Protein AF-A0AA35RV75-F1 (afdb_monomer_lite)

Foldseek 3Di:
DKKKKKKFAFDVVLQVLQQVQQVQLVVLLVVLFDWLFWKAFPDFRHRMIMTMTDDPDPVSVVVSCVVSVPPPSPPGDSVPGTPDMDIAMWDFQPPWDDGDDPPDAAQKKKKKKFFFAPPCLVVVSVLVVQLQVVLVVLWNWNGWIFDDDDPTGIIITMTHDNDVVSVVVSVVVSVVDPSPDRPRVVGTDDMGITIIGTPPPDQPQACPPDPVSDDDPVVVVDDDQLVVLLVVLQVDQPAAGEPPAAQQLLDDLLVVLQSQQVSLVSNLNRYAHEYDLDDRQVSNVVSVDHSVCSVVLSQQSLVQSLQQQQDQWRAGDDPNDGDHTDGHDDHGNDPPHHFYEYEEDPPCSLVVCLPRGQEHEYEPDALVSLLVSLVSNCVVNVVVVHDSVSYAYEYEQAALAPVRVVSNVVSPHPYYYHDQDDDPPVVSVVVVVVSCVSHVD

Radius of gyration: 28.13 Å; chains: 1; bounding box: 74×43×78 Å

Secondary structure (DSSP, 8-state):
-EEEEEEEEE-TTHHHHHHHHHHHHHHHHTTTS---EEEEEEESSTTEEEEEEEESSHHHHHHHHHHHTTSTT-S---TT-EEEEEEEEEEEPTTPPPTTS-----SEEEEEEEEE-TT-HHHHHHHHHHHHHHHTTTS--SEEEE--SSS--EEEEEEEESSHHHHHHHHHHHHTSTT-S-S-GGGEEEEEEEEEEESS---SSPPTTSTT-PPPGGGTSPPPHHHHHHHHHHH-SS--EE-S-EESTTS-HHHHHHHHHHHHHHTTS-EEEEEE--S-HHHHHHTT--GGGHHHHHHHHHHHHHHHHHSSEEEEE-SS-EEEEEE--SPPSSSSSS-EEEE---TTHHHHHHHH-SEEE-SS--HHHHHHHHHHHHHHHHHTT--GGGSEEEEEEE-S-HHHHHHHHHTT-SEEEE------HHHHHHHHHHHHHHH--

pLDDT: mean 88.5, std 10.25, range [47.81, 98.62]

Sequence (441 aa):
MIYEVRTYDLKPGGVPIFEEAFGKALPHREKYSKLAAFFHTEIGPLNQVIHIWPYENLDERNEVRAEAGKDPNWPPDSQGTILHMESEIFNPAPFMRPMGGGQKQGNVYEMRIYEYQNGAMPKVLDIWSAAIEHREKFSPLAAGMYSDIGGLNKWVHIWPYKDLGERDKIRAEASATPHWPPPTREFLVNQETKNTRRYPPAPRHPWPGSPDGTIPQMYYECVDPFVALGRASAVTSTLKLGTGICLVPERNPILLAKEIATLDYFSNGRFLFGIGTGWLREETELFGIEFSQRIGYTRESIEAMKELWTKETGEFHGRYIDFPPIYSSPKPVQKPHPPVLIGGTAPNVARRVVAWGDGWMPNRVAPEQLKATREEIVRLAQEAGRDPHQIEVSVFGLPADPEILKAYEEAGATRAMVFAESAPRDQALRQLDDYASKLLA

Organism: Geodia barretti (NCBI:txid519541)

InterPro domains:
  IPR011008 Dimeric alpha-beta barrel [SSF54909] (1-96)
  IPR011008 Dimeric alpha-beta barrel [SSF54909] (104-197)
  IPR011251 Luciferase-like domain [PF00296] (221-399)
  IPR012577 NIPSNAP [PF07978] (3-95)
  IPR012577 NIPSNAP [PF07978] (109-188)
  IPR019921 Luciferase-like, F420-dependent oxidoreductase, Rv2161c, predicted [TIGR03619] (201-418)
  IPR036661 Luciferase-like domain superfamily [G3DSA:3.20.20.30] (201-441)
  IPR036661 Luciferase-like domain superfamily [SSF51679] (219-439)
  IPR050172 SsuD/RutA monooxygenase [PTHR42847] (221-397)

Structure (mmCIF, N/CA/C/O backbone):
data_AF-A0AA35RV75-F1
#
_entry.id   AF-A0AA35RV75-F1
#
loop_
_atom_site.group_PDB
_atom_site.id
_atom_site.type_symbol
_atom_site.label_atom_id
_atom_site.label_alt_id
_atom_site.label_comp_id
_atom_site.label_asym_id
_atom_site.label_entity_id
_atom_site.label_seq_id
_atom_site.pdbx_PDB_ins_code
_atom_site.Cartn_x
_atom_site.Cartn_y
_atom_site.Cartn_z
_atom_site.occupancy
_atom_site.B_iso_or_equiv
_atom_site.auth_seq_id
_atom_site.auth_comp_id
_atom_site.auth_asym_id
_atom_site.auth_atom_id
_atom_site.pdbx_PDB_model_num
ATOM 1 N N . MET A 1 1 ? 32.350 6.517 -27.416 1.00 87.06 1 MET A N 1
ATOM 2 C CA . MET A 1 1 ? 31.449 6.044 -26.350 1.00 87.06 1 MET A CA 1
ATOM 3 C C . MET A 1 1 ? 31.305 4.539 -26.472 1.00 87.06 1 MET A C 1
ATOM 5 O O . MET A 1 1 ? 31.042 4.067 -27.571 1.00 87.06 1 MET A O 1
ATOM 9 N N . ILE A 1 2 ? 31.472 3.821 -25.368 1.00 90.81 2 ILE A N 1
ATOM 10 C CA . ILE A 1 2 ? 31.309 2.377 -25.198 1.00 90.81 2 ILE A CA 1
ATOM 11 C C . ILE A 1 2 ? 30.342 2.107 -24.034 1.00 90.81 2 ILE A C 1
ATOM 13 O O . ILE A 1 2 ? 30.111 2.979 -23.197 1.00 90.81 2 ILE A O 1
ATOM 17 N N . TYR A 1 3 ? 29.800 0.895 -23.964 1.00 91.25 3 TYR A N 1
ATOM 18 C CA . TYR A 1 3 ? 28.908 0.443 -22.901 1.00 91.25 3 TYR A CA 1
ATOM 19 C C . TYR A 1 3 ? 29.462 -0.829 -22.260 1.00 91.25 3 TYR A C 1
ATOM 21 O O . TYR A 1 3 ? 29.606 -1.851 -22.926 1.00 91.25 3 TYR A O 1
ATOM 29 N N . GLU A 1 4 ? 29.760 -0.778 -20.964 1.00 91.88 4 GLU A N 1
ATOM 30 C CA . GLU A 1 4 ? 30.074 -1.964 -20.168 1.00 91.88 4 GLU A CA 1
ATOM 31 C C . GLU A 1 4 ? 28.772 -2.575 -19.654 1.00 91.88 4 GLU A C 1
ATOM 33 O O . GLU A 1 4 ? 28.080 -1.970 -18.833 1.00 91.88 4 GLU A O 1
ATOM 38 N N . VAL A 1 5 ? 28.447 -3.775 -20.124 1.00 91.62 5 VAL A N 1
ATOM 39 C CA . VAL A 1 5 ? 27.308 -4.567 -19.654 1.00 91.62 5 VAL A CA 1
ATOM 40 C C . VAL A 1 5 ? 27.839 -5.604 -18.682 1.00 91.62 5 VAL A C 1
ATOM 42 O O . VAL A 1 5 ? 28.750 -6.364 -19.011 1.00 91.62 5 VAL A O 1
ATOM 45 N N . ARG A 1 6 ? 27.294 -5.627 -17.468 1.00 91.75 6 ARG A N 1
ATOM 46 C CA . ARG A 1 6 ? 27.700 -6.577 -16.435 1.00 91.75 6 ARG A CA 1
ATOM 47 C C . ARG A 1 6 ? 26.519 -7.443 -16.059 1.00 91.75 6 ARG A C 1
ATOM 49 O O . ARG A 1 6 ? 25.523 -6.922 -15.564 1.00 91.75 6 ARG A O 1
ATOM 56 N N . THR A 1 7 ? 26.659 -8.741 -16.284 1.00 91.19 7 THR A N 1
ATOM 57 C CA . THR A 1 7 ? 25.641 -9.755 -16.006 1.00 91.19 7 THR A CA 1
ATOM 58 C C . THR A 1 7 ? 26.085 -10.571 -14.802 1.00 91.19 7 THR A C 1
ATOM 60 O O . THR A 1 7 ? 27.213 -11.054 -14.762 1.00 91.19 7 THR A O 1
ATOM 63 N N . TYR A 1 8 ? 25.211 -10.709 -13.813 1.00 91.44 8 TYR A N 1
ATOM 64 C CA . TYR A 1 8 ? 25.453 -11.448 -12.579 1.00 91.44 8 TYR A CA 1
ATOM 65 C C . TYR A 1 8 ? 24.469 -12.599 -12.509 1.00 91.44 8 TYR A C 1
ATOM 67 O O . TYR A 1 8 ? 23.267 -12.353 -12.483 1.00 91.44 8 TYR A O 1
ATOM 75 N N . ASP A 1 9 ? 24.976 -13.823 -12.418 1.00 90.44 9 ASP A N 1
ATOM 76 C CA . ASP A 1 9 ? 24.184 -14.986 -12.037 1.00 90.44 9 ASP A CA 1
ATOM 77 C C . ASP A 1 9 ? 24.145 -15.069 -10.517 1.00 90.44 9 ASP A C 1
ATOM 79 O O . ASP A 1 9 ? 25.188 -15.116 -9.856 1.00 90.44 9 ASP A O 1
ATOM 83 N N . LEU A 1 10 ? 22.943 -15.090 -9.952 1.00 88.38 10 LEU A N 1
ATOM 84 C CA . LEU A 1 10 ? 22.730 -15.108 -8.513 1.00 88.38 10 LEU A CA 1
ATOM 85 C C . LEU A 1 10 ? 22.136 -16.445 -8.070 1.00 88.38 10 LEU A C 1
ATOM 87 O O . LEU A 1 10 ? 21.447 -17.143 -8.817 1.00 88.38 10 LEU A O 1
ATOM 91 N N . LYS A 1 11 ? 22.376 -16.797 -6.807 1.00 85.69 11 LYS A N 1
ATOM 92 C CA . LYS A 1 11 ? 21.661 -17.890 -6.139 1.00 85.69 11 LYS A CA 1
ATOM 93 C C . LYS A 1 11 ? 20.146 -17.633 -6.180 1.00 85.69 11 LYS A C 1
ATOM 95 O O . LYS A 1 11 ? 19.734 -16.470 -6.157 1.00 85.69 11 LYS A O 1
ATOM 100 N N . PRO A 1 12 ? 19.303 -18.683 -6.168 1.00 81.31 12 PRO A N 1
ATOM 101 C CA . PRO A 1 12 ? 17.863 -18.520 -5.993 1.00 81.31 12 PRO A CA 1
ATOM 102 C C . PRO A 1 12 ? 17.533 -17.632 -4.786 1.00 81.31 12 PRO A C 1
ATOM 104 O O . PRO A 1 12 ? 18.064 -17.846 -3.697 1.00 81.31 12 PRO A O 1
ATOM 107 N N . GLY A 1 13 ? 16.689 -16.617 -4.992 1.00 78.31 13 GLY A N 1
ATOM 108 C CA . GLY A 1 13 ? 16.361 -15.617 -3.965 1.00 78.31 13 GLY A CA 1
ATOM 109 C C . GLY A 1 13 ? 17.431 -14.539 -3.737 1.00 78.31 13 GLY A C 1
ATOM 110 O O . GLY A 1 13 ? 17.254 -13.683 -2.879 1.00 78.31 13 GLY A O 1
ATOM 111 N N . GLY A 1 14 ? 18.527 -14.546 -4.502 1.00 81.38 14 GLY A N 1
ATOM 112 C CA . GLY A 1 14 ? 19.618 -13.577 -4.386 1.00 81.38 14 GLY A CA 1
ATOM 113 C C . GLY A 1 14 ? 19.350 -12.229 -5.061 1.00 81.38 14 GLY A C 1
ATOM 114 O O . GLY A 1 14 ? 19.997 -11.253 -4.695 1.00 81.38 14 GLY A O 1
ATOM 115 N N . VAL A 1 15 ? 18.400 -12.150 -6.005 1.00 83.19 15 VAL A N 1
ATOM 116 C CA . VAL A 1 15 ? 18.077 -10.902 -6.730 1.00 83.19 15 VAL A CA 1
ATOM 117 C C . VAL A 1 15 ? 17.689 -9.765 -5.773 1.00 83.19 15 VAL A C 1
ATOM 119 O O . VAL A 1 15 ? 18.370 -8.743 -5.820 1.00 83.19 15 VAL A O 1
ATOM 122 N N . PRO A 1 16 ? 16.720 -9.923 -4.843 1.00 78.00 16 PRO A N 1
ATOM 123 C CA . PRO A 1 16 ? 16.351 -8.836 -3.932 1.00 78.00 16 PRO A CA 1
ATOM 124 C C . PRO A 1 16 ? 17.504 -8.394 -3.019 1.00 78.00 16 PRO A C 1
ATOM 126 O O . PRO A 1 16 ? 17.684 -7.205 -2.782 1.00 78.00 16 PRO A O 1
ATOM 129 N N . ILE A 1 17 ? 18.327 -9.344 -2.554 1.00 82.00 17 ILE A N 1
ATOM 130 C CA . ILE A 1 17 ? 19.496 -9.069 -1.701 1.00 82.00 17 ILE A CA 1
ATOM 131 C C . ILE A 1 17 ? 20.531 -8.241 -2.473 1.00 82.00 17 ILE A C 1
ATOM 133 O O . ILE A 1 17 ? 21.072 -7.262 -1.957 1.00 82.00 17 ILE A O 1
ATOM 137 N N . PHE A 1 18 ? 20.797 -8.619 -3.727 1.00 85.12 18 PHE A N 1
ATOM 138 C CA . PHE A 1 18 ? 21.725 -7.898 -4.590 1.00 85.12 18 PHE A CA 1
ATOM 139 C C . PHE A 1 18 ? 21.201 -6.500 -4.933 1.00 85.12 18 PHE A C 1
ATOM 141 O O . PHE A 1 18 ? 21.970 -5.544 -4.898 1.00 85.12 18 PHE A O 1
ATOM 148 N N . GLU A 1 19 ? 19.912 -6.359 -5.244 1.00 84.19 19 GLU A N 1
ATOM 149 C CA . GLU A 1 19 ? 19.278 -5.071 -5.553 1.00 84.19 19 GLU A CA 1
ATOM 150 C C . GLU A 1 19 ? 19.310 -4.104 -4.372 1.00 84.19 19 GLU A C 1
ATOM 152 O O . GLU A 1 19 ? 19.617 -2.923 -4.551 1.00 84.19 19 GLU A O 1
ATOM 157 N N . GLU A 1 20 ? 19.064 -4.601 -3.161 1.00 80.56 20 GLU A N 1
ATOM 158 C CA . GLU A 1 20 ? 19.164 -3.805 -1.942 1.00 80.56 20 GLU A CA 1
ATOM 159 C C . GLU A 1 20 ? 20.608 -3.330 -1.710 1.00 80.56 20 GLU A C 1
ATOM 161 O O . GLU A 1 20 ? 20.853 -2.136 -1.507 1.00 80.56 20 GLU A O 1
ATOM 166 N N . ALA A 1 21 ? 21.581 -4.245 -1.785 1.00 83.94 21 ALA A N 1
ATOM 167 C CA . ALA A 1 21 ? 22.994 -3.919 -1.604 1.00 83.94 21 ALA A CA 1
ATOM 168 C C . ALA A 1 21 ? 23.498 -2.945 -2.682 1.00 83.94 21 ALA A C 1
ATOM 170 O O . ALA A 1 21 ? 24.177 -1.961 -2.377 1.00 83.94 21 ALA A O 1
ATOM 171 N N . PHE A 1 22 ? 23.128 -3.181 -3.942 1.00 87.50 22 PHE A N 1
ATOM 172 C CA . PHE A 1 22 ? 23.484 -2.320 -5.063 1.00 87.50 22 PHE A CA 1
ATOM 173 C C . PHE A 1 22 ? 22.827 -0.943 -4.944 1.00 87.50 22 PHE A C 1
ATOM 175 O O . PHE A 1 22 ? 23.497 0.059 -5.169 1.00 87.50 22 PHE A O 1
ATOM 182 N N . GLY A 1 23 ? 21.555 -0.871 -4.540 1.00 81.62 23 GLY A N 1
ATOM 183 C CA . GLY A 1 23 ? 20.842 0.387 -4.315 1.00 81.62 23 GLY A CA 1
ATOM 184 C C . GLY A 1 23 ? 21.510 1.266 -3.255 1.00 81.62 23 GLY A C 1
ATOM 185 O O . GLY A 1 23 ? 21.656 2.467 -3.471 1.00 81.62 23 GLY A O 1
ATOM 186 N N . LYS A 1 24 ? 21.999 0.670 -2.158 1.00 82.19 24 LYS A N 1
ATOM 187 C CA . LYS A 1 24 ? 22.768 1.381 -1.117 1.00 82.19 24 LYS A CA 1
ATOM 188 C C . LYS A 1 24 ? 24.119 1.891 -1.633 1.00 82.19 24 LYS A C 1
ATOM 190 O O . LYS A 1 24 ? 24.535 2.993 -1.285 1.00 82.19 24 LYS A O 1
ATOM 195 N N . ALA A 1 25 ? 24.792 1.115 -2.481 1.00 85.75 25 ALA A N 1
ATOM 196 C CA . ALA A 1 25 ? 26.106 1.460 -3.028 1.00 85.75 25 ALA A CA 1
ATOM 197 C C . ALA A 1 25 ? 26.043 2.415 -4.240 1.00 85.75 25 ALA A C 1
ATOM 199 O O . ALA A 1 25 ? 27.016 3.108 -4.548 1.00 85.75 25 ALA A O 1
ATOM 200 N N . LEU A 1 26 ? 24.905 2.479 -4.939 1.00 85.00 26 LEU A N 1
ATOM 201 C CA . LEU A 1 26 ? 24.752 3.227 -6.187 1.00 85.00 26 LEU A CA 1
ATOM 202 C C . LEU A 1 26 ? 25.071 4.730 -6.048 1.00 85.00 26 LEU A C 1
ATOM 204 O O . LEU A 1 26 ? 25.864 5.215 -6.858 1.00 85.00 26 LEU A O 1
ATOM 208 N N . PRO A 1 27 ? 24.586 5.471 -5.027 1.00 84.12 27 PRO A N 1
ATOM 209 C CA . PRO A 1 27 ? 24.930 6.887 -4.854 1.00 84.12 27 PRO A CA 1
ATOM 210 C C . PRO A 1 27 ? 26.435 7.151 -4.713 1.00 84.12 27 PRO A C 1
ATOM 212 O O . PRO A 1 27 ? 26.914 8.230 -5.059 1.00 84.12 27 PRO A O 1
ATOM 215 N N . HIS A 1 28 ? 27.201 6.172 -4.223 1.00 87.62 28 HIS A N 1
ATOM 216 C CA . HIS A 1 28 ? 28.657 6.265 -4.123 1.00 87.62 28 HIS A CA 1
ATOM 217 C C . HIS A 1 28 ? 29.320 6.086 -5.488 1.00 87.62 28 HIS A C 1
ATOM 219 O O . HIS A 1 28 ? 30.208 6.857 -5.851 1.00 87.62 28 HIS A O 1
ATOM 225 N N . ARG A 1 29 ? 28.835 5.130 -6.288 1.00 88.19 29 ARG A N 1
ATOM 226 C CA . ARG A 1 29 ? 29.326 4.891 -7.650 1.00 88.19 29 ARG A CA 1
ATOM 227 C C . ARG A 1 29 ? 28.969 6.013 -8.622 1.00 88.19 29 ARG A C 1
ATOM 229 O O . ARG A 1 29 ? 29.786 6.361 -9.474 1.00 88.19 29 ARG A O 1
ATOM 236 N N . GLU A 1 30 ? 27.789 6.609 -8.478 1.00 85.56 30 GLU A N 1
ATOM 237 C CA . GLU A 1 30 ? 27.297 7.674 -9.361 1.00 85.56 30 GLU A CA 1
ATOM 238 C C . GLU A 1 30 ? 28.055 9.004 -9.265 1.00 85.56 30 GLU A C 1
ATOM 240 O O . GLU A 1 30 ? 27.805 9.904 -10.074 1.00 85.56 30 GLU A O 1
ATOM 245 N N . LYS A 1 31 ? 28.987 9.125 -8.310 1.00 88.69 31 LYS A N 1
ATOM 246 C CA . LYS A 1 31 ? 29.975 10.212 -8.251 1.00 88.69 31 LYS A CA 1
ATOM 247 C C . LYS A 1 31 ? 31.008 10.117 -9.378 1.00 88.69 31 LYS A C 1
ATOM 249 O O . LYS A 1 31 ? 31.568 11.138 -9.756 1.00 88.69 31 LYS A O 1
ATOM 254 N N . TYR A 1 32 ? 31.250 8.909 -9.893 1.00 89.19 32 TYR A N 1
ATOM 255 C CA . TYR A 1 32 ? 32.296 8.623 -10.878 1.00 89.19 32 TYR A CA 1
ATOM 256 C C . TYR A 1 32 ? 31.735 8.290 -12.265 1.00 89.19 32 TYR A C 1
ATOM 258 O O . TYR A 1 32 ? 32.285 8.721 -13.268 1.00 89.19 32 TYR A O 1
ATOM 266 N N . SER A 1 33 ? 30.637 7.533 -12.340 1.00 87.69 33 SER A N 1
ATOM 267 C CA . SER A 1 33 ? 29.954 7.218 -13.605 1.00 87.69 33 SER A CA 1
ATOM 268 C C . SER A 1 33 ? 28.457 7.125 -13.394 1.00 87.69 33 SER A C 1
ATOM 270 O O . SER A 1 33 ? 28.028 6.499 -12.427 1.00 87.69 33 SER A O 1
ATOM 272 N N . LYS A 1 34 ? 27.657 7.662 -14.317 1.00 85.06 34 LYS A N 1
ATOM 273 C CA . LYS A 1 34 ? 26.196 7.523 -14.276 1.00 85.06 34 LYS A CA 1
ATOM 274 C C . LYS A 1 34 ? 25.744 6.158 -14.775 1.00 85.06 34 LYS A C 1
ATOM 276 O O . LYS A 1 34 ? 26.270 5.645 -15.757 1.00 85.06 34 LYS A O 1
ATOM 281 N N . LEU A 1 35 ? 24.754 5.581 -14.101 1.00 85.31 35 LEU A N 1
ATOM 282 C CA . LEU A 1 35 ? 24.169 4.305 -14.493 1.00 85.31 35 LEU A CA 1
ATOM 283 C C . LEU A 1 35 ? 23.207 4.513 -15.671 1.00 85.31 35 LEU A C 1
ATOM 285 O O . LEU A 1 35 ? 22.268 5.302 -15.574 1.00 85.31 35 LEU A O 1
ATOM 289 N N . ALA A 1 36 ? 23.404 3.793 -16.779 1.00 84.25 36 ALA A N 1
ATOM 290 C CA . ALA A 1 36 ? 22.502 3.890 -17.930 1.00 84.25 36 ALA A CA 1
ATOM 291 C C . ALA A 1 36 ? 21.247 3.030 -17.741 1.00 84.25 36 ALA A C 1
ATOM 293 O O . ALA A 1 36 ? 20.130 3.476 -18.018 1.00 84.25 36 ALA A O 1
ATOM 294 N N . ALA A 1 37 ? 21.421 1.794 -17.271 1.00 83.44 37 ALA A N 1
ATOM 295 C CA . ALA A 1 37 ? 20.320 0.873 -17.034 1.00 83.44 37 ALA A CA 1
ATOM 296 C C . ALA A 1 37 ? 20.669 -0.173 -15.973 1.00 83.44 37 ALA A C 1
ATOM 298 O O . ALA A 1 37 ? 21.824 -0.574 -15.841 1.00 83.44 37 ALA A O 1
ATOM 299 N N . PHE A 1 38 ? 19.646 -0.643 -15.266 1.00 86.06 38 PHE A N 1
ATOM 300 C CA . PHE A 1 38 ? 19.706 -1.796 -14.378 1.00 86.06 38 PHE A CA 1
ATOM 301 C C . PHE A 1 38 ? 18.481 -2.653 -14.636 1.00 86.06 38 PHE A C 1
ATOM 303 O O . PHE A 1 38 ? 17.367 -2.132 -14.666 1.00 86.06 38 PHE A O 1
ATOM 310 N N . PHE A 1 39 ? 18.691 -3.947 -14.799 1.00 87.06 39 PHE A N 1
ATOM 311 C CA . PHE A 1 39 ? 17.681 -4.931 -15.112 1.00 87.06 39 PHE A CA 1
ATOM 312 C C . PHE A 1 39 ? 17.811 -6.150 -14.194 1.00 87.06 39 PHE A C 1
ATOM 314 O O . PHE A 1 39 ? 18.925 -6.533 -13.851 1.00 87.06 39 PHE A O 1
ATOM 321 N N . HIS A 1 40 ? 16.704 -6.824 -13.895 1.00 86.81 40 HIS A N 1
ATOM 322 C CA . HIS A 1 40 ? 16.722 -8.229 -13.480 1.00 86.81 40 HIS A CA 1
ATOM 323 C C . HIS A 1 40 ? 15.898 -9.087 -14.437 1.00 86.81 40 HIS A C 1
ATOM 325 O O . HIS A 1 40 ? 15.012 -8.574 -15.121 1.00 86.81 40 HIS A O 1
ATOM 331 N N . THR A 1 41 ? 16.170 -10.384 -14.514 1.00 80.69 41 THR A N 1
ATOM 332 C CA . THR A 1 41 ? 15.413 -11.334 -15.347 1.00 80.69 41 THR A CA 1
ATOM 333 C C . THR A 1 41 ? 14.190 -11.887 -14.617 1.00 80.69 41 THR A C 1
ATOM 335 O O . THR A 1 41 ? 14.345 -12.489 -13.556 1.00 80.69 41 THR A O 1
ATOM 338 N N . GLU A 1 42 ? 13.002 -11.777 -15.220 1.00 67.25 42 GLU A N 1
ATOM 339 C CA . GLU A 1 42 ? 11.788 -12.471 -14.746 1.00 67.25 42 GLU A CA 1
ATOM 340 C C . GLU A 1 42 ? 11.494 -13.749 -15.544 1.00 67.25 42 GLU A C 1
ATOM 342 O O . GLU A 1 42 ? 11.006 -14.729 -14.987 1.00 67.25 42 GLU A O 1
ATOM 347 N N . ILE A 1 43 ? 11.783 -13.754 -16.853 1.00 62.00 43 ILE A N 1
ATOM 348 C CA . ILE A 1 43 ? 11.549 -14.900 -17.746 1.00 62.00 43 ILE A CA 1
ATOM 349 C C . ILE A 1 43 ? 12.777 -15.095 -18.646 1.00 62.00 43 ILE A C 1
ATOM 351 O O . ILE A 1 43 ? 13.223 -14.153 -19.308 1.00 62.00 43 ILE A O 1
ATOM 355 N N . GLY A 1 44 ? 13.294 -16.327 -18.691 1.00 59.06 44 GLY A N 1
ATOM 356 C CA . GLY A 1 44 ? 14.546 -16.693 -19.363 1.00 59.06 44 GLY A CA 1
ATOM 357 C C . GLY A 1 44 ? 15.522 -17.340 -18.368 1.00 59.06 44 GLY A C 1
ATOM 358 O O . GLY A 1 44 ? 15.060 -18.116 -17.527 1.00 59.06 44 GLY A O 1
ATOM 359 N N . PRO A 1 45 ? 16.838 -17.054 -18.420 1.00 60.72 45 PRO A N 1
ATOM 360 C CA . PRO A 1 45 ? 17.748 -17.451 -17.345 1.00 60.72 45 PRO A CA 1
ATOM 361 C C . PRO A 1 45 ? 17.313 -16.754 -16.049 1.00 60.72 45 PRO A C 1
ATOM 363 O O . PRO A 1 45 ? 17.329 -15.531 -15.967 1.00 60.72 45 PRO A O 1
ATOM 366 N N . LEU A 1 46 ? 16.836 -17.519 -15.065 1.00 69.06 46 LEU A N 1
ATOM 367 C CA . LEU A 1 46 ? 16.323 -16.976 -13.805 1.00 69.06 46 LEU A CA 1
ATOM 368 C C . LEU A 1 46 ? 17.471 -16.538 -12.887 1.00 69.06 46 LEU A C 1
ATOM 370 O O . LEU A 1 46 ? 18.538 -17.146 -12.888 1.00 69.06 46 LEU A O 1
ATOM 374 N N . ASN A 1 47 ? 17.201 -15.552 -12.026 1.00 81.81 47 ASN A N 1
ATOM 375 C CA . ASN A 1 47 ? 18.139 -15.004 -11.038 1.00 81.81 47 ASN A CA 1
ATOM 376 C C . ASN A 1 47 ? 19.337 -14.237 -11.625 1.00 81.81 47 ASN A C 1
ATOM 378 O O . ASN A 1 47 ? 20.410 -14.240 -11.024 1.00 81.81 47 ASN A O 1
ATOM 382 N N . GLN A 1 48 ? 19.169 -13.557 -12.762 1.00 89.31 48 GLN A N 1
ATOM 383 C CA . GLN A 1 48 ? 20.190 -12.653 -13.284 1.00 89.31 48 GLN A CA 1
ATOM 384 C C . GLN A 1 48 ? 19.896 -11.187 -12.977 1.00 89.31 48 GLN A C 1
ATOM 386 O O . GLN A 1 48 ? 18.759 -10.726 -13.097 1.00 89.31 48 GLN A O 1
ATOM 391 N N . VAL A 1 49 ? 20.955 -10.442 -12.664 1.00 89.25 49 VAL A N 1
ATOM 392 C CA . VAL A 1 49 ? 20.965 -8.975 -12.626 1.00 89.25 49 VAL A CA 1
ATOM 393 C C . VAL A 1 49 ? 21.912 -8.459 -13.702 1.00 89.25 49 VAL A C 1
ATOM 395 O O . VAL A 1 49 ? 23.018 -8.971 -13.857 1.00 89.25 49 VAL A O 1
ATOM 398 N N . ILE A 1 50 ? 21.488 -7.440 -14.445 1.00 91.62 50 ILE A N 1
ATOM 399 C CA . ILE A 1 50 ? 22.260 -6.824 -15.522 1.00 91.62 50 ILE A CA 1
ATOM 400 C C . ILE A 1 50 ? 22.311 -5.319 -15.295 1.00 91.62 50 ILE A C 1
ATOM 402 O O . ILE A 1 50 ? 21.272 -4.670 -15.256 1.00 91.62 50 ILE A O 1
ATOM 406 N N . HIS A 1 51 ? 23.500 -4.732 -15.211 1.00 90.69 51 HIS A N 1
ATOM 407 C CA . HIS A 1 51 ? 23.655 -3.274 -15.223 1.00 90.69 51 HIS A CA 1
ATOM 408 C C . HIS A 1 51 ? 24.570 -2.809 -16.344 1.00 90.69 51 HIS A C 1
ATOM 410 O O . HIS A 1 51 ? 25.470 -3.532 -16.769 1.00 90.69 51 HIS A O 1
ATOM 416 N N . ILE A 1 52 ? 24.289 -1.609 -16.853 1.00 91.06 52 ILE A N 1
ATOM 417 C CA . ILE A 1 52 ? 24.963 -1.038 -18.016 1.00 91.06 52 ILE A CA 1
ATOM 418 C C . ILE A 1 52 ? 25.536 0.333 -17.671 1.00 91.06 52 ILE A C 1
ATOM 420 O O . ILE A 1 52 ? 24.810 1.221 -17.212 1.00 91.06 52 ILE A O 1
ATOM 424 N N . TRP A 1 53 ? 26.825 0.511 -17.957 1.00 91.06 53 TRP A N 1
ATOM 425 C CA . TRP A 1 53 ? 27.577 1.735 -17.696 1.00 91.06 53 TRP A CA 1
ATOM 426 C C . TRP A 1 53 ? 28.148 2.310 -18.998 1.00 91.06 53 TRP A C 1
ATOM 428 O O . TRP A 1 53 ? 28.885 1.605 -19.690 1.00 91.06 53 TRP A O 1
ATOM 438 N N . PRO A 1 54 ? 27.814 3.559 -19.358 1.00 90.75 54 PRO A N 1
ATOM 439 C CA . PRO A 1 54 ? 28.421 4.251 -20.482 1.00 90.75 54 PRO A CA 1
ATOM 440 C C . PRO A 1 54 ? 29.788 4.828 -20.095 1.00 90.75 54 PRO A C 1
ATOM 442 O O . PRO A 1 54 ? 29.956 5.337 -18.988 1.00 90.75 54 PRO A O 1
ATOM 445 N N . TYR A 1 55 ? 30.722 4.793 -21.041 1.00 90.50 55 TYR A N 1
ATOM 446 C CA . TYR A 1 55 ? 32.037 5.431 -20.961 1.00 90.50 55 TYR A CA 1
ATOM 447 C C . TYR A 1 55 ? 32.382 6.065 -22.310 1.00 90.50 55 TYR A C 1
ATOM 449 O O . TYR A 1 55 ? 31.949 5.588 -23.355 1.00 90.50 55 TYR A O 1
ATOM 457 N N . GLU A 1 56 ? 33.176 7.120 -22.340 1.00 88.62 56 GLU A N 1
ATOM 458 C CA . GLU A 1 56 ? 33.724 7.726 -23.546 1.00 88.62 56 GLU A CA 1
ATOM 459 C C . GLU A 1 56 ? 34.589 6.726 -24.323 1.00 88.62 56 GLU A C 1
ATOM 461 O O . GLU A 1 56 ? 34.408 6.570 -25.539 1.00 88.62 56 GLU A O 1
ATOM 466 N N . ASN A 1 57 ? 35.477 6.012 -23.625 1.00 89.75 57 ASN A N 1
ATOM 467 C CA . ASN A 1 57 ? 36.414 5.031 -24.175 1.00 89.75 57 ASN A CA 1
ATOM 468 C C . ASN A 1 57 ? 36.919 4.051 -23.085 1.00 89.75 57 ASN A C 1
ATOM 470 O O . ASN A 1 57 ? 36.500 4.111 -21.929 1.00 89.75 57 ASN A O 1
ATOM 474 N N . LEU A 1 58 ? 37.793 3.108 -23.464 1.00 88.31 58 LEU A N 1
ATOM 475 C CA . LEU A 1 58 ? 38.332 2.095 -22.545 1.00 88.31 58 LEU A CA 1
ATOM 476 C C . LEU A 1 58 ? 39.255 2.678 -21.464 1.00 88.31 58 LEU A C 1
ATOM 478 O O . LEU A 1 58 ? 39.294 2.126 -20.364 1.00 88.31 58 LEU A O 1
ATOM 482 N N . ASP A 1 59 ? 39.967 3.765 -21.755 1.00 91.19 59 ASP A N 1
ATOM 483 C CA . ASP A 1 59 ? 40.898 4.388 -20.811 1.00 91.19 59 ASP A CA 1
ATOM 484 C C . ASP A 1 59 ? 40.127 5.080 -19.686 1.00 91.19 59 ASP A C 1
ATOM 486 O O . ASP A 1 59 ? 40.326 4.749 -18.517 1.00 91.19 59 ASP A O 1
ATOM 490 N N . GLU A 1 60 ? 39.140 5.913 -20.032 1.00 92.56 60 GLU A N 1
ATOM 491 C CA . GLU A 1 60 ? 38.242 6.547 -19.058 1.00 92.56 60 GLU A CA 1
ATOM 492 C C . GLU A 1 60 ? 37.520 5.486 -18.209 1.00 92.56 60 GLU A C 1
ATOM 494 O O . GLU A 1 60 ? 37.448 5.586 -16.983 1.00 92.56 60 GLU A O 1
ATOM 499 N N . ARG A 1 61 ? 37.052 4.397 -18.833 1.00 92.00 61 ARG A N 1
ATOM 500 C CA . ARG A 1 61 ? 36.444 3.266 -18.121 1.00 92.00 61 ARG A CA 1
ATOM 501 C C . ARG A 1 61 ? 37.389 2.664 -17.081 1.00 92.00 61 ARG A C 1
ATOM 503 O O . ARG A 1 61 ? 36.952 2.314 -15.981 1.00 92.00 61 ARG A O 1
ATOM 510 N N . ASN A 1 62 ? 38.668 2.507 -17.413 1.00 91.88 62 ASN A N 1
ATOM 511 C CA . ASN A 1 62 ? 39.663 1.960 -16.495 1.00 91.88 62 ASN A CA 1
ATOM 512 C C . ASN A 1 62 ? 39.982 2.941 -15.356 1.00 91.88 62 ASN A C 1
ATOM 514 O O . ASN A 1 62 ? 40.030 2.512 -14.202 1.00 91.88 62 ASN A O 1
ATOM 518 N N . GLU A 1 63 ? 40.114 4.236 -15.649 1.00 92.44 63 GLU A N 1
ATOM 519 C CA . GLU A 1 63 ? 40.326 5.296 -14.655 1.00 92.44 63 GLU A CA 1
ATOM 520 C C . GLU A 1 63 ? 39.156 5.394 -13.672 1.00 92.44 63 GLU A C 1
ATOM 522 O O . GLU A 1 63 ? 39.341 5.271 -12.460 1.00 92.44 63 GLU A O 1
ATOM 527 N N . VAL A 1 64 ? 37.926 5.499 -14.181 1.00 92.25 64 VAL A N 1
ATOM 528 C CA . VAL A 1 64 ? 36.706 5.549 -13.365 1.00 92.25 64 VAL A CA 1
ATOM 529 C C . VAL A 1 64 ? 36.585 4.316 -12.475 1.00 92.25 64 VAL A C 1
ATOM 531 O O . VAL A 1 64 ? 36.191 4.409 -11.310 1.00 92.25 64 VAL A O 1
ATOM 534 N N . ARG A 1 65 ? 36.923 3.130 -12.994 1.00 90.94 65 ARG A N 1
ATOM 535 C CA . ARG A 1 65 ? 36.919 1.901 -12.195 1.00 90.94 65 ARG A CA 1
ATOM 536 C C . ARG A 1 65 ? 37.991 1.909 -11.111 1.00 90.94 65 ARG A C 1
ATOM 538 O O . ARG A 1 65 ? 37.693 1.442 -10.013 1.00 90.94 65 ARG A O 1
ATOM 545 N N . ALA A 1 66 ? 39.188 2.404 -11.411 1.00 91.19 66 ALA A N 1
ATOM 546 C CA . ALA A 1 66 ? 40.271 2.509 -10.443 1.00 91.19 66 ALA A CA 1
ATOM 547 C C . ALA A 1 66 ? 39.919 3.487 -9.315 1.00 91.19 66 ALA A C 1
ATOM 549 O O . ALA A 1 66 ? 40.123 3.158 -8.150 1.00 91.19 66 ALA A O 1
ATOM 550 N N . GLU A 1 67 ? 39.331 4.641 -9.639 1.00 91.94 67 GLU A N 1
ATOM 551 C CA . GLU A 1 67 ? 38.921 5.631 -8.638 1.00 91.94 67 GLU A CA 1
ATOM 552 C C . GLU A 1 67 ? 37.741 5.153 -7.794 1.00 91.94 67 GLU A C 1
ATOM 554 O O . GLU A 1 67 ? 37.800 5.187 -6.567 1.00 91.94 67 GLU A O 1
ATOM 559 N N . ALA A 1 68 ? 36.692 4.626 -8.421 1.00 89.69 68 ALA A N 1
ATOM 560 C CA . ALA A 1 68 ? 35.531 4.134 -7.689 1.00 89.69 68 ALA A CA 1
ATOM 561 C C . ALA A 1 68 ? 35.839 2.896 -6.831 1.00 89.69 68 ALA A C 1
ATOM 563 O O . ALA A 1 68 ? 35.171 2.676 -5.830 1.00 89.69 68 ALA A O 1
ATOM 564 N N . GLY A 1 69 ? 36.839 2.087 -7.200 1.00 88.81 69 GLY A N 1
ATOM 565 C CA . GLY A 1 69 ? 37.297 0.957 -6.384 1.00 88.81 69 GLY A CA 1
ATOM 566 C C . GLY A 1 69 ? 38.007 1.367 -5.089 1.00 88.81 69 GLY A C 1
ATOM 567 O O . GLY A 1 69 ? 38.258 0.509 -4.248 1.00 88.81 69 GLY A O 1
ATOM 568 N N . LYS A 1 70 ? 38.337 2.656 -4.922 1.00 91.69 70 LYS A N 1
ATOM 569 C CA . LYS A 1 70 ? 38.881 3.208 -3.673 1.00 91.69 70 LYS A CA 1
ATOM 570 C C . LYS A 1 70 ? 37.785 3.628 -2.687 1.00 91.69 70 LYS A C 1
ATOM 572 O O . LYS A 1 70 ? 38.104 3.849 -1.521 1.00 91.69 70 LYS A O 1
ATOM 577 N N . ASP A 1 71 ? 36.527 3.776 -3.122 1.00 90.12 71 ASP A N 1
ATOM 578 C CA . ASP A 1 71 ? 35.418 4.098 -2.212 1.00 90.12 71 ASP A CA 1
ATOM 579 C C . ASP A 1 71 ? 35.089 2.847 -1.378 1.00 90.12 71 ASP A C 1
ATOM 581 O O . ASP A 1 71 ? 34.779 1.804 -1.951 1.00 90.12 71 ASP A O 1
ATOM 585 N N . PRO A 1 72 ? 35.123 2.911 -0.034 1.00 88.69 72 PRO A N 1
ATOM 586 C CA . PRO A 1 72 ? 34.865 1.747 0.816 1.00 88.69 72 PRO A CA 1
ATOM 587 C C . PRO A 1 72 ? 33.437 1.193 0.683 1.00 88.69 72 PRO A C 1
ATOM 589 O O . PRO A 1 72 ? 33.175 0.083 1.136 1.00 88.69 72 PRO A O 1
ATOM 592 N N . ASN A 1 73 ? 32.517 1.946 0.070 1.00 86.38 73 ASN A N 1
ATOM 593 C CA . ASN A 1 73 ? 31.136 1.530 -0.178 1.00 86.38 73 ASN A CA 1
ATOM 594 C C . ASN A 1 73 ? 30.940 0.938 -1.586 1.00 86.38 73 ASN A C 1
ATOM 596 O O . ASN A 1 73 ? 29.802 0.725 -2.007 1.00 86.38 73 ASN A O 1
ATOM 600 N N . TRP A 1 74 ? 32.022 0.696 -2.338 1.00 87.06 74 TRP A N 1
ATOM 601 C CA . TRP A 1 74 ? 31.980 0.073 -3.659 1.00 87.06 74 TRP A CA 1
ATOM 602 C C . TRP A 1 74 ? 33.126 -0.940 -3.855 1.00 87.06 74 TRP A C 1
ATOM 604 O O . TRP A 1 74 ? 34.280 -0.615 -3.589 1.00 87.06 74 TRP A O 1
ATOM 614 N N . PRO A 1 75 ? 32.873 -2.149 -4.401 1.00 86.06 75 PRO A N 1
ATOM 615 C CA . PRO A 1 75 ? 31.590 -2.688 -4.864 1.00 86.06 75 PRO A CA 1
ATOM 616 C C . PRO A 1 75 ? 30.641 -3.069 -3.709 1.00 86.06 75 PRO A C 1
ATOM 618 O O . PRO A 1 75 ? 31.099 -3.249 -2.583 1.00 86.06 75 PRO A O 1
ATOM 621 N N . PRO A 1 76 ? 29.328 -3.213 -3.972 1.00 83.94 76 PRO A N 1
ATOM 622 C CA . PRO A 1 76 ? 28.365 -3.640 -2.958 1.00 83.94 76 PRO A CA 1
ATOM 623 C C . PRO A 1 76 ? 28.700 -5.029 -2.401 1.00 83.94 76 PRO A C 1
ATOM 625 O O . PRO A 1 76 ? 29.074 -5.934 -3.156 1.00 83.94 76 PRO A O 1
ATOM 628 N N . ASP A 1 77 ? 28.506 -5.217 -1.092 1.00 81.94 77 ASP A N 1
ATOM 629 C CA . ASP A 1 77 ? 28.585 -6.540 -0.471 1.00 81.94 77 ASP A CA 1
ATOM 630 C C . ASP A 1 77 ? 27.402 -7.395 -0.932 1.00 81.94 77 ASP A C 1
ATOM 632 O O . ASP A 1 77 ? 26.251 -7.188 -0.549 1.00 81.94 77 ASP A O 1
ATOM 636 N N . SER A 1 78 ? 27.704 -8.371 -1.780 1.00 73.19 78 SER A N 1
ATOM 637 C CA . SER A 1 78 ? 26.711 -9.289 -2.329 1.00 73.19 78 SER A CA 1
ATOM 638 C C . SER A 1 78 ? 26.303 -10.409 -1.369 1.00 73.19 78 SER A C 1
ATOM 640 O O . SER A 1 78 ? 25.530 -11.278 -1.771 1.00 73.19 78 SER A O 1
ATOM 642 N N . GLN A 1 79 ? 26.838 -10.458 -0.142 1.00 74.69 79 GLN A N 1
ATOM 643 C CA . GLN A 1 79 ? 26.560 -11.493 0.866 1.00 74.69 79 GLN A CA 1
ATOM 644 C C . GLN A 1 79 ? 26.742 -12.931 0.337 1.00 74.69 79 GLN A C 1
ATOM 646 O O . GLN A 1 79 ? 26.044 -13.869 0.723 1.00 74.69 79 GLN A O 1
ATOM 651 N N . GLY A 1 80 ? 27.664 -13.118 -0.613 1.00 80.56 80 GLY A N 1
ATOM 652 C CA . GLY A 1 80 ? 27.924 -14.415 -1.242 1.00 80.56 80 GLY A CA 1
ATOM 653 C C . GLY A 1 80 ? 26.779 -14.943 -2.116 1.00 80.56 80 GLY A C 1
ATOM 654 O O . GLY A 1 80 ? 26.673 -16.158 -2.311 1.00 80.56 80 GLY A O 1
ATOM 655 N N . THR A 1 81 ? 25.906 -14.067 -2.623 1.00 86.19 81 THR A N 1
ATOM 656 C CA . THR A 1 81 ? 24.803 -14.435 -3.531 1.00 86.19 81 THR A CA 1
ATOM 657 C C . THR A 1 81 ? 25.248 -14.617 -4.983 1.00 86.19 81 THR A C 1
ATOM 659 O O . THR A 1 81 ? 24.576 -15.337 -5.718 1.00 86.19 81 THR A O 1
ATOM 662 N N . ILE A 1 82 ? 26.380 -14.029 -5.390 1.00 89.81 82 ILE A N 1
ATOM 663 C CA . ILE A 1 82 ? 26.920 -14.126 -6.755 1.00 89.81 82 ILE A CA 1
ATOM 664 C C . ILE A 1 82 ? 27.508 -15.520 -7.000 1.00 89.81 82 ILE A C 1
ATOM 666 O O . ILE A 1 82 ? 28.390 -15.968 -6.268 1.00 89.81 82 ILE A O 1
ATOM 670 N N . LEU A 1 83 ? 27.035 -16.186 -8.053 1.00 88.19 83 LEU A N 1
ATOM 671 C CA . LEU A 1 83 ? 27.581 -17.441 -8.575 1.00 88.19 83 LEU A CA 1
ATOM 672 C C . LEU A 1 83 ? 28.594 -17.184 -9.690 1.00 88.19 83 LEU A C 1
ATOM 674 O O . LEU A 1 83 ? 29.672 -17.773 -9.705 1.00 88.19 83 LEU A O 1
ATOM 678 N N . HIS A 1 84 ? 28.244 -16.293 -10.614 1.00 91.00 84 HIS A N 1
ATOM 679 C CA . HIS A 1 84 ? 29.068 -15.933 -11.756 1.00 91.00 84 HIS A CA 1
ATOM 680 C C . HIS A 1 84 ? 28.841 -14.463 -12.121 1.00 91.00 84 HIS A C 1
ATOM 682 O O . HIS A 1 84 ? 27.779 -13.901 -11.853 1.00 91.00 84 HIS A O 1
ATOM 688 N N . MET A 1 85 ? 29.862 -13.821 -12.686 1.00 89.88 85 MET A N 1
ATOM 689 C CA . MET A 1 85 ? 29.782 -12.447 -13.167 1.00 89.88 85 MET A CA 1
ATOM 690 C C . MET A 1 85 ? 30.562 -12.327 -14.466 1.00 89.88 85 MET A C 1
ATOM 692 O O . MET A 1 85 ? 31.757 -12.626 -14.503 1.00 89.88 85 MET A O 1
ATOM 696 N N . GLU A 1 86 ? 29.881 -11.846 -15.496 1.00 90.06 86 GLU A N 1
ATOM 697 C CA . GLU A 1 86 ? 30.449 -11.548 -16.801 1.00 90.06 86 GLU A CA 1
ATOM 698 C C . GLU A 1 86 ? 30.419 -10.035 -17.035 1.00 90.06 86 GLU A C 1
ATOM 700 O O . GLU A 1 86 ? 29.472 -9.342 -16.654 1.00 90.06 86 GLU A O 1
ATOM 705 N N . SER A 1 87 ? 31.476 -9.508 -17.650 1.00 89.81 87 SER A N 1
ATOM 706 C CA . SER A 1 87 ? 31.577 -8.106 -18.040 1.00 89.81 87 SER A CA 1
ATOM 707 C C . SER A 1 87 ? 31.989 -8.030 -19.499 1.00 89.81 87 SER A C 1
ATOM 709 O O . SER A 1 87 ? 33.081 -8.458 -19.864 1.00 89.81 87 SER A O 1
ATOM 711 N N . GLU A 1 88 ? 31.117 -7.444 -20.307 1.00 90.12 88 GLU A N 1
ATOM 712 C CA . GLU A 1 88 ? 31.281 -7.326 -21.750 1.00 90.12 88 GLU A CA 1
ATOM 713 C C . GLU A 1 88 ? 31.284 -5.851 -22.154 1.00 90.12 88 GLU A C 1
ATOM 715 O O . GLU A 1 88 ? 30.594 -5.026 -21.549 1.00 90.12 88 GLU A O 1
ATOM 720 N N . ILE A 1 89 ? 32.073 -5.514 -23.174 1.00 90.62 89 ILE A N 1
ATOM 721 C CA . ILE A 1 89 ? 32.145 -4.162 -23.728 1.00 90.62 89 ILE A CA 1
ATOM 722 C C . ILE A 1 89 ? 31.453 -4.155 -25.084 1.00 90.62 89 ILE A C 1
ATOM 724 O O . ILE A 1 89 ? 31.770 -4.962 -25.957 1.00 90.62 89 ILE A O 1
ATOM 728 N N . PHE A 1 90 ? 30.533 -3.214 -25.255 1.00 91.12 90 PHE A N 1
ATOM 729 C CA . PHE A 1 90 ? 29.791 -3.024 -26.488 1.00 91.12 90 PHE A CA 1
ATOM 730 C C . PHE A 1 90 ? 29.970 -1.612 -27.036 1.00 91.12 90 PHE A C 1
ATOM 732 O O . PHE A 1 90 ? 29.969 -0.625 -26.298 1.00 91.12 90 PHE A O 1
ATOM 739 N N . ASN A 1 91 ? 30.036 -1.514 -28.356 1.00 91.38 91 ASN A N 1
ATOM 740 C CA . ASN A 1 91 ? 29.932 -0.265 -29.088 1.00 91.38 91 ASN A CA 1
ATOM 741 C C . ASN A 1 91 ? 28.464 0.016 -29.430 1.00 91.38 91 ASN A C 1
ATOM 743 O O . ASN A 1 91 ? 27.729 -0.910 -29.792 1.00 91.38 91 ASN A O 1
ATOM 747 N N . PRO A 1 92 ? 28.011 1.277 -29.359 1.00 91.50 92 PRO A N 1
ATOM 748 C CA . PRO A 1 92 ? 26.691 1.637 -29.857 1.00 91.50 92 PRO A CA 1
ATOM 749 C C . PRO A 1 92 ? 26.592 1.377 -31.359 1.00 91.50 92 PRO A C 1
ATOM 751 O O . PRO A 1 92 ? 27.514 1.678 -32.118 1.00 91.50 92 PRO A O 1
ATOM 754 N N . ALA A 1 93 ? 25.443 0.875 -31.804 1.00 91.25 93 ALA A N 1
ATOM 755 C CA . ALA A 1 93 ? 25.125 0.857 -33.223 1.00 91.25 93 ALA A CA 1
ATOM 756 C C . ALA A 1 93 ? 25.061 2.289 -33.781 1.00 91.25 93 ALA A C 1
ATOM 758 O O . ALA A 1 93 ? 24.651 3.198 -33.056 1.00 91.25 93 ALA A O 1
ATOM 759 N N . PRO A 1 94 ? 25.345 2.501 -35.078 1.00 87.19 94 PRO A N 1
A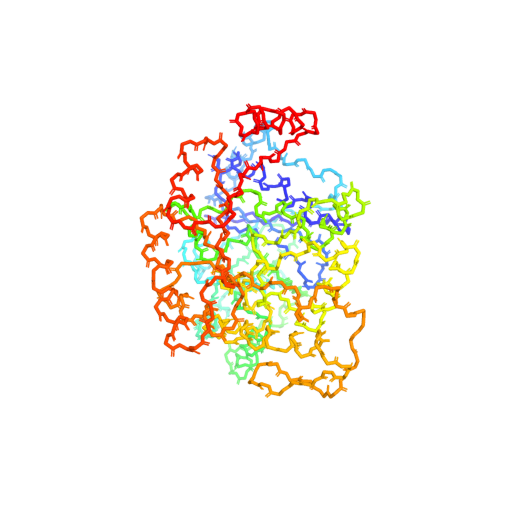TOM 760 C CA . PRO A 1 94 ? 25.282 3.832 -35.692 1.00 87.19 94 PRO A CA 1
ATOM 761 C C . PRO A 1 94 ? 23.923 4.538 -35.541 1.00 87.19 94 PRO A C 1
ATOM 763 O O . PRO A 1 94 ? 23.858 5.760 -35.476 1.00 87.19 94 PRO A O 1
ATOM 766 N N . PHE A 1 95 ? 22.836 3.766 -35.463 1.00 87.81 95 PHE A N 1
ATOM 767 C CA . PHE A 1 95 ? 21.458 4.248 -35.314 1.00 87.81 95 PHE A CA 1
ATOM 768 C C . PHE A 1 95 ? 20.965 4.266 -33.854 1.00 87.81 95 PHE A C 1
ATOM 770 O O . PHE A 1 95 ? 19.794 4.545 -33.594 1.00 87.81 95 PHE A O 1
ATOM 777 N N . MET A 1 96 ? 21.819 3.938 -32.880 1.00 86.19 96 MET A N 1
ATOM 778 C CA . MET A 1 96 ? 21.437 3.924 -31.470 1.00 86.19 96 MET A CA 1
ATOM 779 C C . MET A 1 96 ? 21.371 5.347 -30.907 1.00 86.19 96 MET A C 1
ATOM 781 O O . MET A 1 96 ? 22.345 6.096 -30.925 1.00 86.19 96 MET A O 1
ATOM 785 N N . ARG A 1 97 ? 20.234 5.690 -30.297 1.00 84.81 97 ARG A N 1
ATOM 786 C CA . ARG A 1 97 ? 20.139 6.866 -29.422 1.00 84.81 97 ARG A CA 1
ATOM 787 C C . ARG A 1 97 ? 20.866 6.586 -28.098 1.00 84.81 97 ARG A C 1
ATOM 789 O O . ARG A 1 97 ? 20.684 5.491 -27.560 1.00 84.81 97 ARG A O 1
ATOM 796 N N . PRO A 1 98 ? 21.606 7.552 -27.521 1.00 77.06 98 PRO A N 1
ATOM 797 C CA . PRO A 1 98 ? 22.253 7.364 -26.225 1.00 77.06 98 PRO A CA 1
ATOM 798 C C . PRO A 1 98 ? 21.269 6.898 -25.142 1.00 77.06 98 PRO A C 1
ATOM 800 O O . PRO A 1 98 ? 20.156 7.424 -25.025 1.00 77.06 98 PRO A O 1
ATOM 803 N N . MET A 1 99 ? 21.680 5.911 -24.339 1.00 75.31 99 MET A N 1
ATOM 804 C CA . MET A 1 99 ? 20.918 5.501 -23.155 1.00 75.31 99 MET A CA 1
ATOM 805 C C . MET A 1 99 ? 20.968 6.587 -22.071 1.00 75.31 99 MET A C 1
ATOM 807 O O . MET A 1 99 ? 22.008 7.206 -21.869 1.00 75.31 99 MET A O 1
ATOM 811 N N . GLY A 1 100 ? 19.855 6.786 -21.352 1.00 59.94 100 GLY A N 1
ATOM 812 C CA . GLY A 1 100 ? 19.795 7.664 -20.170 1.00 59.94 100 GLY A CA 1
ATOM 813 C C . GLY A 1 100 ? 19.146 9.049 -20.349 1.00 59.94 100 GLY A C 1
ATOM 814 O O . GLY A 1 100 ? 19.216 9.853 -19.429 1.00 59.94 100 GLY A O 1
ATOM 815 N N . GLY A 1 101 ? 18.480 9.339 -21.477 1.00 47.97 101 GLY A N 1
ATOM 816 C CA . GLY A 1 101 ? 17.974 10.689 -21.814 1.00 47.97 101 GLY A CA 1
ATOM 817 C C . GLY A 1 101 ? 16.466 10.825 -22.083 1.00 47.97 101 GLY A C 1
ATOM 818 O O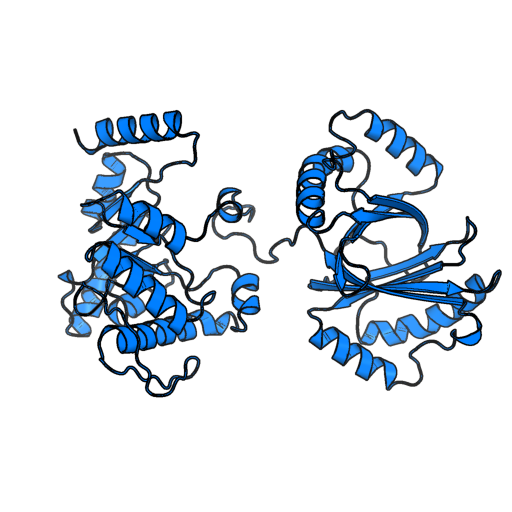 . GLY A 1 101 ? 16.087 11.373 -23.112 1.00 47.97 101 GLY A O 1
ATOM 819 N N . GLY A 1 102 ? 15.585 10.321 -21.210 1.00 49.25 102 GLY A N 1
ATOM 820 C CA . GLY A 1 102 ? 14.129 10.557 -21.336 1.00 49.25 102 GLY A CA 1
ATOM 821 C C . GLY A 1 102 ? 13.402 9.731 -22.411 1.00 49.25 102 GLY A C 1
ATOM 822 O O . GLY A 1 102 ? 12.297 10.081 -22.821 1.00 49.25 102 GLY A O 1
ATOM 823 N N . GLN A 1 103 ? 13.995 8.623 -22.867 1.00 58.50 103 GLN A N 1
ATOM 824 C CA . GLN A 1 103 ? 13.323 7.673 -23.761 1.00 58.50 103 GLN A CA 1
ATOM 825 C C . GLN A 1 103 ? 12.059 7.100 -23.097 1.00 58.50 103 GLN A C 1
ATOM 827 O O . GLN A 1 103 ? 12.060 6.845 -21.895 1.00 58.50 103 GLN A O 1
ATOM 832 N N . LYS A 1 104 ? 10.986 6.885 -23.870 1.00 53.78 104 LYS A N 1
ATOM 833 C CA . LYS A 1 104 ? 9.709 6.338 -23.378 1.00 53.78 104 LYS A CA 1
ATOM 834 C C . LYS A 1 104 ? 9.942 4.927 -22.813 1.00 53.78 104 LYS A C 1
ATOM 836 O O . LYS A 1 104 ? 10.334 4.028 -23.552 1.00 53.78 104 LYS A O 1
ATOM 841 N N . GLN A 1 105 ? 9.749 4.754 -21.506 1.00 60.16 105 GLN A N 1
ATOM 842 C CA . GLN A 1 105 ? 10.078 3.517 -20.788 1.00 60.16 105 GLN A CA 1
ATOM 843 C C . GLN A 1 105 ? 8.825 2.658 -20.577 1.00 60.16 105 GLN A C 1
ATOM 845 O O . GLN A 1 105 ? 7.797 3.158 -20.119 1.00 60.16 105 GLN A O 1
ATOM 850 N N . GLY A 1 106 ? 8.920 1.378 -20.935 1.00 62.50 106 GLY A N 1
ATOM 851 C CA . GLY A 1 106 ? 7.947 0.341 -20.584 1.00 62.50 106 GLY A CA 1
ATOM 852 C C . GLY A 1 106 ? 8.287 -0.318 -19.240 1.00 62.50 106 GLY A C 1
ATOM 853 O O . GLY A 1 106 ? 9.345 -0.044 -18.678 1.00 62.50 106 GLY A O 1
ATOM 854 N N . ASN A 1 107 ? 7.413 -1.183 -18.713 1.00 69.44 107 ASN A N 1
ATOM 855 C CA . ASN A 1 107 ? 7.693 -1.942 -17.480 1.00 69.44 107 ASN A CA 1
ATOM 856 C C . ASN A 1 107 ? 8.463 -3.242 -17.741 1.00 69.44 107 ASN A C 1
ATOM 858 O O . ASN A 1 107 ? 9.109 -3.765 -16.836 1.00 69.44 107 ASN A O 1
ATOM 862 N N . VAL A 1 108 ? 8.372 -3.769 -18.962 1.00 77.88 108 VAL A N 1
ATOM 863 C CA . VAL A 1 108 ? 9.024 -5.006 -19.394 1.00 77.88 108 VAL A CA 1
ATOM 864 C C . VAL A 1 108 ? 9.987 -4.671 -20.518 1.00 77.88 108 VAL A C 1
ATOM 866 O O . VAL A 1 108 ? 9.645 -3.935 -21.439 1.00 77.88 108 VAL A O 1
ATOM 869 N N . TYR A 1 109 ? 11.185 -5.230 -20.467 1.00 85.25 109 TYR A N 1
ATOM 870 C CA . TYR A 1 109 ? 12.198 -5.068 -21.494 1.00 85.25 109 TYR A CA 1
ATOM 871 C C . TYR A 1 109 ? 12.532 -6.429 -22.089 1.00 85.25 109 TYR A C 1
ATOM 873 O O . TYR A 1 109 ? 12.779 -7.390 -21.369 1.00 85.25 109 TYR A O 1
ATOM 881 N N . GLU A 1 110 ? 12.548 -6.525 -23.413 1.00 87.25 110 GLU A N 1
ATOM 882 C CA . GLU A 1 110 ? 13.079 -7.695 -24.104 1.00 87.25 110 GLU A CA 1
ATOM 883 C C . GLU A 1 110 ? 14.493 -7.383 -24.577 1.00 87.25 110 GLU A C 1
ATOM 885 O O . GLU A 1 110 ? 14.684 -6.597 -25.509 1.00 87.25 110 GLU A O 1
ATOM 890 N N . MET A 1 111 ? 15.475 -8.020 -23.950 1.00 89.88 111 MET A N 1
ATOM 891 C CA . MET A 1 111 ? 16.863 -8.018 -24.389 1.00 89.88 111 MET A CA 1
ATOM 892 C C . MET A 1 111 ? 17.110 -9.274 -25.222 1.00 89.88 111 MET A C 1
ATOM 894 O O . MET A 1 111 ? 16.925 -10.395 -24.743 1.00 89.88 111 MET A O 1
ATOM 898 N N . ARG A 1 112 ? 17.525 -9.105 -26.478 1.00 88.12 112 ARG A N 1
ATOM 899 C CA . ARG A 1 112 ? 17.947 -10.225 -27.331 1.00 88.12 112 ARG A CA 1
ATOM 900 C C . ARG A 1 112 ? 19.409 -10.063 -27.675 1.00 88.12 112 ARG A C 1
ATOM 902 O O . ARG A 1 112 ? 19.837 -8.970 -28.037 1.00 88.12 112 ARG A O 1
ATOM 909 N N . ILE A 1 113 ? 20.134 -11.162 -27.536 1.00 89.19 113 ILE A N 1
ATOM 910 C CA . ILE A 1 113 ? 21.571 -11.249 -27.762 1.00 89.19 113 ILE A CA 1
ATOM 911 C C . ILE A 1 113 ? 21.751 -12.266 -28.881 1.00 89.19 113 ILE A C 1
ATOM 913 O O . ILE A 1 113 ? 21.344 -13.420 -28.745 1.00 89.19 113 ILE A O 1
ATOM 917 N N . TYR A 1 114 ? 22.289 -11.825 -30.011 1.00 89.62 114 TYR A N 1
ATOM 918 C CA . TYR A 1 114 ? 22.576 -12.670 -31.164 1.00 89.62 114 TYR A CA 1
ATOM 919 C C . TYR A 1 114 ? 24.073 -12.776 -31.344 1.00 89.62 114 TYR A C 1
ATOM 921 O O . TYR A 1 114 ? 24.750 -11.759 -31.425 1.00 89.62 114 TYR A O 1
ATOM 929 N N . GLU A 1 115 ? 24.577 -13.992 -31.461 1.00 88.38 115 GLU A N 1
ATOM 930 C CA . GLU A 1 115 ? 25.960 -14.250 -31.835 1.00 88.38 115 GLU A CA 1
ATOM 931 C C . GLU A 1 115 ? 26.012 -14.551 -33.325 1.00 88.38 115 GLU A C 1
ATOM 933 O O . GLU A 1 115 ? 25.292 -15.422 -33.817 1.00 88.38 115 GLU A O 1
ATOM 938 N N . TYR A 1 116 ? 26.860 -13.826 -34.044 1.00 86.44 116 TYR A N 1
ATOM 939 C CA . TYR A 1 116 ? 27.030 -13.973 -35.482 1.00 86.44 116 TYR A CA 1
ATOM 940 C C . TYR A 1 116 ? 28.377 -14.607 -35.847 1.00 86.44 116 TYR A C 1
ATOM 942 O O . TYR A 1 116 ? 29.316 -14.667 -35.051 1.00 86.44 116 TYR A O 1
ATOM 950 N N . GLN A 1 117 ? 28.475 -15.094 -37.083 1.00 85.62 117 GLN A N 1
ATOM 951 C CA . GLN A 1 117 ? 29.728 -15.574 -37.663 1.00 85.62 117 GLN A CA 1
ATOM 952 C C . GLN A 1 117 ? 30.797 -14.469 -37.697 1.00 85.62 117 GLN A C 1
ATOM 954 O O . GLN A 1 117 ? 30.494 -13.277 -37.803 1.00 85.62 117 GLN A O 1
ATOM 959 N N . ASN A 1 118 ? 32.068 -14.872 -37.641 1.00 81.69 118 ASN A N 1
ATOM 960 C CA . ASN A 1 118 ? 33.189 -13.936 -37.656 1.00 81.69 118 ASN A CA 1
ATOM 961 C C . ASN A 1 118 ? 33.219 -13.098 -38.946 1.00 81.69 118 ASN A C 1
ATOM 963 O O . ASN A 1 118 ? 33.034 -13.626 -40.040 1.00 81.69 118 ASN A O 1
ATOM 967 N N . GLY A 1 119 ? 33.426 -11.786 -38.808 1.00 82.69 119 GLY A N 1
ATOM 968 C CA . GLY A 1 119 ? 33.425 -10.829 -39.919 1.00 82.69 119 GLY A CA 1
ATOM 969 C C . GLY A 1 119 ? 32.039 -10.436 -40.451 1.00 82.69 119 GLY A C 1
ATOM 970 O O . GLY A 1 119 ? 31.959 -9.565 -41.314 1.00 82.69 119 GLY A O 1
ATOM 971 N N . ALA A 1 120 ? 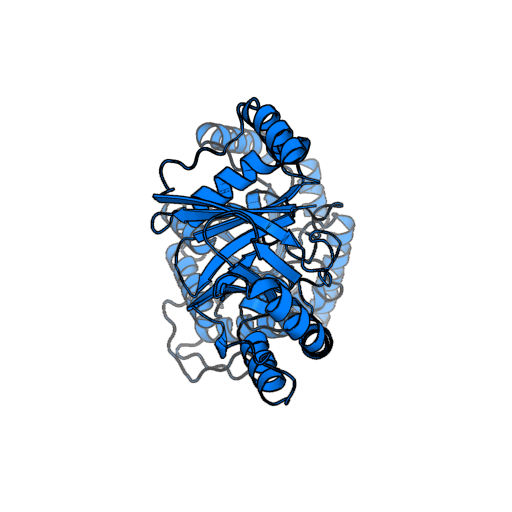30.941 -11.011 -39.942 1.00 86.44 120 ALA A N 1
ATOM 972 C CA . ALA A 1 120 ? 29.592 -10.697 -40.424 1.00 86.44 120 ALA A CA 1
ATOM 973 C C . ALA A 1 120 ? 29.023 -9.377 -39.865 1.00 86.44 120 ALA A C 1
ATOM 975 O O . ALA A 1 120 ? 28.084 -8.830 -40.444 1.00 86.44 120 ALA A O 1
ATOM 976 N N . MET A 1 121 ? 29.578 -8.851 -38.763 1.00 89.00 121 MET A N 1
ATOM 977 C CA . MET A 1 121 ? 28.990 -7.727 -38.020 1.00 89.00 121 MET A CA 1
ATOM 978 C C . MET A 1 121 ? 28.749 -6.458 -38.860 1.00 89.00 121 MET A C 1
ATOM 980 O O . MET A 1 121 ? 27.643 -5.929 -38.776 1.00 89.00 121 MET A O 1
ATOM 984 N N . PRO A 1 122 ? 29.675 -5.987 -39.725 1.00 88.31 122 PRO A N 1
ATOM 985 C CA . PRO A 1 122 ? 29.410 -4.814 -40.563 1.00 88.31 122 PRO A CA 1
ATOM 986 C C . PRO A 1 122 ? 28.178 -4.995 -41.463 1.00 88.31 122 PRO A C 1
ATOM 988 O O . PRO A 1 122 ? 27.284 -4.154 -41.477 1.00 88.31 122 PRO A O 1
ATOM 991 N N . LYS A 1 123 ? 28.069 -6.152 -42.133 1.00 88.88 123 LYS A N 1
ATOM 992 C CA . LYS A 1 123 ? 26.921 -6.484 -42.992 1.00 88.88 123 LYS A CA 1
ATOM 993 C C . LYS A 1 123 ? 25.629 -6.632 -42.186 1.00 88.88 123 LYS A C 1
ATOM 995 O O . LYS A 1 123 ? 24.564 -6.226 -42.641 1.00 88.88 123 LYS A O 1
ATOM 1000 N N . VAL A 1 124 ? 25.712 -7.217 -40.990 1.00 89.31 124 VAL A N 1
ATOM 1001 C CA . VAL A 1 124 ? 24.576 -7.323 -40.067 1.00 89.31 124 VAL A CA 1
ATOM 1002 C C . VAL A 1 124 ? 24.083 -5.930 -39.683 1.00 89.31 124 VAL A C 1
ATOM 1004 O O . VAL A 1 124 ? 22.889 -5.677 -39.808 1.00 89.31 124 VAL A O 1
ATOM 1007 N N . LEU A 1 125 ? 24.964 -5.020 -39.264 1.00 90.50 125 LEU A N 1
ATOM 1008 C CA . LEU A 1 125 ? 24.578 -3.664 -38.865 1.00 90.50 125 LEU A CA 1
ATOM 1009 C C . LEU A 1 125 ? 23.910 -2.891 -40.010 1.00 90.50 125 LEU A C 1
ATOM 1011 O O . LEU A 1 125 ? 22.903 -2.231 -39.760 1.00 90.50 125 LEU A O 1
ATOM 1015 N N . ASP A 1 126 ? 24.382 -3.044 -41.251 1.00 89.88 126 ASP A N 1
ATOM 1016 C CA . ASP A 1 126 ? 23.744 -2.445 -42.433 1.00 89.88 126 ASP A CA 1
ATOM 1017 C C . ASP A 1 126 ? 22.314 -2.971 -42.646 1.00 89.88 126 ASP A C 1
ATOM 1019 O O . ASP A 1 126 ? 21.370 -2.193 -42.811 1.00 89.88 126 ASP A O 1
ATOM 1023 N N . ILE A 1 127 ? 22.123 -4.296 -42.579 1.00 90.88 127 ILE A N 1
ATOM 1024 C CA . ILE A 1 127 ? 20.798 -4.929 -42.709 1.00 90.88 127 ILE A CA 1
ATOM 1025 C C . ILE A 1 127 ? 19.869 -4.475 -41.574 1.00 90.88 127 ILE A C 1
ATOM 1027 O O . ILE A 1 127 ? 18.691 -4.186 -41.798 1.00 90.88 127 ILE A O 1
ATOM 1031 N N . TRP A 1 128 ? 20.392 -4.403 -40.350 1.00 92.31 128 TRP A N 1
ATOM 1032 C CA . TRP A 1 128 ? 19.640 -3.947 -39.186 1.00 92.31 128 TRP A CA 1
ATOM 1033 C C . TRP A 1 128 ? 19.254 -2.476 -39.298 1.00 92.31 128 TRP A C 1
ATOM 1035 O O . TRP A 1 128 ? 18.109 -2.149 -39.004 1.00 92.31 128 TRP A O 1
ATOM 1045 N N . SER A 1 129 ? 20.141 -1.609 -39.788 1.00 89.56 129 SER A N 1
ATOM 1046 C CA . SER A 1 129 ? 19.858 -0.181 -39.958 1.00 89.56 129 SER A CA 1
ATOM 1047 C C . SER A 1 129 ? 18.608 0.057 -40.810 1.00 89.56 129 SER A C 1
ATOM 1049 O O . SER A 1 129 ? 17.764 0.870 -40.442 1.00 89.56 129 SER A O 1
ATOM 1051 N N . ALA A 1 130 ? 18.439 -0.700 -41.901 1.00 87.62 130 ALA A N 1
ATOM 1052 C CA . ALA A 1 130 ? 17.258 -0.599 -42.763 1.00 87.62 130 ALA A CA 1
ATOM 1053 C C . ALA A 1 130 ? 15.967 -1.096 -42.083 1.00 87.62 130 ALA A C 1
ATOM 1055 O O . ALA A 1 130 ? 14.878 -0.581 -42.335 1.00 87.62 130 ALA A O 1
ATOM 1056 N N . ALA A 1 131 ? 16.068 -2.103 -41.214 1.00 89.50 131 ALA A N 1
ATOM 1057 C CA . ALA A 1 131 ? 14.911 -2.697 -40.551 1.00 89.50 131 ALA A CA 1
ATOM 1058 C C . ALA A 1 131 ? 14.476 -1.942 -39.284 1.00 89.50 131 ALA A C 1
ATOM 1060 O O . ALA A 1 131 ? 13.295 -1.962 -38.926 1.00 89.50 131 ALA A O 1
ATOM 1061 N N . ILE A 1 132 ? 15.412 -1.276 -38.599 1.00 89.56 132 ILE A N 1
ATOM 1062 C CA . ILE A 1 132 ? 15.143 -0.540 -37.358 1.00 89.56 132 ILE A CA 1
ATOM 1063 C C . ILE A 1 132 ? 14.164 0.604 -37.600 1.00 89.56 132 ILE A C 1
ATOM 1065 O O . ILE A 1 132 ? 13.203 0.718 -36.844 1.00 89.56 132 ILE A O 1
ATOM 1069 N N . GLU A 1 133 ? 14.318 1.372 -38.682 1.00 85.69 133 GLU A N 1
ATOM 1070 C CA . GLU A 1 133 ? 13.396 2.470 -39.012 1.00 85.69 133 GLU A CA 1
ATOM 1071 C C . GLU A 1 133 ? 11.940 1.989 -39.141 1.00 85.69 133 GLU A C 1
ATOM 1073 O O . GLU A 1 133 ? 10.997 2.650 -38.703 1.00 85.69 133 GLU A O 1
ATOM 1078 N N . HIS A 1 134 ? 11.737 0.791 -39.695 1.00 88.00 134 HIS A N 1
ATOM 1079 C CA . HIS A 1 134 ? 10.406 0.195 -39.776 1.00 88.00 134 HIS A CA 1
ATOM 1080 C C . HIS A 1 134 ? 9.923 -0.333 -38.425 1.00 88.00 134 HIS A C 1
ATOM 1082 O O . HIS A 1 134 ? 8.762 -0.143 -38.064 1.00 88.00 134 HIS A O 1
ATOM 1088 N N . ARG A 1 135 ? 10.805 -0.978 -37.656 1.00 88.81 135 ARG A N 1
ATOM 1089 C CA . ARG A 1 135 ? 10.451 -1.563 -36.360 1.00 88.81 135 ARG A CA 1
ATOM 1090 C C . ARG A 1 135 ? 10.132 -0.507 -35.299 1.00 88.81 135 ARG A C 1
ATOM 1092 O O . ARG A 1 135 ? 9.239 -0.733 -34.481 1.00 88.81 135 ARG A O 1
ATOM 1099 N N . GLU A 1 136 ? 10.795 0.647 -35.342 1.00 87.94 136 GLU A N 1
ATOM 1100 C CA . GLU A 1 136 ? 10.546 1.762 -34.423 1.00 87.94 136 GLU A CA 1
ATOM 1101 C C . GLU A 1 136 ? 9.139 2.361 -34.545 1.00 87.94 136 GLU A C 1
ATOM 1103 O O . GLU A 1 136 ? 8.663 2.984 -33.596 1.00 87.94 136 GLU A O 1
ATOM 1108 N N . LYS A 1 137 ? 8.423 2.100 -35.651 1.00 87.69 137 LYS A N 1
ATOM 1109 C CA . LYS A 1 137 ? 7.001 2.457 -35.805 1.00 87.69 137 LYS A CA 1
ATOM 1110 C C . LYS A 1 137 ? 6.089 1.695 -34.839 1.00 87.69 137 LYS A C 1
ATOM 1112 O O . LYS A 1 137 ? 5.014 2.190 -34.517 1.00 87.69 137 LYS A O 1
ATOM 1117 N N . PHE A 1 138 ? 6.508 0.510 -34.389 1.00 86.19 138 PHE A N 1
ATOM 1118 C CA . PHE A 1 138 ? 5.756 -0.309 -33.435 1.00 86.19 138 PHE A CA 1
ATOM 1119 C C . PHE A 1 138 ? 6.234 -0.097 -31.998 1.00 86.19 138 PHE A C 1
ATOM 1121 O O . PHE A 1 138 ? 5.426 0.063 -31.090 1.00 86.19 138 PHE A O 1
ATOM 1128 N N . SER A 1 139 ? 7.552 -0.109 -31.786 1.00 85.06 139 SER A N 1
ATOM 1129 C CA . SER A 1 139 ? 8.172 0.047 -30.469 1.00 85.06 139 SER A CA 1
ATOM 1130 C C . SER A 1 139 ? 9.516 0.748 -30.621 1.00 85.06 139 SER A C 1
ATOM 1132 O O . SER A 1 139 ? 10.316 0.284 -31.430 1.00 85.06 139 SER A O 1
ATOM 1134 N N . PRO A 1 140 ? 9.826 1.786 -29.825 1.00 86.50 140 PRO A N 1
ATOM 1135 C CA . PRO A 1 140 ? 11.113 2.470 -29.909 1.00 86.50 140 PRO A CA 1
ATOM 1136 C C . PRO A 1 140 ? 12.260 1.538 -29.504 1.00 86.50 140 PRO A C 1
ATOM 1138 O O . PRO A 1 140 ? 12.117 0.745 -28.573 1.00 86.50 140 PRO A O 1
ATOM 1141 N N . LEU A 1 141 ? 13.410 1.649 -30.170 1.00 87.38 141 LEU A N 1
ATOM 1142 C CA . LEU A 1 141 ? 14.628 0.953 -29.766 1.00 87.38 141 LEU A CA 1
ATOM 1143 C C . LEU A 1 141 ? 15.202 1.641 -28.521 1.00 87.38 141 LEU A C 1
ATOM 1145 O O . LEU A 1 141 ? 15.518 2.836 -28.570 1.00 87.38 141 LEU A O 1
ATOM 1149 N N . ALA A 1 142 ? 15.333 0.895 -27.418 1.00 84.75 142 ALA A N 1
ATOM 1150 C CA . ALA A 1 142 ? 15.931 1.407 -26.183 1.00 84.75 142 ALA A CA 1
ATOM 1151 C C . ALA A 1 142 ? 17.465 1.350 -26.232 1.00 84.75 142 ALA A C 1
ATOM 1153 O O . ALA A 1 142 ? 18.144 2.291 -25.825 1.00 84.75 142 ALA A O 1
ATOM 1154 N N . ALA A 1 143 ? 18.014 0.256 -26.764 1.00 89.06 143 ALA A N 1
ATOM 1155 C CA . ALA A 1 143 ? 19.445 0.109 -27.005 1.00 89.06 143 ALA A CA 1
ATOM 1156 C C . ALA A 1 143 ? 19.702 -0.850 -28.169 1.00 89.06 143 ALA A C 1
ATOM 1158 O O . ALA A 1 143 ? 18.986 -1.839 -28.320 1.00 89.06 143 ALA A O 1
ATOM 1159 N N . GLY A 1 144 ? 20.734 -0.568 -28.962 1.00 91.31 144 GLY A N 1
ATOM 1160 C CA . GLY A 1 144 ? 21.248 -1.446 -30.010 1.00 91.31 144 GLY A CA 1
ATOM 1161 C C . GLY A 1 144 ? 22.765 -1.340 -30.025 1.00 91.31 144 GLY A C 1
ATOM 1162 O O . GLY A 1 144 ? 23.291 -0.269 -30.305 1.00 91.31 144 GLY A O 1
ATOM 1163 N N . MET A 1 145 ? 23.469 -2.408 -29.678 1.00 92.56 145 MET A N 1
ATOM 1164 C CA . MET A 1 145 ? 24.910 -2.370 -29.436 1.00 92.56 145 MET A CA 1
ATOM 1165 C C . MET A 1 145 ? 25.582 -3.667 -29.889 1.00 92.56 145 MET A C 1
ATOM 1167 O O . MET A 1 145 ? 24.948 -4.720 -29.905 1.00 92.56 145 MET A O 1
ATOM 1171 N N . TYR A 1 146 ? 26.848 -3.597 -30.286 1.00 91.81 146 TYR A N 1
ATOM 1172 C CA . TYR A 1 146 ? 27.598 -4.734 -30.822 1.00 91.81 146 TYR A CA 1
ATOM 1173 C C . TYR A 1 146 ? 28.989 -4.840 -30.202 1.00 91.81 146 TYR A C 1
ATOM 1175 O O . TYR A 1 146 ? 29.551 -3.835 -29.776 1.00 91.81 146 TYR A O 1
ATOM 1183 N N . SER A 1 147 ? 29.546 -6.044 -30.149 1.00 87.69 147 SER A N 1
ATOM 1184 C CA . SER A 1 147 ? 30.929 -6.274 -29.724 1.00 87.69 147 SER A CA 1
ATOM 1185 C C . SER A 1 147 ? 31.835 -6.515 -30.934 1.00 87.69 147 SER A C 1
ATOM 1187 O O . SER A 1 147 ? 31.481 -7.249 -31.859 1.00 87.69 147 SER A O 1
ATOM 1189 N N . ASP A 1 148 ? 33.004 -5.876 -30.929 1.00 67.50 148 ASP A N 1
ATOM 1190 C CA . ASP A 1 148 ? 34.082 -6.020 -31.921 1.00 67.50 148 ASP A CA 1
ATOM 1191 C C . ASP A 1 148 ? 35.395 -6.553 -31.311 1.00 67.50 148 ASP A C 1
ATOM 1193 O O . ASP A 1 148 ? 36.282 -6.996 -32.040 1.00 67.50 148 ASP A O 1
ATOM 1197 N N . ILE A 1 149 ? 35.513 -6.539 -29.978 1.00 54.59 149 ILE A N 1
ATOM 1198 C CA . ILE A 1 149 ? 36.695 -6.957 -29.219 1.00 54.59 149 ILE A CA 1
ATOM 1199 C C . ILE A 1 149 ? 36.321 -8.110 -28.277 1.00 54.59 149 ILE A C 1
ATOM 1201 O O . ILE A 1 149 ? 35.431 -7.985 -27.438 1.00 54.59 149 ILE A O 1
ATOM 1205 N N . GLY A 1 150 ? 37.049 -9.225 -28.389 1.00 49.41 150 GLY A N 1
ATOM 1206 C CA . GLY A 1 150 ? 36.774 -10.477 -27.673 1.00 49.41 150 GLY A CA 1
ATOM 1207 C C . GLY A 1 150 ? 36.078 -11.506 -28.569 1.00 49.41 150 GLY A C 1
ATOM 1208 O O . GLY A 1 150 ? 35.502 -11.157 -29.591 1.00 49.41 150 GLY A O 1
ATOM 1209 N N . GLY A 1 151 ? 36.167 -12.795 -28.231 1.00 51.22 151 GLY A N 1
ATOM 1210 C CA . GLY A 1 151 ? 35.781 -13.923 -29.101 1.00 51.22 151 GLY A CA 1
ATOM 1211 C C . GLY A 1 151 ? 34.294 -14.054 -29.471 1.00 51.22 151 GLY A C 1
ATOM 1212 O O . GLY A 1 151 ? 33.885 -15.126 -29.907 1.00 51.22 151 GLY A O 1
ATOM 1213 N N . LEU A 1 152 ? 33.477 -13.015 -29.291 1.00 58.03 152 LEU A N 1
ATOM 1214 C CA . LEU A 1 152 ? 32.025 -13.064 -29.415 1.00 58.03 152 LEU A CA 1
ATOM 1215 C C . LEU A 1 152 ? 31.559 -11.909 -30.311 1.00 58.03 152 LEU A C 1
ATOM 1217 O O . LEU A 1 152 ? 31.635 -10.750 -29.920 1.00 58.03 152 LEU A O 1
ATOM 1221 N N . ASN A 1 153 ? 31.074 -12.216 -31.519 1.00 82.38 153 ASN A N 1
ATOM 1222 C CA . ASN A 1 153 ? 30.456 -11.249 -32.438 1.00 82.38 153 ASN A CA 1
ATOM 1223 C C . ASN A 1 153 ? 28.985 -11.050 -32.049 1.00 82.38 153 ASN A C 1
ATOM 1225 O O . ASN A 1 153 ? 28.079 -11.527 -32.742 1.00 82.38 153 ASN A O 1
ATOM 1229 N N . LYS A 1 154 ? 28.743 -10.415 -30.900 1.00 89.75 154 LYS A N 1
ATOM 1230 C CA . LYS A 1 154 ? 27.402 -10.245 -30.344 1.00 89.75 154 LYS A CA 1
ATOM 1231 C C . LYS A 1 154 ? 26.749 -8.974 -30.871 1.00 89.75 154 LYS A C 1
ATOM 1233 O O . LYS A 1 154 ? 27.361 -7.913 -30.921 1.00 89.75 154 LYS A O 1
ATOM 1238 N N . TRP A 1 155 ? 25.476 -9.089 -31.221 1.00 91.44 155 TRP A N 1
ATOM 1239 C CA . TRP A 1 155 ? 24.545 -7.994 -31.455 1.00 91.44 155 TRP A CA 1
ATOM 1240 C C . TRP A 1 155 ? 23.468 -8.047 -30.379 1.00 91.44 155 TRP A C 1
ATOM 1242 O O . TRP A 1 155 ? 22.753 -9.044 -30.261 1.00 91.44 155 TRP A O 1
ATOM 1252 N N . VAL A 1 156 ? 23.346 -6.981 -29.598 1.00 91.31 156 VAL A N 1
ATOM 1253 C CA . VAL A 1 156 ? 22.364 -6.856 -28.526 1.00 91.31 156 VAL A CA 1
ATOM 1254 C C . VAL A 1 156 ? 21.377 -5.770 -28.886 1.00 91.31 156 VAL A C 1
ATOM 1256 O O . VAL A 1 156 ? 21.761 -4.650 -29.215 1.00 91.31 156 VAL A O 1
ATOM 1259 N N . HIS A 1 157 ? 20.093 -6.079 -28.767 1.00 91.69 157 HIS A N 1
ATOM 1260 C CA . HIS A 1 157 ? 19.046 -5.085 -28.924 1.00 91.69 157 HIS A CA 1
ATOM 1261 C C . HIS A 1 157 ? 18.010 -5.198 -27.801 1.00 91.69 157 HIS A C 1
ATOM 1263 O O . HIS A 1 157 ? 17.619 -6.299 -27.402 1.00 91.69 157 HIS A O 1
ATOM 1269 N N . ILE A 1 158 ? 17.553 -4.053 -27.299 1.00 90.56 158 ILE A N 1
ATOM 1270 C CA . ILE A 1 158 ? 16.642 -3.953 -26.157 1.00 90.56 158 ILE A CA 1
ATOM 1271 C C . ILE A 1 158 ? 15.388 -3.185 -26.570 1.00 90.56 158 ILE A C 1
ATOM 1273 O O . ILE A 1 158 ? 15.477 -2.070 -27.093 1.00 90.56 158 ILE A O 1
ATOM 1277 N N . TRP A 1 159 ? 14.222 -3.773 -26.299 1.00 89.00 159 TRP A N 1
ATOM 1278 C CA . TRP A 1 159 ? 12.917 -3.194 -26.620 1.00 89.00 159 TRP A CA 1
ATOM 1279 C C . TRP A 1 159 ? 12.054 -3.038 -25.364 1.00 89.00 159 TRP A C 1
ATOM 1281 O O . TRP A 1 159 ? 11.877 -4.026 -24.649 1.00 89.00 159 TRP A O 1
ATOM 1291 N N . PRO A 1 160 ? 11.520 -1.838 -25.084 1.00 86.12 160 PRO A N 1
ATOM 1292 C CA . PRO A 1 160 ? 10.613 -1.597 -23.972 1.00 86.12 160 PRO A CA 1
ATOM 1293 C C . PRO A 1 160 ? 9.158 -1.905 -24.356 1.00 86.12 160 PRO A C 1
ATOM 1295 O O . PRO A 1 160 ? 8.707 -1.540 -25.438 1.00 86.12 160 PRO A O 1
ATOM 1298 N N . TYR A 1 161 ? 8.408 -2.491 -23.429 1.00 81.88 161 TYR A N 1
ATOM 1299 C CA . TYR A 1 161 ? 6.978 -2.780 -23.546 1.00 81.88 161 TYR A CA 1
ATOM 1300 C C . TYR A 1 161 ? 6.256 -2.435 -22.242 1.00 81.88 161 TYR A C 1
ATOM 1302 O O . TYR A 1 161 ? 6.816 -2.544 -21.148 1.00 81.88 161 TYR A O 1
ATOM 1310 N N . LYS A 1 162 ? 4.991 -2.034 -22.337 1.00 77.50 162 LYS A N 1
ATOM 1311 C CA . LYS A 1 162 ? 4.099 -1.789 -21.200 1.00 77.50 162 LYS A CA 1
ATOM 1312 C C . LYS A 1 162 ? 3.964 -3.034 -20.323 1.00 77.50 162 LYS A C 1
ATOM 1314 O O . LYS A 1 162 ? 4.066 -2.919 -19.105 1.00 77.50 162 LYS A O 1
ATOM 1319 N N . ASP A 1 163 ? 3.746 -4.189 -20.943 1.00 78.62 163 ASP A N 1
ATOM 1320 C CA . ASP A 1 163 ? 3.552 -5.496 -20.316 1.00 78.62 163 ASP A CA 1
ATOM 1321 C C . ASP A 1 163 ? 3.837 -6.626 -21.334 1.00 78.62 163 ASP A C 1
ATOM 1323 O O . ASP A 1 163 ? 4.178 -6.371 -22.494 1.00 78.62 163 ASP A O 1
ATOM 1327 N N . LEU A 1 164 ? 3.730 -7.889 -20.902 1.00 77.62 164 LEU A N 1
ATOM 1328 C CA . LEU A 1 164 ? 3.956 -9.050 -21.775 1.00 77.62 164 LEU A CA 1
ATOM 1329 C C . LEU A 1 164 ? 2.889 -9.195 -22.876 1.00 77.62 164 LEU A C 1
ATOM 1331 O O . LEU A 1 164 ? 3.203 -9.694 -23.954 1.00 77.62 164 LEU A O 1
ATOM 1335 N N . GLY A 1 165 ? 1.659 -8.724 -22.648 1.00 82.19 165 GLY A N 1
ATOM 1336 C CA . GLY A 1 165 ? 0.595 -8.765 -23.652 1.00 82.19 165 GLY A CA 1
ATOM 1337 C C . GLY A 1 165 ? 0.857 -7.794 -24.805 1.00 82.19 165 GLY A C 1
ATOM 1338 O O . GLY A 1 165 ? 0.727 -8.162 -25.974 1.00 82.19 165 GLY A O 1
ATOM 1339 N N . GLU A 1 166 ? 1.298 -6.570 -24.495 1.00 84.50 166 GLU A N 1
ATOM 1340 C CA . GLU A 1 166 ? 1.728 -5.592 -25.500 1.00 84.50 166 GLU A CA 1
ATOM 1341 C C . GLU A 1 166 ? 2.931 -6.109 -26.296 1.00 84.50 166 GLU A C 1
ATOM 1343 O O . GLU A 1 166 ? 2.942 -6.000 -27.525 1.00 84.50 166 GLU A O 1
ATOM 1348 N N . ARG A 1 167 ? 3.908 -6.731 -25.622 1.00 87.62 167 ARG A N 1
ATOM 1349 C CA . ARG A 1 167 ? 5.044 -7.384 -26.286 1.00 87.62 167 ARG A CA 1
ATOM 1350 C C . ARG A 1 167 ? 4.572 -8.390 -27.329 1.00 87.62 167 ARG A C 1
ATOM 1352 O O . ARG A 1 167 ? 5.032 -8.343 -28.471 1.00 87.62 167 ARG A O 1
ATOM 1359 N N . ASP A 1 168 ? 3.691 -9.308 -26.947 1.00 86.50 168 ASP A N 1
ATOM 1360 C CA . ASP A 1 168 ? 3.248 -10.385 -27.831 1.00 86.50 168 ASP A CA 1
ATOM 1361 C C . ASP A 1 168 ? 2.460 -9.840 -29.028 1.00 86.50 168 ASP A C 1
ATOM 1363 O O . ASP A 1 168 ? 2.714 -10.241 -30.168 1.00 86.50 168 ASP A O 1
ATOM 1367 N N . LYS A 1 169 ? 1.599 -8.843 -28.794 1.00 90.12 169 LYS A N 1
ATOM 1368 C CA . LYS A 1 169 ? 0.882 -8.121 -29.850 1.00 90.12 169 LYS A CA 1
ATOM 1369 C C . LYS A 1 169 ? 1.839 -7.434 -30.831 1.00 90.12 169 LYS A C 1
ATOM 1371 O O . LYS A 1 169 ? 1.759 -7.685 -32.031 1.00 90.12 169 LYS A O 1
ATOM 1376 N N . ILE A 1 170 ? 2.773 -6.615 -30.339 1.00 89.06 170 ILE A N 1
ATOM 1377 C CA . ILE A 1 170 ? 3.737 -5.888 -31.185 1.00 89.06 170 ILE A CA 1
ATOM 1378 C C . ILE A 1 170 ? 4.614 -6.861 -31.976 1.00 89.06 170 ILE A C 1
ATOM 1380 O O . ILE A 1 170 ? 4.942 -6.607 -33.136 1.00 89.06 170 ILE A O 1
ATOM 1384 N N . ARG A 1 171 ? 5.010 -7.988 -31.374 1.00 88.12 171 ARG A N 1
ATOM 1385 C CA . ARG A 1 171 ? 5.768 -9.028 -32.078 1.00 88.12 171 ARG A CA 1
ATOM 1386 C C . ARG A 1 171 ? 4.957 -9.636 -33.219 1.00 88.12 171 ARG A C 1
ATOM 1388 O O . ARG A 1 171 ? 5.506 -9.773 -34.310 1.00 88.12 171 ARG A O 1
ATOM 1395 N N . ALA A 1 172 ? 3.689 -9.969 -32.986 1.00 88.62 172 ALA A N 1
ATOM 1396 C CA . ALA A 1 172 ? 2.810 -10.502 -34.022 1.00 88.62 172 ALA A CA 1
ATOM 1397 C C . ALA A 1 172 ? 2.614 -9.500 -35.174 1.00 88.62 172 ALA A C 1
ATOM 1399 O O . ALA A 1 172 ? 2.765 -9.868 -36.337 1.00 88.62 172 ALA A O 1
ATOM 1400 N N . GLU A 1 173 ? 2.361 -8.228 -34.855 1.00 91.06 173 GLU A N 1
ATOM 1401 C CA . GLU A 1 173 ? 2.175 -7.161 -35.845 1.00 91.06 173 GLU A CA 1
ATOM 1402 C C . GLU A 1 173 ? 3.446 -6.896 -36.663 1.00 91.06 173 GLU A C 1
ATOM 1404 O O . GLU A 1 173 ? 3.392 -6.855 -37.892 1.00 91.06 173 GLU A O 1
ATOM 1409 N N . ALA A 1 174 ? 4.606 -6.776 -36.008 1.00 88.06 174 ALA A N 1
ATOM 1410 C CA . ALA A 1 174 ? 5.870 -6.534 -36.698 1.00 88.06 174 ALA A CA 1
ATOM 1411 C C . ALA A 1 174 ? 6.234 -7.703 -37.627 1.00 88.06 174 ALA A C 1
ATOM 1413 O O . ALA A 1 174 ? 6.580 -7.477 -38.787 1.00 88.06 174 ALA A O 1
ATOM 1414 N N . SER A 1 175 ? 6.112 -8.947 -37.147 1.00 87.44 175 SER A N 1
ATOM 1415 C CA . SER A 1 175 ? 6.420 -10.155 -37.926 1.00 87.44 175 SER A CA 1
ATOM 1416 C C . SER A 1 175 ? 5.457 -10.423 -39.086 1.00 87.44 175 SER A C 1
ATOM 1418 O O . SER A 1 175 ? 5.788 -11.220 -39.958 1.00 87.44 175 SER A O 1
ATOM 1420 N N . ALA A 1 176 ? 4.293 -9.770 -39.125 1.00 89.12 176 ALA A N 1
ATOM 1421 C CA . ALA A 1 176 ? 3.389 -9.828 -40.271 1.00 89.12 176 ALA A CA 1
ATOM 1422 C C . ALA A 1 176 ? 3.830 -8.916 -41.434 1.00 89.12 176 ALA A C 1
ATOM 1424 O O . ALA A 1 176 ? 3.283 -9.011 -42.532 1.00 89.12 176 ALA A O 1
ATOM 1425 N N . THR A 1 177 ? 4.808 -8.029 -41.217 1.00 86.50 177 THR A N 1
ATOM 1426 C CA . THR A 1 177 ? 5.327 -7.126 -42.256 1.00 86.50 177 THR A CA 1
ATOM 1427 C C . THR A 1 177 ? 6.550 -7.716 -42.966 1.00 86.50 177 THR A C 1
ATOM 1429 O O . THR A 1 177 ? 7.342 -8.412 -42.337 1.00 86.50 177 THR A O 1
ATOM 1432 N N . PRO A 1 178 ? 6.791 -7.401 -44.255 1.00 85.88 178 PRO A N 1
ATOM 1433 C CA . PRO A 1 178 ? 7.931 -7.953 -44.999 1.00 85.88 178 PRO A CA 1
ATOM 1434 C C . PRO A 1 178 ? 9.294 -7.406 -44.540 1.00 85.88 178 PRO A C 1
ATOM 1436 O O . PRO A 1 178 ? 10.333 -7.894 -44.970 1.00 85.88 178 PRO A O 1
ATOM 1439 N N . HIS A 1 179 ? 9.300 -6.383 -43.684 1.00 84.75 179 HIS A N 1
ATOM 1440 C CA . HIS A 1 179 ? 10.506 -5.698 -43.217 1.00 84.75 179 HIS A CA 1
ATOM 1441 C C . HIS A 1 179 ? 11.016 -6.230 -41.866 1.00 84.75 179 HIS A C 1
ATOM 1443 O O . HIS A 1 179 ? 12.018 -5.728 -41.356 1.00 84.75 179 HIS A O 1
ATOM 1449 N N . TRP A 1 180 ? 10.333 -7.212 -41.258 1.00 87.38 180 TRP A N 1
ATOM 1450 C CA . TRP A 1 180 ? 10.724 -7.777 -39.967 1.00 87.38 180 TRP A CA 1
ATOM 1451 C C . TRP A 1 180 ? 10.354 -9.268 -39.830 1.00 87.38 180 TRP A C 1
ATOM 1453 O O . TRP A 1 180 ? 9.223 -9.637 -40.134 1.00 87.38 180 TRP A O 1
ATOM 1463 N N . PRO A 1 181 ? 11.234 -10.135 -39.286 1.00 86.00 181 PRO A N 1
ATOM 1464 C CA . PRO A 1 181 ? 12.583 -9.845 -38.799 1.00 86.00 181 PRO A CA 1
ATOM 1465 C C . PRO A 1 181 ? 13.584 -9.588 -39.940 1.00 86.00 181 PRO A C 1
ATOM 1467 O O . PRO A 1 181 ? 13.358 -10.040 -41.062 1.00 86.00 181 PRO A O 1
ATOM 1470 N N . PRO A 1 182 ? 14.705 -8.896 -39.668 1.00 86.19 182 PRO A N 1
ATOM 1471 C CA . PRO A 1 182 ? 15.742 -8.676 -40.668 1.00 86.19 182 PRO A CA 1
ATOM 1472 C C . PRO A 1 182 ? 16.321 -10.020 -41.146 1.00 86.19 182 PRO A C 1
ATOM 1474 O O . PRO A 1 182 ? 16.468 -10.939 -40.329 1.00 86.19 182 PRO A O 1
ATOM 1477 N N . PRO A 1 183 ? 16.683 -10.168 -42.432 1.00 86.25 183 PRO A N 1
ATOM 1478 C CA . PRO A 1 183 ? 17.184 -11.422 -42.996 1.00 86.25 183 PRO A CA 1
ATOM 1479 C C . PRO A 1 183 ? 18.650 -11.689 -42.608 1.00 86.25 183 PRO A C 1
ATOM 1481 O O . PRO A 1 183 ? 19.511 -11.865 -43.458 1.00 86.25 183 PRO A O 1
ATOM 1484 N N . THR A 1 184 ? 18.959 -11.723 -41.311 1.00 85.62 184 THR A N 1
ATOM 1485 C CA . THR A 1 184 ? 20.314 -11.991 -40.791 1.00 85.62 184 THR A CA 1
ATOM 1486 C C . THR A 1 184 ? 20.495 -13.416 -40.276 1.00 85.62 184 THR A C 1
ATOM 1488 O O . THR A 1 184 ? 21.576 -13.778 -39.817 1.00 85.62 184 THR A O 1
ATOM 1491 N N . ARG A 1 185 ? 19.451 -14.252 -40.358 1.00 83.19 185 ARG A N 1
ATOM 1492 C CA . ARG A 1 185 ? 19.447 -15.618 -39.811 1.00 83.19 185 ARG A CA 1
ATOM 1493 C C . ARG A 1 185 ? 20.514 -16.525 -40.431 1.00 83.19 185 ARG A C 1
ATOM 1495 O O . ARG A 1 185 ? 20.967 -17.439 -39.758 1.00 83.19 185 ARG A O 1
ATOM 1502 N N . GLU A 1 186 ? 20.933 -16.260 -41.668 1.00 85.62 186 GLU A N 1
ATOM 1503 C CA . GLU A 1 186 ? 22.005 -17.012 -42.339 1.00 85.62 186 GLU A CA 1
ATOM 1504 C C . GLU A 1 186 ? 23.380 -16.859 -41.663 1.00 85.62 186 GLU A C 1
ATOM 1506 O O . GLU A 1 186 ? 24.211 -17.758 -41.756 1.00 85.62 186 GLU A O 1
ATOM 1511 N N . PHE A 1 187 ? 23.602 -15.760 -40.933 1.00 82.94 187 PHE A N 1
ATOM 1512 C CA . PHE A 1 187 ? 24.853 -15.491 -40.218 1.00 82.94 187 PHE A CA 1
ATOM 1513 C C . PHE A 1 187 ? 24.806 -15.921 -38.746 1.00 82.94 187 PHE A C 1
ATOM 1515 O O . PHE A 1 187 ? 25.817 -15.812 -38.051 1.00 82.94 187 PHE A O 1
ATOM 1522 N N . LEU A 1 188 ? 23.631 -16.309 -38.241 1.00 83.75 188 LEU A N 1
ATOM 1523 C CA . LEU A 1 188 ? 23.367 -16.498 -36.815 1.00 83.75 188 LEU A CA 1
ATOM 1524 C C . LEU A 1 188 ? 23.977 -17.814 -36.317 1.00 83.75 188 LEU A C 1
ATOM 1526 O O . LEU A 1 188 ? 23.682 -18.881 -36.848 1.00 83.75 188 LEU A O 1
ATOM 1530 N N . VAL A 1 189 ? 24.788 -17.729 -35.267 1.00 81.25 189 VAL A N 1
ATOM 1531 C CA . VAL A 1 189 ? 25.385 -18.875 -34.570 1.00 81.25 189 VAL A CA 1
ATOM 1532 C C . VAL A 1 189 ? 24.540 -19.256 -33.359 1.00 81.25 189 VAL A C 1
ATOM 1534 O O . VAL A 1 189 ? 24.196 -20.422 -33.189 1.00 81.25 189 VAL A O 1
ATOM 1537 N N . ASN A 1 190 ? 24.168 -18.272 -32.541 1.00 83.38 190 ASN A N 1
ATOM 1538 C CA . ASN A 1 190 ? 23.383 -18.483 -31.331 1.00 83.38 190 ASN A CA 1
ATOM 1539 C C . ASN A 1 190 ? 22.446 -17.296 -31.077 1.00 83.38 190 ASN A C 1
ATOM 1541 O O . ASN A 1 190 ? 22.710 -16.169 -31.499 1.00 83.38 190 ASN A O 1
ATOM 1545 N N . GLN A 1 191 ? 21.344 -17.550 -30.378 1.00 81.62 191 GLN A N 1
ATOM 1546 C CA . GLN A 1 191 ? 20.404 -16.526 -29.948 1.00 81.62 191 GLN A CA 1
ATOM 1547 C C . GLN A 1 191 ? 19.970 -16.778 -28.504 1.00 81.62 191 GLN A C 1
ATOM 1549 O O . GLN A 1 191 ? 19.418 -17.828 -28.186 1.00 81.62 191 GLN A O 1
ATOM 1554 N N . GLU A 1 192 ? 20.051 -15.731 -27.688 1.00 83.75 192 GLU A N 1
ATOM 1555 C CA . GLU A 1 192 ? 19.469 -15.665 -26.353 1.00 83.75 192 GLU A CA 1
ATOM 1556 C C . GLU A 1 192 ? 18.363 -14.594 -26.289 1.00 83.75 192 GLU A C 1
ATOM 1558 O O . GLU A 1 192 ? 18.355 -13.604 -27.029 1.00 83.75 192 GLU A O 1
ATOM 1563 N N . THR A 1 193 ? 17.364 -14.797 -25.430 1.00 79.25 193 THR A N 1
ATOM 1564 C CA . THR A 1 193 ? 16.295 -13.822 -25.174 1.00 79.25 193 THR A CA 1
ATOM 1565 C C . THR A 1 193 ? 16.011 -13.760 -23.680 1.00 79.25 193 THR A C 1
ATOM 1567 O O . THR A 1 193 ? 15.704 -14.781 -23.069 1.00 79.25 193 THR A O 1
ATOM 1570 N N . LYS A 1 194 ? 16.094 -12.555 -23.113 1.00 81.31 194 LYS A N 1
ATOM 1571 C CA . LYS A 1 194 ? 15.854 -12.262 -21.700 1.00 81.31 194 LYS A CA 1
ATOM 1572 C C . LYS A 1 194 ? 14.711 -11.256 -21.593 1.00 81.31 194 LYS A C 1
ATOM 1574 O O . LYS A 1 194 ? 14.799 -10.175 -22.178 1.00 81.31 194 LYS A O 1
ATOM 1579 N N . ASN A 1 195 ? 13.656 -11.594 -20.852 1.00 70.06 195 ASN A N 1
ATOM 1580 C CA . ASN A 1 195 ? 12.632 -10.622 -20.473 1.00 70.06 195 ASN A CA 1
ATOM 1581 C C . ASN A 1 195 ? 12.956 -10.100 -19.074 1.00 70.06 195 ASN A C 1
ATOM 1583 O O . ASN A 1 195 ? 13.040 -10.872 -18.112 1.00 70.06 195 ASN A O 1
ATOM 1587 N N . THR A 1 196 ? 13.157 -8.793 -18.979 1.00 71.00 196 THR A N 1
ATOM 1588 C CA . THR A 1 196 ? 13.684 -8.139 -17.791 1.00 71.00 196 THR A CA 1
ATOM 1589 C C . THR A 1 196 ? 12.796 -7.000 -17.299 1.00 71.00 196 THR A C 1
ATOM 1591 O O . THR A 1 196 ? 12.028 -6.416 -18.066 1.00 71.00 196 THR A O 1
ATOM 1594 N N . ARG A 1 197 ? 12.914 -6.656 -16.013 1.00 63.38 197 ARG A N 1
ATOM 1595 C CA . ARG A 1 197 ? 12.355 -5.423 -15.433 1.00 63.38 197 ARG A CA 1
ATOM 1596 C C . ARG A 1 197 ? 13.464 -4.487 -14.999 1.00 63.38 197 ARG A C 1
ATOM 1598 O O . ARG A 1 197 ? 14.549 -4.947 -14.660 1.00 63.38 197 ARG A O 1
ATOM 1605 N N . ARG A 1 198 ? 13.188 -3.181 -15.017 1.00 55.84 198 ARG A N 1
ATOM 1606 C CA . ARG A 1 198 ? 14.132 -2.134 -14.603 1.00 55.84 198 ARG A CA 1
ATOM 1607 C C . ARG A 1 198 ? 14.060 -1.876 -13.090 1.00 55.84 198 ARG A C 1
ATOM 1609 O O . ARG A 1 198 ? 12.961 -1.841 -12.544 1.00 55.84 198 ARG A O 1
ATOM 1616 N N . TYR A 1 199 ? 15.208 -1.627 -12.452 1.00 51.28 199 TYR A N 1
ATOM 1617 C CA . TYR A 1 199 ? 15.314 -1.248 -11.030 1.00 51.28 199 TYR A CA 1
ATOM 1618 C C . TYR A 1 199 ? 15.937 0.159 -10.835 1.00 51.28 199 TYR A C 1
ATOM 1620 O O . TYR A 1 199 ? 16.798 0.547 -11.633 1.00 51.28 199 TYR A O 1
ATOM 1628 N N . PRO A 1 200 ? 15.562 0.907 -9.770 1.00 48.81 200 PRO A N 1
ATOM 1629 C CA . PRO A 1 200 ? 14.368 0.677 -8.955 1.00 48.81 200 PRO A CA 1
ATOM 1630 C C . PRO A 1 200 ? 13.118 0.872 -9.821 1.00 48.81 200 PRO A C 1
ATOM 1632 O O . PRO A 1 200 ? 13.161 1.670 -10.766 1.00 48.81 200 PRO A O 1
ATOM 1635 N N . PRO A 1 201 ? 12.001 0.173 -9.551 1.00 47.81 201 PRO A N 1
ATOM 1636 C CA . PRO A 1 201 ? 10.735 0.582 -10.127 1.00 47.81 201 PRO A CA 1
ATOM 1637 C C . PRO A 1 201 ? 10.406 1.943 -9.513 1.00 47.81 201 PRO A C 1
ATOM 1639 O O . PRO A 1 201 ? 9.846 2.026 -8.427 1.00 47.81 201 PRO A O 1
ATOM 1642 N N . ALA A 1 202 ? 10.816 3.029 -10.167 1.00 48.31 202 ALA A N 1
ATOM 1643 C CA . ALA A 1 202 ? 10.322 4.341 -9.803 1.00 48.31 202 ALA A CA 1
ATOM 1644 C C . ALA A 1 202 ? 8.802 4.303 -10.033 1.00 48.31 202 ALA A C 1
ATOM 1646 O O . ALA A 1 202 ? 8.378 4.052 -11.170 1.00 48.31 202 ALA A O 1
ATOM 1647 N N . PRO A 1 203 ? 7.974 4.524 -8.999 1.00 51.72 203 PRO A N 1
ATOM 1648 C CA . PRO A 1 203 ? 6.571 4.796 -9.239 1.00 51.72 203 PRO A CA 1
ATOM 1649 C C . PRO A 1 203 ? 6.516 6.028 -10.140 1.00 51.72 203 PRO A C 1
ATOM 1651 O O . PRO A 1 203 ? 7.180 7.032 -9.880 1.00 51.72 203 PRO A O 1
ATOM 1654 N N . ARG A 1 204 ? 5.779 5.953 -11.251 1.00 59.88 204 ARG A N 1
ATOM 1655 C CA . ARG A 1 204 ? 5.718 7.069 -12.209 1.00 59.88 204 ARG A CA 1
ATOM 1656 C C . ARG A 1 204 ? 4.929 8.238 -11.626 1.00 59.88 204 ARG A C 1
ATOM 1658 O O . ARG A 1 204 ? 5.023 9.351 -12.137 1.00 59.88 204 ARG A O 1
ATOM 1665 N N . HIS A 1 205 ? 4.149 7.976 -10.577 1.00 68.31 205 HIS A N 1
ATOM 1666 C CA . HIS A 1 205 ? 3.373 8.966 -9.854 1.00 68.31 205 HIS A CA 1
ATOM 1667 C C . HIS A 1 205 ? 4.064 9.311 -8.525 1.00 68.31 205 HIS A C 1
ATOM 1669 O O . HIS A 1 205 ? 4.259 8.416 -7.699 1.00 68.31 205 HIS A O 1
ATOM 1675 N N . PRO A 1 206 ? 4.417 10.592 -8.301 1.00 74.06 206 PRO A N 1
ATOM 1676 C CA . PRO A 1 206 ? 5.054 11.027 -7.063 1.00 74.06 206 PRO A CA 1
ATOM 1677 C C . PRO A 1 206 ? 4.132 10.800 -5.864 1.00 74.06 206 PRO A C 1
ATOM 1679 O O . PRO A 1 206 ? 2.908 10.942 -5.971 1.00 74.06 206 PRO A O 1
ATOM 1682 N N . TRP A 1 207 ? 4.717 10.492 -4.705 1.00 79.25 207 TRP A N 1
ATOM 1683 C CA . TRP A 1 207 ? 3.959 10.406 -3.465 1.00 79.25 207 TRP A CA 1
ATOM 1684 C C . TRP A 1 207 ? 3.314 11.759 -3.151 1.00 79.25 207 TRP A C 1
ATOM 1686 O O . TRP A 1 207 ? 4.017 12.757 -3.011 1.00 79.25 207 TRP A O 1
ATOM 1696 N N . PRO A 1 208 ? 1.986 11.834 -2.961 1.00 79.50 208 PRO A N 1
ATOM 1697 C CA . PRO A 1 208 ? 1.314 13.100 -2.675 1.00 79.50 208 PRO A CA 1
ATOM 1698 C C . PRO A 1 208 ? 1.617 13.634 -1.268 1.00 79.50 208 PRO A C 1
ATOM 1700 O O . PRO A 1 208 ? 1.062 14.660 -0.876 1.00 79.50 208 PRO A O 1
ATOM 1703 N N . GLY A 1 209 ? 2.376 12.893 -0.456 1.00 77.06 209 GLY A N 1
ATOM 1704 C CA . GLY A 1 209 ? 2.736 13.246 0.915 1.00 77.06 209 GLY A CA 1
ATOM 1705 C C . GLY A 1 209 ? 3.985 14.100 1.063 1.00 77.06 209 GLY A C 1
ATOM 1706 O O . GLY A 1 209 ? 4.146 14.697 2.124 1.00 77.06 209 GLY A O 1
ATOM 1707 N N . SER A 1 210 ? 4.820 14.206 0.028 1.00 77.94 210 SER A N 1
ATOM 1708 C CA . SER A 1 210 ? 6.028 15.024 0.062 1.00 77.94 210 SER A CA 1
ATOM 1709 C C . SER A 1 210 ? 6.088 15.974 -1.140 1.00 77.94 210 SER A C 1
ATOM 1711 O O . SER A 1 210 ? 5.589 15.640 -2.217 1.00 77.94 210 SER A O 1
ATOM 1713 N N . PRO A 1 211 ? 6.696 17.167 -0.990 1.00 72.69 211 PRO A N 1
ATOM 1714 C CA . PRO A 1 211 ? 6.837 18.115 -2.097 1.00 72.69 211 PRO A CA 1
ATOM 1715 C C . PRO A 1 211 ? 7.660 17.572 -3.273 1.00 72.69 211 PRO A C 1
ATOM 1717 O O . PRO A 1 211 ? 7.437 17.962 -4.415 1.00 72.69 211 PRO A O 1
ATOM 1720 N N . ASP A 1 212 ? 8.613 16.686 -2.987 1.00 72.62 212 ASP A N 1
ATOM 1721 C CA . ASP A 1 212 ? 9.530 16.078 -3.952 1.00 72.62 212 ASP A CA 1
ATOM 1722 C C . ASP A 1 212 ? 9.014 14.749 -4.532 1.00 72.62 212 ASP A C 1
ATOM 1724 O O . ASP A 1 212 ? 9.643 14.179 -5.421 1.00 72.62 212 ASP A O 1
ATOM 1728 N N . GLY A 1 213 ? 7.871 14.248 -4.052 1.00 73.62 213 GLY A N 1
ATOM 1729 C CA . GLY A 1 213 ? 7.297 12.982 -4.496 1.00 73.62 213 GLY A CA 1
ATOM 1730 C C . GLY A 1 213 ? 7.978 11.722 -3.962 1.00 73.62 213 GLY A C 1
ATOM 1731 O O . GLY A 1 213 ? 7.594 10.623 -4.368 1.00 73.62 213 GLY A O 1
ATOM 1732 N N . THR A 1 214 ? 8.960 11.857 -3.069 1.00 75.75 214 THR A N 1
ATOM 1733 C CA . THR A 1 214 ? 9.656 10.743 -2.424 1.00 75.75 214 THR A CA 1
ATOM 1734 C C . THR A 1 214 ? 8.710 9.935 -1.537 1.00 75.75 214 THR A C 1
ATOM 1736 O O . THR A 1 214 ? 8.104 10.455 -0.604 1.00 75.75 214 THR A O 1
ATOM 1739 N N . ILE A 1 215 ? 8.617 8.630 -1.790 1.00 78.38 215 ILE A N 1
ATOM 1740 C CA . ILE A 1 215 ? 7.907 7.706 -0.901 1.00 78.38 215 ILE A CA 1
ATOM 1741 C C . ILE A 1 215 ? 8.771 7.467 0.350 1.00 78.38 215 ILE A C 1
ATOM 1743 O O . ILE A 1 215 ? 9.921 7.044 0.206 1.00 78.38 215 ILE A O 1
ATOM 1747 N N . PRO A 1 216 ? 8.252 7.693 1.571 1.00 80.19 216 PRO A N 1
ATOM 1748 C CA . PRO A 1 216 ? 8.993 7.436 2.800 1.00 80.19 216 PRO A CA 1
ATOM 1749 C C . PRO A 1 216 ? 9.346 5.957 2.957 1.00 80.19 216 PRO A C 1
ATOM 1751 O O . PRO A 1 216 ? 8.523 5.092 2.660 1.00 80.19 216 PRO A O 1
ATOM 1754 N N . GLN A 1 217 ? 10.519 5.673 3.529 1.00 76.69 217 GLN A N 1
ATOM 1755 C CA . GLN A 1 217 ? 11.021 4.307 3.726 1.00 76.69 217 GLN A CA 1
ATOM 1756 C C . GLN A 1 217 ? 10.002 3.379 4.412 1.00 76.69 217 GLN A C 1
ATOM 1758 O O . GLN A 1 217 ? 9.836 2.231 4.010 1.00 76.69 217 GLN A O 1
ATOM 1763 N N . MET A 1 218 ? 9.247 3.902 5.385 1.00 77.50 218 MET A N 1
ATOM 1764 C CA . MET A 1 218 ? 8.245 3.132 6.128 1.00 77.50 218 MET A CA 1
ATOM 1765 C C . MET A 1 218 ? 7.174 2.476 5.241 1.00 77.50 218 MET A C 1
ATOM 1767 O O . MET A 1 218 ? 6.638 1.450 5.632 1.00 77.50 218 MET A O 1
ATOM 1771 N N . TYR A 1 219 ? 6.876 3.022 4.054 1.00 78.19 219 TYR A N 1
ATOM 1772 C CA . TYR A 1 219 ? 5.915 2.416 3.124 1.00 78.19 219 TYR A CA 1
ATOM 1773 C C . TYR A 1 219 ? 6.447 1.120 2.497 1.00 78.19 219 TYR A C 1
ATOM 1775 O O . TYR A 1 219 ? 5.656 0.233 2.193 1.00 78.19 219 TYR A O 1
ATOM 1783 N N . TYR A 1 220 ? 7.767 0.985 2.339 1.00 75.62 220 TYR A N 1
ATOM 1784 C CA . TYR A 1 220 ? 8.402 -0.241 1.843 1.00 75.62 220 TYR A CA 1
ATOM 1785 C C . TYR A 1 220 ? 8.548 -1.304 2.938 1.00 75.62 220 TYR A C 1
ATOM 1787 O O . TYR A 1 220 ? 8.598 -2.495 2.649 1.00 75.62 220 TYR A O 1
ATOM 1795 N N . GLU A 1 221 ? 8.615 -0.873 4.198 1.00 79.94 221 GLU A N 1
ATOM 1796 C CA . GLU A 1 221 ? 8.844 -1.734 5.365 1.00 79.94 221 GLU A CA 1
ATOM 1797 C C . GLU A 1 221 ? 7.543 -2.124 6.090 1.00 79.94 221 GLU A C 1
ATOM 1799 O O . GLU A 1 221 ? 7.574 -2.846 7.091 1.00 79.94 221 GLU A O 1
ATOM 1804 N N . CYS A 1 222 ? 6.385 -1.664 5.604 1.00 81.25 222 CYS A N 1
ATOM 1805 C CA . CYS A 1 222 ? 5.089 -2.028 6.165 1.00 81.25 222 CYS A CA 1
ATOM 1806 C C . CYS A 1 222 ? 4.830 -3.535 6.026 1.00 81.25 222 CYS A C 1
ATOM 1808 O O . CYS A 1 222 ? 4.717 -4.077 4.928 1.00 81.25 222 CYS A O 1
ATOM 1810 N N . VAL A 1 223 ? 4.657 -4.209 7.163 1.00 88.56 223 VAL A N 1
ATOM 1811 C CA . VAL A 1 223 ? 4.130 -5.579 7.211 1.00 88.56 223 VAL A CA 1
ATOM 1812 C C . VAL A 1 223 ? 2.645 -5.606 6.836 1.00 88.56 223 VAL A C 1
ATOM 1814 O O . VAL A 1 223 ? 1.955 -4.589 6.947 1.00 88.56 223 VAL A O 1
ATOM 1817 N N . ASP A 1 224 ? 2.123 -6.775 6.448 1.00 93.19 224 ASP A N 1
ATOM 1818 C CA . ASP A 1 224 ? 0.683 -6.910 6.203 1.00 93.19 224 ASP A CA 1
ATOM 1819 C C . ASP A 1 224 ? -0.125 -6.510 7.460 1.00 93.19 224 ASP A C 1
ATOM 1821 O O . ASP A 1 224 ? 0.128 -7.031 8.558 1.00 93.19 224 ASP A O 1
ATOM 1825 N N . PRO A 1 225 ? -1.101 -5.589 7.328 1.00 94.50 225 PRO A N 1
ATOM 1826 C CA . PRO A 1 225 ? -1.819 -5.054 8.473 1.00 94.50 225 PRO A CA 1
ATOM 1827 C C . PRO A 1 225 ? -2.682 -6.102 9.179 1.00 94.50 225 PRO A C 1
ATOM 1829 O O . PRO A 1 225 ? -2.802 -6.051 10.399 1.00 94.50 225 PRO A O 1
ATOM 1832 N N . PHE A 1 226 ? -3.270 -7.068 8.473 1.00 96.94 226 PHE A N 1
ATOM 1833 C CA . PHE A 1 226 ? -4.155 -8.055 9.096 1.00 96.94 226 PHE A CA 1
ATOM 1834 C C . PHE A 1 226 ? -3.365 -9.103 9.880 1.00 96.94 226 PHE A C 1
ATOM 1836 O O . PHE A 1 226 ? -3.770 -9.474 10.983 1.00 96.94 226 PHE A O 1
ATOM 1843 N N . VAL A 1 227 ? -2.192 -9.504 9.382 1.00 97.06 227 VAL A N 1
ATOM 1844 C CA . VAL A 1 227 ? -1.257 -10.362 10.125 1.00 97.06 227 VAL A CA 1
ATOM 1845 C C . VAL A 1 227 ? -0.758 -9.654 11.389 1.00 97.06 227 VAL A C 1
ATOM 1847 O O . VAL A 1 227 ? -0.785 -10.232 12.481 1.00 97.06 227 VAL A O 1
ATOM 1850 N N . ALA A 1 228 ? -0.349 -8.387 11.277 1.00 95.25 228 ALA A N 1
ATOM 1851 C CA . ALA A 1 228 ? 0.117 -7.605 12.420 1.00 95.25 228 ALA A CA 1
ATOM 1852 C C . ALA A 1 228 ? -0.985 -7.394 13.473 1.00 95.25 228 ALA A C 1
ATOM 1854 O O . ALA A 1 228 ? -0.753 -7.593 14.669 1.00 95.25 228 ALA A O 1
ATOM 1855 N N . LEU A 1 229 ? -2.202 -7.052 13.040 1.00 97.62 229 LEU A N 1
ATOM 1856 C CA . LEU A 1 229 ? -3.342 -6.868 13.937 1.00 97.62 229 LEU A CA 1
ATOM 1857 C C . LEU A 1 229 ? -3.807 -8.185 14.567 1.00 97.62 229 LEU A C 1
ATOM 1859 O O . LEU A 1 229 ? -4.208 -8.167 15.726 1.00 97.62 229 LEU A O 1
ATOM 1863 N N . GLY A 1 230 ? -3.691 -9.323 13.874 1.00 97.50 230 GLY A N 1
ATOM 1864 C CA . GLY A 1 230 ? -3.947 -10.644 14.458 1.00 97.50 230 GLY A CA 1
ATOM 1865 C C . GLY A 1 230 ? -2.980 -10.982 15.598 1.00 97.50 230 GLY A C 1
ATOM 1866 O O . GLY A 1 230 ? -3.382 -11.493 16.645 1.00 97.50 230 GLY A O 1
ATOM 1867 N N . ARG A 1 231 ? -1.698 -10.615 15.458 1.00 96.62 231 ARG A N 1
ATOM 1868 C CA . ARG A 1 231 ? -0.735 -10.708 16.567 1.00 96.62 231 ARG A CA 1
ATOM 1869 C C . ARG A 1 231 ? -1.128 -9.787 17.724 1.00 96.62 231 ARG A C 1
ATOM 1871 O O . ARG A 1 231 ? -1.084 -10.211 18.876 1.00 96.62 231 ARG A O 1
ATOM 1878 N N . ALA A 1 232 ? -1.518 -8.545 17.431 1.00 96.31 232 ALA A N 1
ATOM 1879 C CA . ALA A 1 232 ? -1.928 -7.579 18.448 1.00 96.31 232 ALA A CA 1
ATOM 1880 C C . ALA A 1 232 ? -3.213 -8.006 19.182 1.00 96.31 232 ALA A C 1
ATOM 1882 O O . ALA A 1 232 ? -3.303 -7.848 20.401 1.00 96.31 232 ALA A O 1
ATOM 1883 N N . SER A 1 233 ? -4.189 -8.592 18.480 1.00 97.69 233 SER A N 1
ATOM 1884 C CA . SER A 1 233 ? -5.441 -9.062 19.082 1.00 97.69 233 SER A CA 1
ATOM 1885 C C . SER A 1 233 ? -5.221 -10.182 20.084 1.00 97.69 233 SER A C 1
ATOM 1887 O O . SER A 1 233 ? -5.916 -10.214 21.093 1.00 97.69 233 SER A O 1
ATOM 1889 N N . ALA A 1 234 ? -4.237 -11.053 19.846 1.00 97.25 234 ALA A N 1
ATOM 1890 C CA . ALA A 1 234 ? -3.924 -12.173 20.729 1.00 97.25 234 ALA A CA 1
ATOM 1891 C C . ALA A 1 234 ? -3.318 -11.751 22.081 1.00 97.25 234 ALA A C 1
ATOM 1893 O O . ALA A 1 234 ? -3.397 -12.505 23.046 1.00 97.25 234 ALA A O 1
ATOM 1894 N N . VAL A 1 235 ? -2.708 -10.562 22.161 1.00 97.12 235 VAL A N 1
ATOM 1895 C CA . VAL A 1 235 ? -1.990 -10.087 23.361 1.00 97.12 235 VAL A CA 1
ATOM 1896 C C . VAL A 1 235 ? -2.628 -8.853 24.007 1.00 97.12 235 VAL A C 1
ATOM 1898 O O . VAL A 1 235 ? -2.075 -8.296 24.950 1.00 97.12 235 VAL A O 1
ATOM 1901 N N . THR A 1 236 ? -3.790 -8.415 23.517 1.00 97.19 236 THR A N 1
ATOM 1902 C CA . THR A 1 236 ? -4.537 -7.264 24.048 1.00 97.19 236 THR A CA 1
ATOM 1903 C C . THR A 1 236 ? -5.998 -7.632 24.272 1.00 97.19 236 THR A C 1
ATOM 1905 O O . THR A 1 236 ? -6.575 -8.376 23.484 1.00 97.19 236 THR A O 1
ATOM 1908 N N . SER A 1 237 ? -6.625 -7.087 25.316 1.00 96.69 237 SER A N 1
ATOM 1909 C CA . SER A 1 237 ? -8.031 -7.368 25.657 1.00 96.69 237 SER A CA 1
ATOM 1910 C C . SER A 1 237 ? -8.969 -6.172 25.474 1.00 96.69 237 SER A C 1
ATOM 1912 O O . SER A 1 237 ? -10.160 -6.369 25.256 1.00 96.69 237 SER A O 1
ATOM 1914 N N . THR A 1 238 ? -8.452 -4.942 25.533 1.00 96.19 238 THR A N 1
ATOM 1915 C CA . THR A 1 238 ? -9.265 -3.710 25.530 1.00 96.19 238 THR A CA 1
ATOM 1916 C C . THR A 1 238 ? -8.939 -2.757 24.382 1.00 96.19 238 THR A C 1
ATOM 1918 O O . THR A 1 238 ? -9.819 -2.035 23.920 1.00 96.19 238 THR A O 1
ATOM 1921 N N . LEU A 1 239 ? -7.695 -2.758 23.894 1.00 95.56 239 LEU A N 1
ATOM 1922 C CA . LEU A 1 239 ? -7.233 -1.840 22.851 1.00 95.56 239 LEU A CA 1
ATOM 1923 C C . LEU A 1 239 ? -8.047 -2.026 21.561 1.00 95.56 239 LEU A C 1
ATOM 1925 O O . LEU A 1 239 ? -8.155 -3.146 21.066 1.00 95.56 239 LEU A O 1
ATOM 1929 N N . LYS A 1 240 ? -8.599 -0.956 20.981 1.00 96.69 240 LYS A N 1
ATOM 1930 C CA . LYS A 1 240 ? -9.183 -1.052 19.634 1.00 96.69 240 LYS A CA 1
ATOM 1931 C C . LYS A 1 240 ? -8.078 -1.260 18.598 1.00 96.69 240 LYS A C 1
ATOM 1933 O O . LYS A 1 240 ? -6.992 -0.704 18.721 1.00 96.69 240 LYS A O 1
ATOM 1938 N N . LEU A 1 241 ? -8.367 -2.062 17.582 1.00 97.00 241 LEU A N 1
ATOM 1939 C CA . LEU A 1 241 ? -7.424 -2.455 16.536 1.00 97.00 241 LEU A CA 1
ATOM 1940 C C . LEU A 1 241 ? -7.961 -1.958 15.204 1.00 97.00 241 LEU A C 1
ATOM 1942 O O . LEU A 1 241 ? -9.145 -2.133 14.946 1.00 97.00 241 LEU A O 1
ATOM 1946 N N . GLY A 1 242 ? -7.145 -1.360 14.344 1.00 95.88 242 GLY A N 1
ATOM 1947 C CA . GLY A 1 242 ? -7.674 -0.859 13.082 1.00 95.88 242 GLY A CA 1
ATOM 1948 C C . GLY A 1 242 ? -6.626 -0.558 12.035 1.00 95.88 242 GLY A C 1
ATOM 1949 O O . GLY A 1 242 ? -5.440 -0.425 12.328 1.00 95.88 242 GLY A O 1
ATOM 1950 N N . THR A 1 243 ? -7.092 -0.466 10.797 1.00 96.44 243 THR A N 1
ATOM 1951 C CA . THR A 1 243 ? -6.274 -0.116 9.637 1.00 96.44 243 THR A CA 1
ATOM 1952 C C . THR A 1 243 ? -6.341 1.388 9.382 1.00 96.44 243 THR A C 1
ATOM 1954 O O . THR A 1 243 ? -7.430 1.943 9.292 1.00 96.44 243 THR A O 1
ATOM 1957 N N . GLY A 1 244 ? -5.191 2.049 9.229 1.00 91.88 244 GLY A N 1
ATOM 1958 C CA . GLY A 1 244 ? -5.089 3.481 8.911 1.00 91.88 244 GLY A CA 1
ATOM 1959 C C . GLY A 1 244 ? -4.168 3.733 7.713 1.00 91.88 244 GLY A C 1
ATOM 1960 O O . GLY A 1 244 ? -3.107 4.320 7.870 1.00 91.88 244 GLY A O 1
ATOM 1961 N N . ILE A 1 245 ? -4.474 3.258 6.505 1.00 92.19 245 ILE A N 1
ATOM 1962 C CA . ILE A 1 245 ? -5.742 2.682 6.018 1.00 92.19 245 ILE A CA 1
ATOM 1963 C C . ILE A 1 245 ? -5.484 1.415 5.188 1.00 92.19 245 ILE A C 1
ATOM 1965 O O . ILE A 1 245 ? -4.402 1.240 4.637 1.00 92.19 245 ILE A O 1
ATOM 1969 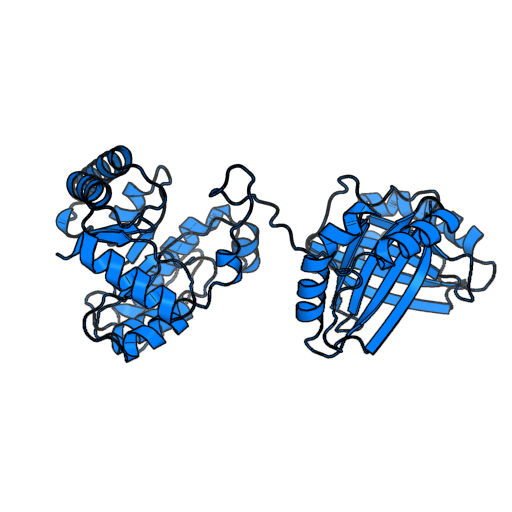N N . CYS A 1 246 ? -6.485 0.543 5.053 1.00 95.94 246 CYS A N 1
ATOM 1970 C CA . CYS A 1 246 ? -6.441 -0.592 4.130 1.00 95.94 246 CYS A CA 1
ATOM 1971 C C . CYS A 1 246 ? -6.847 -0.145 2.720 1.00 95.94 246 CYS A C 1
ATOM 1973 O O . CYS A 1 246 ? -7.958 0.353 2.530 1.00 95.94 246 CYS A O 1
ATOM 1975 N N . LEU A 1 247 ? -5.978 -0.331 1.726 1.00 94.88 247 LEU A N 1
ATOM 1976 C CA . LEU A 1 247 ? -6.299 -0.045 0.329 1.00 94.88 247 LEU A CA 1
ATOM 1977 C C . LEU A 1 247 ? -7.132 -1.198 -0.248 1.00 94.88 247 LEU A C 1
ATOM 1979 O O . LEU A 1 247 ? -6.635 -2.296 -0.482 1.00 94.88 247 LEU A O 1
ATOM 1983 N N . VAL A 1 248 ? -8.434 -0.954 -0.417 1.00 96.88 248 VAL A N 1
ATOM 1984 C CA . VAL A 1 248 ? -9.413 -1.978 -0.825 1.00 96.88 248 VAL A CA 1
ATOM 1985 C C . VAL A 1 248 ? -9.242 -2.435 -2.280 1.00 96.88 248 VAL A C 1
ATOM 1987 O O . VAL A 1 248 ? -9.380 -3.632 -2.515 1.00 96.88 248 VAL A O 1
ATOM 1990 N N . PRO A 1 249 ? -8.922 -1.561 -3.262 1.00 95.06 249 PRO A N 1
ATOM 1991 C CA . PRO A 1 249 ? -8.709 -2.004 -4.644 1.00 95.06 249 PRO A CA 1
ATOM 1992 C C . PRO A 1 249 ? -7.587 -3.035 -4.801 1.00 95.06 249 PRO A C 1
ATOM 1994 O O . PRO A 1 249 ? -7.617 -3.846 -5.713 1.00 95.06 249 PRO A O 1
ATOM 1997 N N . GLU A 1 250 ? -6.618 -3.043 -3.891 1.00 91.94 250 GLU A N 1
ATOM 1998 C CA . GLU A 1 250 ? -5.461 -3.941 -3.938 1.00 91.94 250 GLU A CA 1
ATOM 1999 C C . GLU A 1 250 ? -5.733 -5.293 -3.255 1.00 91.94 250 GLU A C 1
ATOM 2001 O O . GLU A 1 250 ? -4.814 -6.043 -2.930 1.00 91.94 250 GLU A O 1
ATOM 2006 N N . ARG A 1 251 ? -7.005 -5.611 -2.979 1.00 93.94 251 ARG A N 1
ATOM 2007 C CA . ARG A 1 251 ? -7.408 -6.840 -2.293 1.00 93.94 251 ARG A CA 1
ATOM 2008 C C . ARG A 1 251 ? -8.615 -7.500 -2.949 1.00 93.94 251 ARG A C 1
ATOM 2010 O O . ARG A 1 251 ? -9.500 -6.852 -3.510 1.00 93.94 251 ARG A O 1
ATOM 2017 N N . ASN A 1 252 ? -8.672 -8.827 -2.830 1.00 95.38 252 ASN A N 1
ATOM 2018 C CA . ASN A 1 252 ? -9.858 -9.592 -3.199 1.00 95.38 252 ASN A CA 1
ATOM 2019 C C . ASN A 1 252 ? -10.944 -9.398 -2.120 1.00 95.38 252 ASN A C 1
ATOM 2021 O O . ASN A 1 252 ? -10.686 -9.710 -0.957 1.00 95.38 252 ASN A O 1
ATOM 2025 N N . PRO A 1 253 ? -12.158 -8.936 -2.467 1.00 96.25 253 PRO A N 1
ATOM 2026 C CA . PRO A 1 253 ? -13.178 -8.584 -1.479 1.00 96.25 253 PRO A CA 1
ATOM 2027 C C . PRO A 1 253 ? -13.718 -9.782 -0.692 1.00 96.25 253 PRO A C 1
ATOM 2029 O O . PRO A 1 253 ? -14.078 -9.622 0.469 1.00 96.25 253 PRO A O 1
ATOM 2032 N N . ILE A 1 254 ? -13.750 -10.984 -1.277 1.00 97.62 254 ILE A N 1
ATOM 2033 C CA . ILE A 1 254 ? -14.242 -12.190 -0.593 1.00 97.62 254 ILE A CA 1
ATOM 2034 C C . ILE A 1 254 ? -13.225 -12.646 0.460 1.00 97.62 254 ILE A C 1
ATOM 2036 O O . ILE A 1 254 ? -13.599 -12.945 1.598 1.00 97.62 254 ILE A O 1
ATOM 2040 N N . LEU A 1 255 ? -11.935 -12.660 0.105 1.00 97.88 255 LEU A N 1
ATOM 2041 C CA . LEU A 1 255 ? -10.860 -12.967 1.054 1.00 97.88 255 LEU A CA 1
ATOM 2042 C C . LEU A 1 255 ? -10.781 -11.905 2.153 1.00 97.88 255 LEU A C 1
ATOM 2044 O O . LEU A 1 255 ? -10.755 -12.248 3.332 1.00 97.88 255 LEU A O 1
ATOM 2048 N N . LEU A 1 256 ? -10.871 -10.630 1.781 1.00 98.25 256 LEU A N 1
ATOM 2049 C CA . LEU A 1 256 ? -10.861 -9.520 2.726 1.00 98.25 256 LEU A CA 1
ATOM 2050 C C . LEU A 1 256 ? -12.048 -9.582 3.703 1.00 98.25 256 LEU A C 1
ATOM 2052 O O . LEU A 1 256 ? -11.868 -9.372 4.903 1.00 98.25 256 LEU A O 1
ATOM 2056 N N . ALA A 1 257 ? -13.245 -9.962 3.233 1.00 98.44 257 ALA A N 1
ATOM 2057 C CA . ALA A 1 257 ? -14.403 -10.197 4.099 1.00 98.44 257 ALA A CA 1
ATOM 2058 C C . ALA A 1 257 ? -14.084 -11.223 5.195 1.00 98.44 257 ALA A C 1
ATOM 2060 O O . ALA A 1 257 ? -14.411 -11.024 6.369 1.00 98.44 257 ALA A O 1
ATOM 2061 N N . LYS A 1 258 ? -13.451 -12.333 4.799 1.00 98.44 258 LYS A N 1
ATOM 2062 C CA . LYS A 1 258 ? -13.082 -13.438 5.684 1.00 98.44 258 LYS A CA 1
ATOM 2063 C C . LYS A 1 258 ? -12.011 -13.010 6.685 1.00 98.44 258 LYS A C 1
ATOM 2065 O O . LYS A 1 258 ? -12.150 -13.313 7.871 1.00 98.44 258 LYS A O 1
ATOM 2070 N N . GLU A 1 259 ? -10.977 -12.307 6.231 1.00 98.31 259 GLU A N 1
ATOM 2071 C CA . GLU A 1 259 ? -9.890 -11.783 7.069 1.00 98.31 259 GLU A CA 1
ATOM 2072 C C . GLU A 1 259 ? -10.435 -10.854 8.157 1.00 98.31 259 GLU A C 1
ATOM 2074 O O . GLU A 1 259 ? -10.173 -11.058 9.343 1.00 98.31 259 GLU A O 1
ATOM 2079 N N . ILE A 1 260 ? -11.279 -9.896 7.767 1.00 98.38 260 ILE A N 1
ATOM 2080 C CA . ILE A 1 260 ? -11.893 -8.926 8.678 1.00 98.38 260 ILE A CA 1
ATOM 2081 C C . ILE A 1 260 ? -12.817 -9.611 9.681 1.00 98.38 260 ILE A C 1
ATOM 2083 O O . ILE A 1 260 ? -12.714 -9.348 10.876 1.00 98.38 260 ILE A O 1
ATOM 2087 N N . ALA A 1 261 ? -13.699 -10.506 9.227 1.00 98.44 261 ALA A N 1
ATOM 2088 C CA . ALA A 1 261 ? -14.607 -11.209 10.129 1.00 98.44 261 ALA A CA 1
ATOM 2089 C C . ALA A 1 261 ? -13.848 -12.091 11.131 1.00 98.44 261 ALA A C 1
ATOM 2091 O O . ALA A 1 261 ? -14.228 -12.180 12.296 1.00 98.44 261 ALA A O 1
ATOM 2092 N N . THR A 1 262 ? -12.749 -12.706 10.692 1.00 98.38 262 THR A N 1
ATOM 2093 C CA . THR A 1 262 ? -11.878 -13.521 11.546 1.00 98.38 262 THR A CA 1
ATOM 2094 C C . THR A 1 262 ? -11.148 -12.662 12.579 1.00 98.38 262 THR A C 1
ATOM 2096 O O . THR A 1 262 ? -11.118 -13.015 13.757 1.00 98.38 262 THR A O 1
ATOM 2099 N N . LEU A 1 263 ? -10.598 -11.516 12.171 1.00 98.31 263 LEU A N 1
ATOM 2100 C CA . LEU A 1 263 ? -9.937 -10.582 13.082 1.00 98.31 263 LEU A CA 1
ATOM 2101 C C . LEU A 1 263 ? -10.924 -9.965 14.081 1.00 98.31 263 LEU A C 1
ATOM 2103 O O . LEU A 1 263 ? -10.617 -9.853 15.267 1.00 98.31 263 LEU A O 1
ATOM 2107 N N . ASP A 1 264 ? -12.126 -9.600 13.639 1.00 98.62 264 ASP A N 1
ATOM 2108 C CA . ASP A 1 264 ? -13.185 -9.114 14.522 1.00 98.62 264 ASP A CA 1
ATOM 2109 C C . ASP A 1 264 ? -13.584 -10.173 15.557 1.00 98.62 264 ASP A C 1
ATOM 2111 O O . ASP A 1 264 ? -13.671 -9.879 16.748 1.00 98.62 264 ASP A O 1
ATOM 2115 N N . TYR A 1 265 ? -13.729 -11.426 15.117 1.00 98.00 265 TYR A N 1
ATOM 2116 C CA . TYR A 1 265 ? -14.016 -12.559 15.989 1.00 98.00 265 TYR A CA 1
ATOM 2117 C C . TYR A 1 265 ? -12.923 -12.768 17.045 1.00 98.00 265 TYR A C 1
ATOM 2119 O O . TYR A 1 265 ? -13.216 -12.783 18.240 1.00 98.00 265 TYR A O 1
ATOM 2127 N N . PHE A 1 266 ? -11.652 -12.858 16.639 1.00 97.19 266 PHE A N 1
ATOM 2128 C CA . PHE A 1 266 ? -10.542 -13.048 17.583 1.00 97.19 266 PHE A CA 1
ATOM 2129 C C . PHE A 1 266 ? -10.278 -11.837 18.473 1.00 97.19 266 PHE A C 1
ATOM 2131 O O . PHE A 1 266 ? -9.794 -11.985 19.593 1.00 97.19 266 PHE A O 1
ATOM 2138 N N . SER A 1 267 ? -10.604 -10.637 18.002 1.00 97.94 267 SER A N 1
ATOM 2139 C CA . SER A 1 267 ? -10.500 -9.426 18.807 1.00 97.94 267 SER A CA 1
ATOM 2140 C C . SER A 1 267 ? -11.715 -9.200 19.711 1.00 97.94 267 SER A C 1
ATOM 2142 O O . SER A 1 267 ? -11.704 -8.235 20.469 1.00 97.94 267 SER A O 1
ATOM 2144 N N . ASN A 1 268 ? -12.726 -10.078 19.692 1.00 97.56 268 ASN A N 1
ATOM 2145 C CA . ASN A 1 268 ? -13.988 -9.918 20.420 1.00 97.56 268 ASN A CA 1
ATOM 2146 C C . ASN A 1 268 ? -14.670 -8.569 20.124 1.00 97.56 268 ASN A C 1
ATOM 2148 O O . ASN A 1 268 ? -15.093 -7.846 21.025 1.00 97.56 268 ASN A O 1
ATOM 2152 N N . GLY A 1 269 ? -14.727 -8.211 18.842 1.00 98.00 269 GLY A N 1
ATOM 2153 C CA . GLY A 1 269 ? -15.432 -7.027 18.374 1.00 98.00 269 GLY A CA 1
ATOM 2154 C C . GLY A 1 269 ? -14.679 -5.703 18.529 1.00 98.00 269 GLY A C 1
ATOM 2155 O O . GLY A 1 269 ? -15.308 -4.655 18.649 1.00 98.00 269 GLY A O 1
ATOM 2156 N N . ARG A 1 270 ? -13.340 -5.719 18.572 1.00 98.00 270 ARG A N 1
ATOM 2157 C CA . ARG A 1 270 ? -12.516 -4.502 18.748 1.00 98.00 270 ARG A CA 1
ATOM 2158 C C . ARG A 1 270 ? -11.986 -3.914 17.440 1.00 98.00 270 ARG A C 1
ATOM 2160 O O . ARG A 1 270 ? -11.262 -2.915 17.486 1.00 98.00 270 ARG A O 1
ATOM 2167 N N . PHE A 1 271 ? -12.285 -4.535 16.301 1.00 98.19 271 PHE A N 1
ATOM 2168 C CA . PHE A 1 271 ? -11.721 -4.135 15.017 1.00 98.19 271 PHE A CA 1
ATOM 2169 C C . PHE A 1 271 ? -12.442 -2.918 14.408 1.00 98.19 271 PHE A C 1
ATOM 2171 O O . PHE A 1 271 ? -13.668 -2.859 14.376 1.00 98.19 271 PHE A O 1
ATOM 2178 N N . LEU A 1 272 ? -11.673 -1.958 13.893 1.00 97.69 272 LEU A N 1
ATOM 2179 C CA . LEU A 1 272 ? -12.125 -0.775 13.162 1.00 97.69 272 LEU A CA 1
ATOM 2180 C C . LEU A 1 272 ? -11.538 -0.802 11.749 1.00 97.69 272 LEU A C 1
ATOM 2182 O O . LEU A 1 272 ? -10.318 -0.748 11.570 1.00 97.69 272 LEU A O 1
ATOM 2186 N N . PHE A 1 273 ? -12.394 -0.851 10.732 1.00 98.06 273 PHE A N 1
ATOM 2187 C CA . PHE A 1 273 ? -11.951 -1.021 9.356 1.00 98.06 273 PHE A CA 1
ATOM 2188 C C . PHE A 1 273 ? -11.778 0.329 8.655 1.00 98.06 273 PHE A C 1
ATOM 2190 O O . PHE A 1 273 ? -12.666 0.798 7.944 1.00 98.06 273 PHE A O 1
ATOM 2197 N N . GLY A 1 274 ? -10.633 0.982 8.867 1.00 97.81 274 GLY A N 1
ATOM 2198 C CA . GLY A 1 274 ? -10.280 2.190 8.122 1.00 97.81 274 GLY A CA 1
ATOM 2199 C C . GLY A 1 274 ? -9.796 1.857 6.715 1.00 97.81 274 GLY A C 1
ATOM 2200 O O . GLY A 1 274 ? -8.861 1.071 6.538 1.00 97.81 274 GLY A O 1
ATOM 2201 N N . ILE A 1 275 ? -10.432 2.446 5.706 1.00 97.69 275 ILE A N 1
ATOM 2202 C CA . ILE A 1 275 ? -10.250 2.072 4.301 1.00 97.69 275 ILE A CA 1
ATOM 2203 C C . ILE A 1 275 ? -9.763 3.225 3.431 1.00 97.69 275 ILE A C 1
ATOM 2205 O O . ILE A 1 275 ? -10.052 4.394 3.675 1.00 97.69 275 ILE A O 1
ATOM 2209 N N . GLY A 1 276 ? -9.072 2.876 2.354 1.00 95.19 276 GLY A N 1
ATOM 2210 C CA . GLY A 1 276 ? -8.659 3.769 1.286 1.00 95.19 276 GLY A CA 1
ATOM 2211 C C . GLY A 1 276 ? -9.013 3.220 -0.083 1.00 95.19 276 GLY A C 1
ATOM 2212 O O . GLY A 1 276 ? -9.159 2.016 -0.279 1.00 95.19 276 GLY A O 1
ATOM 2213 N N . THR A 1 277 ? -9.106 4.126 -1.053 1.00 93.88 277 THR A N 1
ATOM 2214 C CA . THR A 1 277 ? -9.392 3.787 -2.453 1.00 93.88 277 THR A CA 1
ATOM 2215 C C . THR A 1 277 ? -8.128 3.682 -3.311 1.00 93.88 277 THR A C 1
ATOM 2217 O O . THR A 1 277 ? -8.249 3.741 -4.527 1.00 93.88 277 THR A O 1
ATOM 2220 N N . GLY A 1 278 ? -6.933 3.643 -2.716 1.00 89.56 278 GLY A N 1
ATOM 2221 C CA . GLY A 1 278 ? -5.657 3.680 -3.442 1.00 89.56 278 GLY A CA 1
ATOM 2222 C C . GLY A 1 278 ? -5.288 5.076 -3.965 1.00 89.56 278 GLY A C 1
ATOM 2223 O O . GLY A 1 278 ? -6.143 5.860 -4.408 1.00 89.56 278 GLY A O 1
ATOM 2224 N N . TRP A 1 279 ? -3.995 5.397 -3.894 1.00 86.75 279 TRP A N 1
ATOM 2225 C CA . TRP A 1 279 ? -3.418 6.633 -4.438 1.00 86.75 279 TRP A CA 1
ATOM 2226 C C . TRP A 1 279 ? -2.440 6.352 -5.580 1.00 86.75 279 TRP A C 1
ATOM 2228 O O . TRP A 1 279 ? -2.382 7.149 -6.518 1.00 86.75 279 TRP A O 1
ATOM 2238 N N . LEU A 1 280 ? -1.719 5.229 -5.516 1.00 85.44 280 LEU A N 1
ATOM 2239 C CA . LEU A 1 280 ? -0.736 4.845 -6.513 1.00 85.44 280 LEU A CA 1
ATOM 2240 C C . LEU A 1 280 ? -1.430 4.096 -7.651 1.00 85.44 280 LEU A C 1
ATOM 2242 O O . LEU A 1 280 ? -2.058 3.053 -7.457 1.00 85.44 280 LEU A O 1
ATOM 2246 N N . ARG A 1 281 ? -1.358 4.671 -8.853 1.00 83.69 281 ARG A N 1
ATOM 2247 C CA . ARG A 1 281 ? -2.020 4.125 -10.040 1.00 83.69 281 ARG A CA 1
ATOM 2248 C C . ARG A 1 281 ? -1.504 2.732 -10.365 1.00 83.69 281 ARG A C 1
ATOM 2250 O O . ARG A 1 281 ? -2.291 1.845 -10.667 1.00 83.69 281 ARG A O 1
ATOM 2257 N N . GLU A 1 282 ? -0.192 2.584 -10.306 1.00 78.38 282 GLU A N 1
ATOM 2258 C CA . GLU A 1 282 ? 0.540 1.385 -10.668 1.00 78.38 282 GLU A CA 1
ATOM 2259 C C . GLU A 1 282 ? 0.098 0.201 -9.815 1.00 78.38 282 GLU A C 1
ATOM 2261 O O . GLU A 1 282 ? -0.185 -0.853 -10.368 1.00 78.38 282 GLU A O 1
ATOM 2266 N N . GLU A 1 283 ? -0.046 0.386 -8.501 1.00 79.44 283 GLU A N 1
ATOM 2267 C CA . GLU A 1 283 ? -0.559 -0.659 -7.611 1.00 79.44 283 GLU A CA 1
ATOM 2268 C C . GLU A 1 283 ? -1.981 -1.052 -7.997 1.00 79.44 283 GLU A C 1
ATOM 2270 O O . GLU A 1 283 ? -2.245 -2.222 -8.236 1.00 79.44 283 GLU A O 1
ATOM 2275 N N . THR A 1 284 ? -2.883 -0.083 -8.164 1.00 82.00 284 THR A N 1
ATOM 2276 C CA . THR A 1 284 ? -4.279 -0.376 -8.531 1.00 82.00 284 THR A CA 1
ATOM 2277 C C . THR A 1 284 ? -4.383 -1.143 -9.859 1.00 82.00 284 THR A C 1
ATOM 2279 O O . THR A 1 284 ? -5.139 -2.109 -9.966 1.00 82.00 284 THR A O 1
ATOM 2282 N N . GLU A 1 285 ? -3.604 -0.740 -10.865 1.00 80.00 285 GLU A N 1
ATOM 2283 C CA . GLU A 1 285 ? -3.608 -1.365 -12.192 1.00 80.00 285 GLU A CA 1
ATOM 2284 C C . GLU A 1 285 ? -2.982 -2.776 -12.175 1.00 80.00 285 GLU A C 1
ATOM 2286 O O . GLU A 1 285 ? -3.410 -3.628 -12.955 1.00 80.00 285 GLU A O 1
ATOM 2291 N N . LEU A 1 286 ? -2.050 -3.078 -11.256 1.00 77.06 286 LEU A N 1
ATOM 2292 C CA . LEU A 1 286 ? -1.522 -4.441 -11.057 1.00 77.06 286 LEU A CA 1
ATOM 2293 C C . LEU A 1 286 ? -2.601 -5.430 -10.596 1.00 77.06 286 LEU A C 1
ATOM 2295 O O . LEU A 1 286 ? -2.530 -6.609 -10.940 1.00 77.06 286 LEU A O 1
ATOM 2299 N N . PHE A 1 287 ? -3.617 -4.958 -9.872 1.00 79.12 287 PHE A N 1
ATOM 2300 C CA . PHE A 1 287 ? -4.766 -5.769 -9.451 1.00 79.12 287 PHE A CA 1
ATOM 2301 C C . PHE A 1 287 ? -5.889 -5.818 -10.499 1.00 79.12 287 PHE A C 1
ATOM 2303 O O . PHE A 1 287 ? -6.988 -6.290 -10.215 1.00 79.12 287 PHE A O 1
ATOM 2310 N N . GLY A 1 288 ? -5.621 -5.362 -11.729 1.00 79.44 288 GLY A N 1
ATOM 2311 C CA . GLY A 1 288 ? -6.559 -5.445 -12.849 1.00 79.44 288 GLY A CA 1
ATOM 2312 C C . GLY A 1 288 ? -7.676 -4.402 -12.810 1.00 79.44 288 GLY A C 1
ATOM 2313 O O . GLY A 1 288 ? -8.679 -4.556 -13.505 1.00 79.44 288 GLY A O 1
ATOM 2314 N N . ILE A 1 289 ? -7.521 -3.342 -12.012 1.00 84.94 289 ILE A N 1
ATOM 2315 C CA . ILE A 1 289 ? -8.520 -2.283 -11.866 1.00 84.94 289 ILE A CA 1
ATOM 2316 C C . ILE A 1 289 ? -8.021 -1.028 -12.572 1.00 84.94 289 ILE A C 1
ATOM 2318 O O . ILE A 1 289 ? -6.969 -0.479 -12.251 1.00 84.94 289 ILE A O 1
ATOM 2322 N N . GLU A 1 290 ? -8.817 -0.507 -13.501 1.00 83.25 290 GLU A N 1
ATOM 2323 C CA . GLU A 1 290 ? -8.566 0.814 -14.073 1.00 83.25 290 GLU A CA 1
ATOM 2324 C C . GLU A 1 290 ? -8.622 1.871 -12.964 1.00 83.25 290 GLU A C 1
ATOM 2326 O O . GLU A 1 290 ? -9.615 1.984 -12.239 1.00 83.25 290 GLU A O 1
ATOM 2331 N N . PHE A 1 291 ? -7.590 2.706 -12.834 1.00 84.50 291 PHE A N 1
ATOM 2332 C CA . PHE A 1 291 ? -7.487 3.639 -11.706 1.00 84.50 291 PHE A CA 1
ATOM 2333 C C . PHE A 1 291 ? -8.697 4.578 -11.569 1.00 84.50 291 PHE A C 1
ATOM 2335 O O . PHE A 1 291 ? -9.076 4.965 -10.464 1.00 84.50 291 PHE A O 1
ATOM 2342 N N . SER A 1 292 ? -9.351 4.946 -12.674 1.00 90.50 292 SER A N 1
ATOM 2343 C CA . SER A 1 292 ? -10.575 5.762 -12.652 1.00 90.50 292 SER A CA 1
ATOM 2344 C C . SER A 1 292 ? -11.772 5.046 -12.006 1.00 90.50 292 SER A C 1
ATOM 2346 O O . SER A 1 292 ? -12.660 5.706 -11.467 1.00 90.50 292 SER A O 1
ATOM 2348 N N . GLN A 1 293 ? -11.780 3.713 -12.004 1.00 91.38 293 GLN A N 1
ATOM 2349 C CA . GLN A 1 293 ? -12.854 2.861 -11.492 1.00 91.38 293 GLN A CA 1
ATOM 2350 C C . GLN A 1 293 ? -12.693 2.513 -10.005 1.00 91.38 293 GLN A C 1
ATOM 2352 O O . GLN A 1 293 ? -13.667 2.113 -9.369 1.00 91.38 293 GLN A O 1
ATOM 2357 N N . ARG A 1 294 ? -11.506 2.732 -9.418 1.00 93.50 294 ARG A N 1
ATOM 2358 C CA . ARG A 1 294 ? -11.136 2.296 -8.054 1.00 93.50 294 ARG A CA 1
ATOM 2359 C C . ARG A 1 294 ? -12.127 2.674 -6.950 1.00 93.50 294 ARG A C 1
ATOM 2361 O O . ARG A 1 294 ? -12.338 1.914 -6.011 1.00 93.50 294 ARG A O 1
ATOM 2368 N N . ILE A 1 295 ? -12.776 3.834 -7.065 1.00 94.50 295 ILE A N 1
ATOM 2369 C CA . ILE A 1 295 ? -13.790 4.287 -6.099 1.00 94.50 295 ILE A CA 1
ATOM 2370 C C . ILE A 1 295 ? -15.065 3.443 -6.215 1.00 94.50 295 ILE A C 1
ATOM 2372 O O . ILE A 1 295 ? -15.627 3.048 -5.197 1.00 94.50 295 ILE A O 1
ATOM 2376 N N . GLY A 1 296 ? -15.515 3.166 -7.444 1.00 95.62 296 GLY A N 1
ATOM 2377 C CA . GLY A 1 296 ? -16.675 2.311 -7.699 1.00 95.62 296 GLY A CA 1
ATOM 2378 C C . GLY A 1 296 ? -16.414 0.868 -7.272 1.00 95.62 296 GLY A C 1
ATOM 2379 O O . GLY A 1 296 ? -17.246 0.291 -6.580 1.00 95.62 296 GLY A O 1
ATOM 2380 N N . TYR A 1 297 ? -15.224 0.347 -7.586 1.00 96.38 297 TYR A N 1
ATOM 2381 C CA . TYR A 1 297 ? -14.763 -0.964 -7.124 1.00 96.38 297 TYR A CA 1
ATOM 2382 C C . TYR A 1 297 ? -14.744 -1.055 -5.591 1.00 96.38 297 TYR A C 1
ATOM 2384 O O . TYR A 1 297 ? -15.256 -2.014 -5.019 1.00 96.38 297 TYR A O 1
ATOM 2392 N N . THR A 1 298 ? -14.205 -0.034 -4.909 1.00 97.62 298 THR A N 1
ATOM 2393 C CA . THR A 1 298 ? -14.170 0.014 -3.437 1.00 97.62 298 THR A CA 1
ATOM 2394 C C . THR A 1 298 ? -15.578 -0.007 -2.849 1.00 97.62 298 THR A C 1
ATOM 2396 O O . THR A 1 298 ? -15.830 -0.757 -1.913 1.00 97.62 298 THR A O 1
ATOM 2399 N N . ARG A 1 299 ? -16.505 0.789 -3.399 1.00 97.75 299 ARG A N 1
ATOM 2400 C CA . ARG A 1 299 ? -17.899 0.807 -2.938 1.00 97.75 299 ARG A CA 1
ATOM 2401 C C . ARG A 1 299 ? -18.535 -0.580 -3.052 1.00 97.75 299 ARG A C 1
ATOM 2403 O O . ARG A 1 299 ? -19.026 -1.086 -2.051 1.00 97.75 299 ARG A O 1
ATOM 2410 N N . GLU A 1 300 ? -18.480 -1.197 -4.233 1.00 98.25 300 GLU A N 1
ATOM 2411 C CA . GLU A 1 300 ? -19.071 -2.528 -4.446 1.00 98.25 300 GLU A CA 1
ATOM 2412 C C . GLU A 1 300 ? -18.403 -3.600 -3.584 1.00 98.25 300 GLU A C 1
ATOM 2414 O O . GLU A 1 300 ? -19.085 -4.457 -3.038 1.00 98.25 300 GLU A O 1
ATOM 2419 N N . SER A 1 301 ? -17.086 -3.516 -3.379 1.00 98.25 301 SER A N 1
ATOM 2420 C CA . SER A 1 301 ? -16.372 -4.408 -2.459 1.00 98.25 301 SER A CA 1
ATOM 2421 C C . SER A 1 301 ? -16.924 -4.314 -1.036 1.00 98.25 301 SER A C 1
ATOM 2423 O O . SER A 1 301 ? -17.095 -5.330 -0.373 1.00 98.25 301 SER A O 1
ATOM 2425 N N . ILE A 1 302 ? -17.227 -3.105 -0.557 1.00 98.38 302 ILE A N 1
ATOM 2426 C CA . ILE A 1 302 ? -17.771 -2.883 0.790 1.00 98.38 302 ILE A CA 1
ATOM 2427 C C . ILE A 1 302 ? -19.213 -3.375 0.895 1.00 98.38 302 ILE A C 1
ATOM 2429 O O . ILE A 1 302 ? -19.555 -4.031 1.875 1.00 98.38 302 ILE A O 1
ATOM 2433 N N . GLU A 1 303 ? -20.044 -3.105 -0.108 1.00 98.44 303 GLU A N 1
ATOM 2434 C CA . GLU A 1 303 ? -21.418 -3.619 -0.175 1.00 98.44 303 GLU A CA 1
ATOM 2435 C C . GLU A 1 303 ? -21.427 -5.158 -0.184 1.00 98.44 303 GLU A C 1
ATOM 2437 O O . GLU A 1 303 ? -22.111 -5.779 0.630 1.00 98.44 303 GLU A O 1
ATOM 2442 N N . ALA A 1 304 ? -20.575 -5.776 -1.001 1.00 98.56 304 ALA A N 1
ATOM 2443 C CA . ALA A 1 304 ? -20.418 -7.223 -1.075 1.00 98.56 304 ALA A CA 1
ATOM 2444 C C . ALA A 1 304 ? -19.878 -7.842 0.230 1.00 98.56 304 ALA A C 1
ATOM 2446 O O . ALA A 1 304 ? -20.325 -8.904 0.661 1.00 98.56 304 ALA A O 1
ATOM 2447 N N . MET A 1 305 ? -18.943 -7.175 0.913 1.00 98.56 305 MET A N 1
ATOM 2448 C CA . MET A 1 305 ? -18.478 -7.618 2.232 1.00 98.56 305 MET A CA 1
ATOM 2449 C C . MET A 1 305 ? -19.594 -7.549 3.283 1.00 98.56 305 MET A C 1
ATOM 2451 O O . MET A 1 305 ? -19.736 -8.476 4.080 1.00 98.56 305 MET A O 1
ATOM 2455 N N . LYS A 1 306 ? -20.428 -6.499 3.266 1.00 98.25 306 LYS A N 1
ATOM 2456 C CA . LYS A 1 306 ? -21.586 -6.371 4.168 1.00 98.25 306 LYS A CA 1
ATOM 2457 C C . LYS A 1 306 ? -22.597 -7.497 3.951 1.00 98.25 306 LYS A C 1
ATOM 2459 O O . LYS A 1 306 ? -23.092 -8.049 4.934 1.00 98.25 306 LYS A O 1
ATOM 2464 N N . GLU A 1 307 ? -22.842 -7.897 2.705 1.00 98.44 307 GLU A N 1
ATOM 2465 C CA . GLU A 1 307 ? -23.645 -9.082 2.369 1.00 98.44 307 GLU A CA 1
ATOM 2466 C C . GLU A 1 307 ? -23.083 -10.352 3.028 1.00 98.44 307 GLU A C 1
ATOM 2468 O O . GLU A 1 307 ? -23.794 -11.060 3.746 1.00 98.44 307 GLU A O 1
ATOM 2473 N N . LEU A 1 308 ? -21.775 -10.591 2.886 1.00 98.56 308 LEU A N 1
ATOM 2474 C CA . LEU A 1 308 ? -21.100 -11.750 3.480 1.00 98.56 308 LEU A CA 1
ATOM 2475 C C . LEU A 1 308 ? -21.079 -11.723 5.018 1.00 98.56 308 LEU A C 1
ATOM 2477 O O . LEU A 1 308 ? -21.123 -12.783 5.648 1.00 98.56 308 LEU A O 1
ATOM 2481 N N . TRP A 1 309 ? -21.012 -10.548 5.645 1.00 98.50 309 TRP A N 1
ATOM 2482 C CA . TRP A 1 309 ? -20.972 -10.406 7.105 1.00 98.50 309 TRP A CA 1
ATOM 2483 C C . TRP A 1 309 ? -22.337 -10.509 7.779 1.00 98.50 309 TRP A C 1
ATOM 2485 O O . TRP A 1 309 ? -22.414 -10.979 8.916 1.00 98.50 309 TRP A O 1
ATOM 2495 N N . THR A 1 310 ? -23.398 -10.069 7.103 1.00 98.12 310 THR A N 1
ATOM 2496 C CA . THR A 1 310 ? -24.721 -9.894 7.724 1.00 98.12 310 THR A CA 1
ATOM 2497 C C . THR A 1 310 ? -25.707 -11.011 7.397 1.00 98.12 310 THR A C 1
ATOM 2499 O O . THR A 1 310 ? -26.593 -11.276 8.209 1.00 98.12 310 THR A O 1
ATOM 2502 N N . LYS A 1 311 ? -25.548 -11.702 6.261 1.00 97.81 311 LYS A N 1
ATOM 2503 C CA . LYS A 1 311 ? -26.444 -12.789 5.836 1.00 97.81 311 LYS A CA 1
ATOM 2504 C C . LYS A 1 311 ? -25.803 -14.153 6.039 1.00 97.81 311 LYS A C 1
ATOM 2506 O O . LYS A 1 311 ? -24.588 -14.290 5.952 1.00 97.81 311 LYS A O 1
ATOM 2511 N N . GLU A 1 312 ? -26.607 -15.180 6.302 1.00 96.06 312 GLU A N 1
ATOM 2512 C CA . GLU A 1 312 ? -26.120 -16.563 6.411 1.00 96.06 312 GLU A CA 1
ATOM 2513 C C . GLU A 1 312 ? -25.449 -17.011 5.102 1.00 96.06 312 GLU A C 1
ATOM 2515 O O . GLU A 1 312 ? -24.274 -17.390 5.103 1.00 96.06 312 GLU A O 1
ATOM 2520 N N . THR A 1 313 ? -26.167 -16.831 3.993 1.00 97.50 313 THR A N 1
ATOM 2521 C CA . THR A 1 313 ? -25.677 -16.963 2.621 1.00 97.50 313 THR A CA 1
ATOM 2522 C C . THR A 1 313 ? -25.621 -15.572 1.993 1.00 97.50 313 THR A C 1
ATOM 2524 O O . THR A 1 313 ? -26.641 -14.889 1.922 1.00 97.50 313 THR A O 1
ATOM 2527 N N . GLY A 1 314 ? -24.427 -15.134 1.593 1.00 97.38 314 GLY A N 1
ATOM 2528 C CA . GLY A 1 314 ? -24.229 -13.854 0.914 1.00 97.38 314 GLY A CA 1
ATOM 2529 C C . GLY A 1 314 ? -24.192 -14.042 -0.598 1.00 97.38 314 GLY A C 1
ATOM 2530 O O . GLY A 1 314 ? -23.671 -15.043 -1.084 1.00 97.38 314 GLY A O 1
ATOM 2531 N N . GLU A 1 315 ? -24.714 -13.068 -1.329 1.00 98.25 315 GLU A N 1
ATOM 2532 C CA . GLU A 1 315 ? -24.773 -13.028 -2.792 1.00 98.25 315 GLU A CA 1
ATOM 2533 C C . GLU A 1 315 ? -24.579 -11.573 -3.226 1.00 98.25 315 GLU A C 1
ATOM 2535 O O . GLU A 1 315 ? -25.055 -10.661 -2.543 1.00 98.25 315 GLU A O 1
ATOM 2540 N N . PHE A 1 316 ? -23.866 -11.334 -4.327 1.00 98.56 316 PHE A N 1
ATOM 2541 C CA . PHE A 1 316 ? -23.670 -9.977 -4.824 1.00 98.56 316 PHE A CA 1
ATOM 2542 C C . PHE A 1 316 ? -23.454 -9.958 -6.336 1.00 98.56 316 PHE A C 1
ATOM 2544 O O . PHE A 1 316 ? -22.598 -10.672 -6.848 1.00 98.56 316 PHE A O 1
ATOM 2551 N N . HIS A 1 317 ? -24.188 -9.084 -7.026 1.00 98.19 317 HIS A N 1
ATOM 2552 C CA . HIS A 1 317 ? -24.121 -8.899 -8.476 1.00 98.19 317 HIS A CA 1
ATOM 2553 C C . HIS A 1 317 ? -23.993 -7.407 -8.802 1.00 98.19 317 HIS A C 1
ATOM 2555 O O . HIS A 1 317 ? -24.984 -6.697 -8.990 1.00 98.19 317 HIS A O 1
ATOM 2561 N N . GLY A 1 318 ? -22.756 -6.920 -8.808 1.00 97.12 318 GLY A N 1
ATOM 2562 C CA . GLY A 1 318 ? -22.384 -5.555 -9.162 1.00 97.12 318 GLY A CA 1
ATOM 2563 C C . GLY A 1 318 ? -21.732 -5.460 -10.540 1.00 97.12 318 GLY A C 1
ATOM 2564 O O . GLY A 1 318 ? -21.705 -6.409 -11.320 1.00 97.12 318 GLY A O 1
ATOM 2565 N N . ARG A 1 319 ? -21.189 -4.283 -10.860 1.00 95.94 319 ARG A N 1
ATOM 2566 C CA . ARG A 1 319 ? -20.442 -4.062 -12.106 1.00 95.94 319 ARG A CA 1
ATOM 2567 C C . ARG A 1 319 ? -19.039 -4.666 -12.054 1.00 95.94 319 ARG A C 1
ATOM 2569 O O . ARG A 1 319 ? -18.508 -5.053 -13.092 1.00 95.94 319 ARG A O 1
ATOM 2576 N N . TYR A 1 320 ? -18.417 -4.638 -10.882 1.00 94.50 320 TYR A N 1
ATOM 2577 C CA . TYR A 1 320 ? -17.036 -5.047 -10.653 1.00 94.50 320 TYR A CA 1
ATOM 2578 C C . TYR A 1 320 ? -16.947 -6.326 -9.830 1.00 94.50 320 TYR A C 1
ATOM 2580 O O . TYR A 1 320 ? -16.044 -7.128 -10.056 1.00 94.50 320 TYR A O 1
ATOM 2588 N N . ILE A 1 321 ? -17.851 -6.493 -8.863 1.00 95.81 321 ILE A N 1
ATOM 2589 C CA . ILE A 1 321 ? -17.889 -7.663 -7.987 1.00 95.81 321 ILE A CA 1
ATOM 2590 C C . ILE A 1 321 ? -19.112 -8.498 -8.339 1.00 95.81 321 ILE A C 1
ATOM 2592 O O . ILE A 1 321 ? -20.224 -7.982 -8.354 1.00 95.81 321 ILE A O 1
ATOM 2596 N N . ASP A 1 322 ? -18.901 -9.783 -8.596 1.00 96.69 322 ASP A N 1
ATOM 2597 C CA . ASP A 1 322 ? -19.957 -10.724 -8.952 1.00 96.69 322 ASP A CA 1
ATOM 2598 C C . ASP A 1 322 ? -19.639 -12.095 -8.347 1.00 96.69 322 ASP A C 1
ATOM 2600 O O . ASP A 1 322 ? -18.577 -12.667 -8.617 1.00 96.69 322 ASP A O 1
ATOM 2604 N N . PHE A 1 323 ? -20.521 -12.606 -7.488 1.00 97.38 323 PHE A N 1
ATOM 2605 C CA . PHE A 1 323 ? -20.442 -13.975 -6.991 1.00 97.38 323 PHE A CA 1
ATOM 2606 C C . PHE A 1 323 ? -21.829 -14.568 -6.706 1.00 97.38 323 PHE A C 1
ATOM 2608 O O . PHE A 1 323 ? -22.721 -13.863 -6.227 1.00 97.38 323 PHE A O 1
ATOM 2615 N N . PRO A 1 324 ? -22.005 -15.884 -6.945 1.00 97.81 324 PRO A N 1
ATOM 2616 C CA . PRO A 1 324 ? -23.243 -16.588 -6.623 1.00 97.81 324 PRO A CA 1
ATOM 2617 C C . PRO A 1 324 ? -23.424 -16.717 -5.101 1.00 97.81 324 PRO A C 1
ATOM 2619 O O . PRO A 1 324 ? -22.477 -16.474 -4.356 1.00 97.81 324 PRO A O 1
ATOM 2622 N N . PRO A 1 325 ? -24.583 -17.183 -4.611 1.00 98.25 325 PRO A N 1
ATOM 2623 C CA . PRO A 1 325 ? -24.787 -17.445 -3.190 1.00 98.25 325 PRO A CA 1
ATOM 2624 C C . PRO A 1 325 ? -23.675 -18.315 -2.577 1.00 98.25 325 PRO A C 1
ATOM 2626 O O . PRO A 1 325 ? -23.468 -19.462 -2.981 1.00 98.25 325 PRO A O 1
ATOM 2629 N N . ILE A 1 326 ? -22.969 -17.779 -1.577 1.00 98.06 326 ILE A N 1
ATOM 2630 C CA . ILE A 1 326 ? -21.904 -18.474 -0.844 1.00 98.06 326 ILE A CA 1
ATOM 2631 C C . ILE A 1 326 ? -22.047 -18.321 0.670 1.00 98.06 326 ILE A C 1
ATOM 2633 O O . ILE A 1 326 ? -22.577 -17.337 1.190 1.00 98.06 326 ILE A O 1
ATOM 2637 N N . TYR A 1 327 ? -21.498 -19.290 1.401 1.00 97.31 327 TYR A N 1
ATOM 2638 C CA . TYR A 1 327 ? -21.307 -19.189 2.844 1.00 97.31 327 TYR A CA 1
ATOM 2639 C C . TYR A 1 327 ? -19.964 -18.531 3.164 1.00 97.31 327 TYR A C 1
ATOM 2641 O O . TYR A 1 327 ? -18.925 -18.907 2.622 1.00 97.31 327 TYR A O 1
ATOM 2649 N N . SER A 1 328 ? -19.973 -17.596 4.113 1.00 96.75 328 SER A N 1
ATOM 2650 C CA . SER A 1 328 ? -18.758 -17.005 4.679 1.00 96.75 328 SER A CA 1
ATOM 2651 C C . SER A 1 328 ? -18.849 -16.996 6.200 1.00 96.75 328 SER A C 1
ATOM 2653 O O . SER A 1 328 ? -19.745 -16.376 6.766 1.00 96.75 328 SER A O 1
ATOM 2655 N N . SER A 1 329 ? -17.940 -17.715 6.855 1.00 94.88 329 SER A N 1
ATOM 2656 C CA . SER A 1 329 ? -17.864 -17.855 8.316 1.00 94.88 329 SER A CA 1
ATOM 2657 C C . SER A 1 329 ? -16.412 -17.704 8.777 1.00 94.88 329 SER A C 1
ATOM 2659 O O . SER A 1 329 ? -15.537 -18.120 8.024 1.00 94.88 329 SER A O 1
ATOM 2661 N N . PRO A 1 330 ? -16.105 -17.203 9.985 1.00 97.00 330 PRO A N 1
ATOM 2662 C CA . PRO A 1 330 ? -17.053 -16.764 11.006 1.00 97.00 330 PRO A CA 1
ATOM 2663 C C . PRO A 1 330 ? -17.795 -15.490 10.586 1.00 97.00 330 PRO A C 1
ATOM 2665 O O . PRO A 1 330 ? -17.359 -14.779 9.683 1.00 97.00 330 PRO A O 1
ATOM 2668 N N . LYS A 1 331 ? -18.927 -15.209 11.239 1.00 97.88 331 LYS A N 1
ATOM 2669 C CA . LYS A 1 331 ? -19.541 -13.878 11.172 1.00 97.88 331 LYS A CA 1
ATOM 2670 C C . LYS A 1 331 ? -18.845 -12.953 12.171 1.00 97.88 331 LYS A C 1
ATOM 2672 O O . LYS A 1 331 ? -18.426 -13.440 13.225 1.00 97.88 331 LYS A O 1
ATOM 2677 N N . PRO A 1 332 ? -18.764 -11.643 11.891 1.00 98.19 332 PRO A N 1
ATOM 2678 C CA . PRO A 1 332 ? -18.267 -10.688 12.869 1.00 98.19 332 PRO A CA 1
ATOM 2679 C C . PRO A 1 332 ? -19.080 -10.715 14.172 1.00 98.19 332 PRO A C 1
ATOM 2681 O O . PRO A 1 332 ? -20.298 -10.960 14.175 1.00 98.19 332 PRO A O 1
ATOM 2684 N N . VAL A 1 333 ? -18.389 -10.441 15.278 1.00 98.38 333 VAL A N 1
ATOM 2685 C CA . VAL A 1 333 ? -18.974 -10.256 16.610 1.00 98.38 333 VAL A CA 1
ATOM 2686 C C . VAL A 1 333 ? -19.748 -8.942 16.643 1.00 98.38 333 VAL A C 1
ATOM 2688 O O . VAL A 1 333 ? -20.887 -8.922 17.114 1.00 98.38 333 VAL A O 1
ATOM 2691 N N . GLN A 1 334 ? -19.173 -7.867 16.089 1.00 97.88 334 GLN A N 1
ATOM 2692 C CA . GLN A 1 334 ? -19.848 -6.570 15.982 1.00 97.88 334 GLN A CA 1
ATOM 2693 C C . GLN A 1 334 ? -21.092 -6.665 15.092 1.00 97.88 334 GLN A C 1
ATOM 2695 O O . GLN A 1 334 ? -21.070 -7.303 14.036 1.00 97.88 334 GLN A O 1
ATOM 2700 N N . LYS A 1 335 ? -22.184 -6.014 15.518 1.00 96.88 335 LYS A N 1
ATOM 2701 C CA . LYS A 1 335 ? -23.459 -5.963 14.790 1.00 96.88 335 LYS A CA 1
ATOM 2702 C C . LYS A 1 335 ? -23.772 -4.534 14.331 1.00 96.88 335 LYS A C 1
ATOM 2704 O O . LYS A 1 335 ? -23.631 -3.620 15.139 1.00 96.88 335 LYS A O 1
ATOM 2709 N N . PRO A 1 336 ? -24.233 -4.338 13.079 1.00 95.44 336 PRO A N 1
ATOM 2710 C CA . PRO A 1 336 ? -24.448 -5.366 12.049 1.00 95.44 336 PRO A CA 1
ATOM 2711 C C . PRO A 1 336 ? -23.144 -5.959 11.480 1.00 95.44 336 PRO A C 1
ATOM 2713 O O . PRO A 1 336 ? -23.131 -7.123 11.090 1.00 95.44 336 PRO A O 1
ATOM 2716 N N . HIS A 1 337 ? -22.055 -5.194 11.478 1.00 97.25 337 HIS A N 1
ATOM 2717 C CA . HIS A 1 337 ? -20.724 -5.588 11.011 1.00 97.25 337 HIS A CA 1
ATOM 2718 C C . HIS A 1 337 ? -19.661 -4.673 11.660 1.00 97.25 337 HIS A C 1
ATOM 2720 O O . HIS A 1 337 ? -20.037 -3.700 12.320 1.00 97.25 337 HIS A O 1
ATOM 2726 N N . PRO A 1 338 ? -18.349 -4.921 11.478 1.00 97.31 338 PRO A N 1
ATOM 2727 C CA . PRO A 1 338 ? -17.309 -3.999 11.927 1.00 97.31 338 PRO A CA 1
ATOM 2728 C C . PRO A 1 338 ? -17.463 -2.617 11.263 1.00 97.31 338 PRO A C 1
ATOM 2730 O O . PRO A 1 338 ? -17.810 -2.569 10.077 1.00 97.31 338 PRO A O 1
ATOM 2733 N N . PRO A 1 339 ? -17.211 -1.499 11.971 1.00 97.00 339 PRO A N 1
ATOM 2734 C CA . PRO A 1 339 ? -17.349 -0.158 11.402 1.00 97.00 339 PRO A CA 1
ATOM 2735 C C . PRO A 1 339 ? -16.398 0.085 10.226 1.00 97.00 339 PRO A C 1
ATOM 2737 O O . PRO A 1 339 ? -15.191 -0.137 10.348 1.00 97.00 339 PRO A O 1
ATOM 2740 N N . VAL A 1 340 ? -16.930 0.596 9.113 1.00 98.06 340 VAL A N 1
ATOM 2741 C CA . VAL A 1 340 ? -16.166 0.996 7.925 1.00 98.06 340 VAL A CA 1
ATOM 2742 C C . VAL A 1 340 ? -15.869 2.494 7.976 1.00 98.06 340 VAL A C 1
ATOM 2744 O O . VAL A 1 340 ? -16.757 3.325 7.780 1.00 98.06 340 VAL A O 1
ATOM 2747 N N . LEU A 1 341 ? -14.609 2.862 8.197 1.00 97.94 341 LEU A N 1
ATOM 2748 C CA . LEU A 1 341 ? -14.178 4.256 8.313 1.00 97.94 341 LEU A CA 1
ATOM 2749 C C . LEU A 1 341 ? -13.549 4.709 6.989 1.00 97.94 341 LEU A C 1
ATOM 2751 O O . LEU A 1 341 ? -12.463 4.265 6.619 1.00 97.94 341 LEU A O 1
ATOM 2755 N N . ILE A 1 342 ? -14.235 5.577 6.242 1.00 97.69 342 ILE A N 1
ATOM 2756 C CA . ILE A 1 342 ? -13.783 5.993 4.908 1.00 97.69 342 ILE A CA 1
ATOM 2757 C C . ILE A 1 342 ? -12.645 6.999 5.029 1.00 97.69 342 ILE A C 1
ATOM 2759 O O . ILE A 1 342 ? -12.811 8.068 5.615 1.00 97.69 342 ILE A O 1
ATOM 2763 N N . GLY A 1 343 ? -11.505 6.676 4.427 1.00 95.44 343 GLY A N 1
ATOM 2764 C CA . GLY A 1 343 ? -10.332 7.532 4.414 1.00 95.44 343 GLY A CA 1
ATOM 2765 C C . GLY A 1 343 ? -10.325 8.617 3.337 1.00 95.44 343 GLY A C 1
ATOM 2766 O O . GLY A 1 343 ? -10.981 8.520 2.295 1.00 95.44 343 GLY A O 1
ATOM 2767 N N . GLY A 1 344 ? -9.497 9.636 3.574 1.00 91.31 344 GLY A N 1
ATOM 2768 C CA . GLY A 1 344 ? -9.153 10.679 2.603 1.00 91.31 344 GLY A CA 1
ATOM 2769 C C . GLY A 1 344 ? -9.989 11.960 2.687 1.00 91.31 344 GLY A C 1
ATOM 2770 O O . GLY A 1 344 ? -10.869 12.114 3.531 1.00 91.31 344 GLY A O 1
ATOM 2771 N N . THR A 1 345 ? -9.675 12.900 1.794 1.00 90.00 345 THR A N 1
ATOM 2772 C CA . THR A 1 345 ? -10.158 14.298 1.819 1.00 90.00 345 THR A CA 1
ATOM 2773 C C . THR A 1 345 ? -10.681 14.776 0.457 1.00 90.00 345 THR A C 1
ATOM 2775 O O . THR A 1 345 ? -10.767 15.970 0.186 1.00 90.00 345 THR A O 1
ATOM 2778 N N . ALA A 1 346 ? -11.025 13.845 -0.440 1.00 87.56 346 ALA A N 1
ATOM 2779 C CA . ALA A 1 346 ? -11.539 14.189 -1.765 1.00 87.56 346 ALA A CA 1
ATOM 2780 C C . ALA A 1 346 ? -12.846 15.011 -1.670 1.00 87.56 346 ALA A C 1
ATOM 2782 O O . ALA A 1 346 ? -13.640 14.753 -0.766 1.00 87.56 346 ALA A O 1
ATOM 2783 N N . PRO A 1 347 ? -13.162 15.893 -2.642 1.00 85.50 347 PRO A N 1
ATOM 2784 C CA . PRO A 1 347 ? -14.327 16.789 -2.565 1.00 85.50 347 PRO A CA 1
ATOM 2785 C C . PRO A 1 347 ? -15.680 16.110 -2.291 1.00 85.50 347 PRO A C 1
ATOM 2787 O O . PRO A 1 347 ? -16.576 16.709 -1.717 1.00 85.50 347 PRO A O 1
ATOM 2790 N N . ASN A 1 348 ? -15.839 14.842 -2.684 1.00 90.50 348 ASN A N 1
ATOM 2791 C CA . ASN A 1 348 ? -17.070 14.071 -2.480 1.00 90.50 348 ASN A CA 1
ATOM 2792 C C . ASN A 1 348 ? -17.006 13.108 -1.277 1.00 90.50 348 ASN A C 1
ATOM 2794 O O . ASN A 1 348 ? -17.824 12.191 -1.200 1.00 90.50 348 ASN A O 1
ATOM 2798 N N . VAL A 1 349 ? -16.032 13.245 -0.368 1.00 94.12 349 VAL A N 1
ATOM 2799 C CA . VAL A 1 349 ? -15.854 12.300 0.747 1.00 94.12 349 VAL A CA 1
ATOM 2800 C C . VAL A 1 349 ? -17.054 12.288 1.693 1.00 94.12 349 VAL A C 1
ATOM 2802 O O . VAL A 1 349 ? -17.533 11.206 2.016 1.00 94.12 349 VAL A O 1
ATOM 2805 N N . ALA A 1 350 ? -17.624 13.452 2.029 1.00 96.19 350 ALA A N 1
ATOM 2806 C CA . ALA A 1 350 ? -18.788 13.545 2.912 1.00 96.19 350 ALA A CA 1
ATOM 2807 C C . ALA A 1 350 ? -19.990 12.748 2.371 1.00 96.19 350 ALA A C 1
ATOM 2809 O O . ALA A 1 350 ? -20.576 11.932 3.080 1.00 96.19 350 ALA A O 1
ATOM 2810 N N . ARG A 1 351 ? -20.279 12.881 1.068 1.00 96.19 351 ARG A N 1
ATOM 2811 C CA . ARG A 1 351 ? -21.324 12.096 0.386 1.00 96.19 351 ARG A CA 1
ATOM 2812 C C . ARG A 1 351 ? -21.068 10.591 0.457 1.00 96.19 351 ARG A C 1
ATOM 2814 O O . ARG A 1 351 ? -22.007 9.825 0.624 1.00 96.19 351 ARG A O 1
ATOM 2821 N N . ARG A 1 352 ? -19.810 10.154 0.330 1.00 95.50 352 ARG A N 1
ATOM 2822 C CA . ARG A 1 352 ? -19.444 8.725 0.404 1.00 95.50 352 ARG A CA 1
ATOM 2823 C C . ARG A 1 352 ? -19.623 8.171 1.813 1.00 95.50 352 ARG A C 1
ATOM 2825 O O . ARG A 1 352 ? -20.184 7.092 1.958 1.00 95.50 352 ARG A O 1
ATOM 2832 N N . VAL A 1 353 ? -19.182 8.923 2.824 1.00 97.19 353 VAL A N 1
ATOM 2833 C CA . VAL A 1 353 ? -19.341 8.565 4.243 1.00 97.19 353 VAL A CA 1
ATOM 2834 C C . VAL A 1 353 ? -20.813 8.344 4.559 1.00 97.19 353 VAL A C 1
ATOM 2836 O O . VAL A 1 353 ? -21.168 7.288 5.075 1.00 97.19 353 VAL A O 1
ATOM 2839 N N . VAL A 1 354 ? -21.675 9.286 4.170 1.00 96.62 354 VAL A N 1
ATOM 2840 C CA . VAL A 1 354 ? -23.119 9.174 4.406 1.00 96.62 354 VAL A CA 1
ATOM 2841 C C . VAL A 1 354 ? -23.734 8.003 3.638 1.00 96.62 354 VAL A C 1
ATOM 2843 O O . VAL A 1 354 ? -24.535 7.274 4.219 1.00 96.62 354 VAL A O 1
ATOM 2846 N N . ALA A 1 355 ? -23.339 7.794 2.378 1.00 93.81 355 ALA A N 1
ATOM 2847 C CA . ALA A 1 355 ? -23.943 6.788 1.508 1.00 93.81 355 ALA A CA 1
ATOM 2848 C C . ALA A 1 355 ? -23.596 5.336 1.876 1.00 93.81 355 ALA A C 1
ATOM 2850 O O . ALA A 1 355 ? -24.460 4.474 1.754 1.00 93.81 355 ALA A O 1
ATOM 2851 N N . TRP A 1 356 ? -22.353 5.035 2.275 1.00 93.19 356 TRP A N 1
ATOM 2852 C CA . TRP A 1 356 ? -21.932 3.635 2.468 1.00 93.19 356 TRP A CA 1
ATOM 2853 C C . TRP A 1 356 ? -20.873 3.388 3.559 1.00 93.19 356 TRP A C 1
ATOM 2855 O O . TRP A 1 356 ? -20.497 2.232 3.775 1.00 93.19 356 TRP A O 1
ATOM 2865 N N . GLY A 1 357 ? -20.422 4.422 4.279 1.00 95.19 357 GLY A N 1
ATOM 2866 C CA . GLY A 1 357 ? -19.494 4.299 5.413 1.00 95.19 357 GLY A CA 1
ATOM 2867 C C . GLY A 1 357 ? -20.175 4.399 6.781 1.00 95.19 357 GLY A C 1
ATOM 2868 O O . GLY A 1 357 ? -21.327 4.808 6.878 1.00 95.19 357 GLY A O 1
ATOM 2869 N N . ASP A 1 358 ? -19.443 4.078 7.846 1.00 96.44 358 ASP A N 1
ATOM 2870 C CA . ASP A 1 358 ? -19.851 4.200 9.261 1.00 96.44 358 ASP A CA 1
ATOM 2871 C C . ASP A 1 358 ? -19.065 5.287 10.006 1.00 96.44 358 ASP A C 1
ATOM 2873 O O . ASP A 1 358 ? -19.361 5.638 11.143 1.00 96.44 358 ASP A O 1
ATOM 2877 N N . GLY A 1 359 ? -18.065 5.859 9.345 1.00 97.12 359 GLY A N 1
ATOM 2878 C CA . GLY A 1 359 ? -17.286 6.962 9.867 1.00 97.12 359 GLY A CA 1
ATOM 2879 C C . GLY A 1 359 ? -16.347 7.535 8.822 1.00 97.12 359 GLY A C 1
ATOM 2880 O O . GLY A 1 359 ? -16.244 7.041 7.694 1.00 97.12 359 GLY A O 1
ATOM 2881 N N . TRP A 1 360 ? -15.648 8.590 9.213 1.00 97.94 360 TRP A N 1
ATOM 2882 C CA . TRP A 1 360 ? -14.668 9.286 8.394 1.00 97.94 360 TRP A CA 1
ATOM 2883 C C . TRP A 1 360 ? -13.295 9.242 9.063 1.00 97.94 360 TRP A C 1
ATOM 2885 O O . TRP A 1 360 ? -13.169 9.519 10.256 1.00 97.94 360 TRP A O 1
ATOM 2895 N N . MET A 1 361 ? -12.265 8.889 8.292 1.00 97.12 361 MET A N 1
ATOM 2896 C CA . MET A 1 361 ? -10.879 8.797 8.752 1.00 97.12 361 MET A CA 1
ATOM 2897 C C . MET A 1 361 ? -9.943 9.632 7.864 1.00 97.12 361 MET A C 1
ATOM 2899 O O . MET A 1 361 ? -9.217 9.089 7.025 1.00 97.12 361 MET A O 1
ATOM 2903 N N . PRO A 1 362 ? -9.974 10.970 7.966 1.00 94.81 362 PRO A N 1
ATOM 2904 C CA . PRO A 1 362 ? -9.145 11.805 7.113 1.00 94.81 362 PRO A CA 1
ATOM 2905 C C . PRO A 1 362 ? -7.664 11.648 7.431 1.00 94.81 362 PRO A C 1
ATOM 2907 O O . PRO A 1 362 ? -7.269 11.375 8.563 1.00 94.81 362 PRO A O 1
ATOM 2910 N N . ASN A 1 363 ? -6.842 11.897 6.418 1.00 86.56 363 ASN A N 1
ATOM 2911 C CA . ASN A 1 363 ? -5.408 12.064 6.571 1.00 86.56 363 ASN A CA 1
ATOM 2912 C C . ASN A 1 363 ? -5.019 13.509 6.245 1.00 86.56 363 ASN A C 1
ATOM 2914 O O . ASN A 1 363 ? -5.556 14.097 5.308 1.00 86.56 363 ASN A O 1
ATOM 2918 N N . ARG A 1 364 ? -4.048 14.056 6.989 1.00 82.94 364 ARG A N 1
ATOM 2919 C CA . ARG A 1 364 ? -3.410 15.353 6.685 1.00 82.94 364 ARG A CA 1
ATOM 2920 C C . ARG A 1 364 ? -4.418 16.504 6.510 1.00 82.94 364 ARG A C 1
ATOM 2922 O O . ARG A 1 364 ? -4.348 17.248 5.536 1.00 82.94 364 ARG A O 1
ATOM 2929 N N . VAL A 1 365 ? -5.375 16.617 7.430 1.00 91.69 365 VAL A N 1
ATOM 2930 C CA . VAL A 1 365 ? -6.426 17.647 7.420 1.00 91.69 365 VAL A CA 1
ATOM 2931 C C . VAL A 1 365 ? -6.226 18.593 8.598 1.00 91.69 365 VAL A C 1
ATOM 2933 O O . VAL A 1 365 ? -5.952 18.117 9.689 1.00 91.69 365 VAL A O 1
ATOM 2936 N N . ALA A 1 366 ? -6.363 19.904 8.404 1.00 94.56 366 ALA A N 1
ATOM 2937 C CA . ALA A 1 366 ? -6.329 20.863 9.513 1.00 94.56 366 ALA A CA 1
ATOM 2938 C C . ALA A 1 366 ? -7.654 20.843 10.313 1.00 94.56 366 ALA A C 1
ATOM 2940 O O . ALA A 1 366 ? -8.691 20.494 9.732 1.00 94.56 366 ALA A O 1
ATOM 2941 N N . PRO A 1 367 ? -7.668 21.240 11.602 1.00 96.38 367 PRO A N 1
ATOM 2942 C CA . PRO A 1 367 ? -8.885 21.275 12.420 1.00 96.38 367 PRO A CA 1
ATOM 2943 C C . PRO A 1 367 ? -10.051 22.046 11.781 1.00 96.38 367 PRO A C 1
ATOM 2945 O O . PRO A 1 367 ? -11.192 21.589 11.811 1.00 96.38 367 PRO A O 1
ATOM 2948 N N . GLU A 1 368 ? -9.785 23.165 11.109 1.00 96.31 368 GLU A N 1
ATOM 2949 C CA . GLU A 1 368 ? -10.814 23.987 10.461 1.00 96.31 368 GLU A CA 1
ATOM 2950 C C . GLU A 1 368 ? -11.474 23.241 9.295 1.00 96.31 368 GLU A C 1
ATOM 2952 O O . GLU A 1 368 ? -12.696 23.250 9.136 1.00 96.31 368 GLU A O 1
ATOM 2957 N N . GLN A 1 369 ? -10.666 22.542 8.494 1.00 95.06 369 GLN A N 1
ATOM 2958 C CA . GLN A 1 369 ? -11.155 21.733 7.379 1.00 95.06 369 GLN A CA 1
ATOM 2959 C C . GLN A 1 369 ? -11.891 20.480 7.875 1.00 95.06 369 GLN A C 1
ATOM 2961 O O . GLN A 1 369 ? -12.878 20.060 7.260 1.00 95.06 369 GLN A O 1
ATOM 2966 N N . LEU A 1 370 ? -11.441 19.896 8.991 1.00 96.81 370 LEU A N 1
ATOM 2967 C CA . LEU A 1 370 ? -12.132 18.797 9.656 1.00 96.81 370 LEU A CA 1
ATOM 2968 C C . LEU A 1 370 ? -13.527 19.229 10.107 1.00 96.81 370 LEU A C 1
ATOM 2970 O O . LEU A 1 370 ? -14.501 18.563 9.757 1.00 96.81 370 LEU A O 1
ATOM 2974 N N . LYS A 1 371 ? -13.620 20.370 10.798 1.00 97.44 371 LYS A N 1
ATOM 2975 C CA . LYS A 1 371 ? -14.883 20.943 11.263 1.00 97.44 371 LYS A CA 1
ATOM 2976 C C . LYS A 1 371 ? -15.846 21.199 10.106 1.00 97.44 371 LYS A C 1
ATOM 2978 O O . LYS A 1 371 ? -16.962 20.689 10.125 1.00 97.44 371 LYS A O 1
ATOM 2983 N N . ALA A 1 372 ? -15.391 21.886 9.056 1.00 96.69 372 ALA A N 1
ATOM 2984 C CA . ALA A 1 372 ? -16.219 22.170 7.882 1.00 96.69 372 ALA A CA 1
ATOM 2985 C C . ALA A 1 372 ? -16.731 20.887 7.197 1.00 96.69 372 ALA A C 1
ATOM 2987 O O . ALA A 1 372 ? -17.894 20.787 6.811 1.00 96.69 372 ALA A O 1
ATOM 2988 N N . THR A 1 373 ? -15.879 19.863 7.075 1.00 96.62 373 THR A N 1
ATOM 2989 C CA . THR A 1 373 ? -16.285 18.581 6.477 1.00 96.62 373 THR A CA 1
ATOM 2990 C C . THR A 1 373 ? -17.231 17.803 7.396 1.00 96.62 373 THR A C 1
ATOM 2992 O O . THR A 1 373 ? -18.156 17.155 6.908 1.00 96.62 373 THR A O 1
ATOM 2995 N N . ARG A 1 374 ? -17.044 17.875 8.721 1.00 96.69 374 ARG A N 1
ATOM 2996 C CA . ARG A 1 374 ? -17.953 17.273 9.705 1.00 96.69 374 ARG A CA 1
ATOM 2997 C C . ARG A 1 374 ? -19.335 17.918 9.648 1.00 96.69 374 ARG A C 1
ATOM 2999 O O . ARG A 1 374 ? -20.322 17.189 9.643 1.00 96.69 374 ARG A O 1
ATOM 3006 N N . GLU A 1 375 ? -19.415 19.241 9.559 1.00 96.88 375 GLU A N 1
ATOM 3007 C CA . GLU A 1 375 ? -20.679 19.971 9.392 1.00 96.88 375 GLU A CA 1
ATOM 3008 C C . GLU A 1 375 ? -21.410 19.538 8.110 1.00 96.88 375 GLU A C 1
ATOM 3010 O O . GLU A 1 375 ? -22.609 19.257 8.142 1.00 96.88 375 GLU A O 1
ATOM 3015 N N . GLU A 1 376 ? -20.681 19.368 7.004 1.00 97.19 376 GLU A N 1
ATOM 3016 C CA . GLU A 1 376 ? -21.250 18.859 5.752 1.00 97.19 376 GLU A CA 1
ATOM 3017 C C . GLU A 1 376 ? -21.728 17.400 5.864 1.00 97.19 376 GLU A C 1
ATOM 3019 O O . GLU A 1 376 ? -22.797 17.058 5.356 1.00 97.19 376 GLU A O 1
ATOM 3024 N N . ILE A 1 377 ? -20.984 16.531 6.561 1.00 97.62 377 ILE A N 1
ATOM 3025 C CA . ILE A 1 377 ? -21.421 15.155 6.856 1.00 97.62 377 ILE A CA 1
ATOM 3026 C C . ILE A 1 377 ? -22.719 15.169 7.670 1.00 97.62 377 ILE A C 1
ATOM 3028 O O . ILE A 1 377 ? -23.629 14.405 7.357 1.00 97.62 377 ILE A O 1
ATOM 3032 N N . VAL A 1 378 ? -22.821 16.031 8.687 1.00 97.62 378 VAL A N 1
ATOM 3033 C CA . VAL A 1 378 ? -24.026 16.158 9.523 1.00 97.62 378 VAL A CA 1
ATOM 3034 C C . VAL A 1 378 ? -25.224 16.584 8.677 1.00 97.62 378 VAL A C 1
ATOM 3036 O O . VAL A 1 378 ? -26.264 15.928 8.736 1.00 97.62 378 VAL A O 1
ATOM 3039 N N . ARG A 1 379 ? -25.065 17.620 7.845 1.00 98.12 379 ARG A N 1
ATOM 3040 C CA . ARG A 1 379 ? -26.118 18.108 6.945 1.00 98.12 379 ARG A CA 1
ATOM 3041 C C . ARG A 1 379 ? -26.600 17.010 5.992 1.00 98.12 379 ARG A C 1
ATOM 3043 O O . ARG A 1 379 ? -27.795 16.736 5.917 1.00 98.12 379 ARG A O 1
ATOM 3050 N N . LEU A 1 380 ? -25.672 16.343 5.304 1.00 98.00 380 LEU A N 1
ATOM 3051 C CA . LEU A 1 380 ? -25.992 15.270 4.356 1.00 98.00 380 LEU A CA 1
ATOM 3052 C C . LEU A 1 380 ? -26.613 14.042 5.039 1.00 98.00 380 LEU A C 1
ATOM 3054 O O . LEU A 1 380 ? -27.489 13.403 4.461 1.00 98.00 380 LEU A O 1
ATOM 3058 N N . ALA A 1 381 ? -26.176 13.697 6.254 1.00 97.75 381 ALA A N 1
ATOM 3059 C CA . ALA A 1 381 ? -26.754 12.596 7.021 1.00 97.75 381 ALA A CA 1
ATOM 3060 C C . ALA A 1 381 ? -28.214 12.887 7.394 1.00 97.75 381 ALA A C 1
ATOM 3062 O O . ALA A 1 381 ? -29.072 12.033 7.178 1.00 97.75 381 ALA A O 1
ATOM 3063 N N . GLN A 1 382 ? -28.509 14.106 7.856 1.00 97.56 382 GLN A N 1
ATOM 3064 C CA . GLN A 1 382 ? -29.876 14.543 8.159 1.00 97.56 382 GLN A CA 1
ATOM 3065 C C . GLN A 1 382 ? -30.776 14.511 6.916 1.00 97.56 382 GLN A C 1
ATOM 3067 O O . GLN A 1 382 ? -31.884 13.984 6.981 1.00 97.56 382 GLN A O 1
ATOM 3072 N N . GLU A 1 383 ? -30.289 15.000 5.772 1.00 97.56 383 GLU A N 1
ATOM 3073 C CA . GLU A 1 383 ? -31.009 14.939 4.487 1.00 97.56 383 GLU A CA 1
ATOM 3074 C C . GLU A 1 383 ? -31.295 13.499 4.037 1.00 97.56 383 GLU A C 1
ATOM 3076 O O . GLU A 1 383 ? -32.337 13.230 3.441 1.00 97.56 383 GLU A O 1
ATOM 3081 N N . ALA A 1 384 ? -30.396 12.565 4.354 1.00 96.69 384 ALA A N 1
ATOM 3082 C CA . ALA A 1 384 ? -30.552 11.142 4.072 1.00 96.69 384 ALA A CA 1
ATOM 3083 C C . ALA A 1 384 ? -31.369 10.380 5.138 1.00 96.69 384 ALA A C 1
ATOM 3085 O O . ALA A 1 384 ? -31.529 9.165 5.020 1.00 96.69 384 ALA A O 1
ATOM 3086 N N . GLY A 1 385 ? -31.865 11.052 6.186 1.00 96.38 385 GLY A N 1
ATOM 3087 C CA . GLY A 1 385 ? -32.598 10.417 7.289 1.00 96.38 385 GLY A CA 1
ATOM 3088 C C . GLY A 1 385 ? -31.733 9.524 8.188 1.00 96.38 385 GLY A C 1
ATOM 3089 O O . GLY A 1 385 ? -32.253 8.633 8.857 1.00 96.38 385 GLY A O 1
ATOM 3090 N N . ARG A 1 386 ? -30.414 9.738 8.196 1.00 95.31 386 ARG A N 1
ATOM 3091 C CA . ARG A 1 386 ? -29.440 8.995 8.998 1.00 95.31 386 ARG A CA 1
ATOM 3092 C C . ARG A 1 386 ? -29.023 9.809 10.219 1.00 95.31 386 ARG A C 1
ATOM 3094 O O . ARG A 1 386 ? -28.766 11.004 10.108 1.00 95.31 386 ARG A O 1
ATOM 3101 N N . ASP A 1 387 ? -28.894 9.149 11.367 1.00 94.94 387 ASP A N 1
ATOM 3102 C CA . ASP A 1 387 ? -28.404 9.781 12.594 1.00 94.94 387 ASP A CA 1
ATOM 3103 C C . ASP A 1 387 ? -26.915 10.180 12.459 1.00 94.94 387 ASP A C 1
ATOM 3105 O O . ASP A 1 387 ? -26.053 9.300 12.333 1.00 94.94 387 ASP A O 1
ATOM 3109 N N . PRO A 1 388 ? -26.571 11.484 12.510 1.00 94.00 388 PRO A N 1
ATOM 3110 C CA . PRO A 1 388 ? -25.186 11.942 12.425 1.00 94.00 388 PRO A CA 1
ATOM 3111 C C . PRO A 1 388 ? -24.299 11.491 13.594 1.00 94.00 388 PRO A C 1
ATOM 3113 O O . PRO A 1 388 ? -23.073 11.499 13.460 1.00 94.00 388 PRO A O 1
ATOM 3116 N N . HIS A 1 389 ? -24.880 11.113 14.738 1.00 91.62 389 HIS A N 1
ATOM 3117 C CA . HIS A 1 389 ? -24.124 10.619 15.893 1.00 91.62 389 HIS A CA 1
ATOM 3118 C C . HIS A 1 389 ? -23.560 9.213 15.672 1.00 91.62 389 HIS A C 1
ATOM 3120 O O . HIS A 1 389 ? -22.574 8.849 16.309 1.00 91.62 389 HIS A O 1
ATOM 3126 N N . GLN A 1 390 ? -24.124 8.450 14.732 1.00 91.62 390 GLN A N 1
ATOM 3127 C CA . GLN A 1 390 ? -23.610 7.134 14.346 1.00 91.62 390 GLN A CA 1
ATOM 3128 C C . GLN A 1 390 ? -22.398 7.209 13.406 1.00 91.62 390 GLN A C 1
ATOM 3130 O O . GLN A 1 390 ? -21.836 6.172 13.066 1.00 91.62 390 GLN A O 1
ATOM 3135 N N . ILE A 1 391 ? -22.005 8.409 12.962 1.00 95.56 391 ILE A N 1
ATOM 3136 C CA . ILE A 1 391 ? -20.867 8.615 12.064 1.00 95.56 391 ILE A CA 1
ATOM 3137 C C . ILE A 1 391 ? -19.668 9.096 12.888 1.00 95.56 391 ILE A C 1
ATOM 3139 O O . ILE A 1 391 ? -19.545 10.284 13.206 1.00 95.56 391 ILE A O 1
ATOM 3143 N N . GLU A 1 392 ? -18.774 8.169 13.243 1.00 94.19 392 GLU A N 1
ATOM 3144 C CA . GLU A 1 392 ? -17.549 8.497 13.986 1.00 94.19 392 GLU A CA 1
ATOM 3145 C C . GLU A 1 392 ? -16.555 9.272 13.105 1.00 94.19 392 GLU A C 1
ATOM 3147 O O . GLU A 1 392 ? -16.400 8.991 11.914 1.00 94.19 392 GLU A O 1
ATOM 3152 N N . VAL A 1 393 ? -15.809 10.207 13.700 1.00 97.19 393 VAL A N 1
ATOM 3153 C CA . VAL A 1 393 ? -14.656 10.850 13.046 1.00 97.19 393 VAL A CA 1
ATOM 3154 C C . VAL A 1 393 ? -13.380 10.427 13.757 1.00 97.19 393 VAL A C 1
ATOM 3156 O O . VAL A 1 393 ? -13.212 10.687 14.945 1.00 97.19 393 VAL A O 1
ATOM 3159 N N . SER A 1 394 ? -12.483 9.763 13.034 1.00 96.56 394 SER A N 1
ATOM 3160 C CA . SER A 1 394 ? -11.220 9.245 13.562 1.00 96.56 394 SER A CA 1
ATOM 3161 C C . SER A 1 394 ? -10.039 9.897 12.850 1.00 96.56 394 SER A C 1
ATOM 3163 O O . SER A 1 394 ? -9.787 9.605 11.689 1.00 96.56 394 SER A O 1
ATOM 3165 N N . VAL A 1 395 ? -9.288 10.759 13.528 1.00 95.50 395 VAL A N 1
ATOM 3166 C CA . VAL A 1 395 ? -8.057 11.355 12.985 1.00 95.50 395 VAL A CA 1
ATOM 3167 C C . VAL A 1 395 ? -6.842 10.552 13.422 1.00 95.50 395 VAL A C 1
ATOM 3169 O O . VAL A 1 395 ? -6.795 10.065 14.551 1.00 95.50 395 VAL A O 1
ATOM 3172 N N . PHE A 1 396 ? -5.866 10.391 12.533 1.00 92.62 396 PHE A N 1
ATOM 3173 C CA . PHE A 1 396 ? -4.669 9.593 12.791 1.00 92.62 396 PHE A CA 1
ATOM 3174 C C . PHE A 1 396 ? -3.399 10.286 12.311 1.00 92.62 396 PHE A C 1
ATOM 3176 O O . PHE A 1 396 ? -3.446 11.181 11.466 1.00 92.62 396 PHE A O 1
ATOM 3183 N N . GLY A 1 397 ? -2.263 9.829 12.838 1.00 89.75 397 GLY A N 1
ATOM 3184 C CA . GLY A 1 397 ? -0.951 10.354 12.478 1.00 89.75 397 GLY A CA 1
ATOM 3185 C C . GLY A 1 397 ? -0.629 11.694 13.143 1.00 89.75 397 GLY A C 1
ATOM 3186 O O . GLY A 1 397 ? 0.148 12.467 12.593 1.00 89.75 397 GLY A O 1
ATOM 3187 N N . LEU A 1 398 ? -1.260 11.999 14.281 1.00 92.75 398 LEU A N 1
ATOM 3188 C CA . LEU A 1 398 ? -1.056 13.262 14.990 1.00 92.75 398 LEU A CA 1
ATOM 3189 C C . LEU A 1 398 ? 0.196 13.223 15.879 1.00 92.75 398 LEU A C 1
ATOM 3191 O O . LEU A 1 398 ? 0.579 12.150 16.347 1.00 92.75 398 LEU A O 1
ATOM 3195 N N . PRO A 1 399 ? 0.832 14.370 16.158 1.00 92.81 399 PRO A N 1
ATOM 3196 C CA . PRO A 1 399 ? 1.843 14.445 17.206 1.00 92.81 399 PRO A CA 1
ATOM 3197 C C . PRO A 1 399 ? 1.223 14.183 18.586 1.00 92.81 399 PRO A C 1
ATOM 3199 O O . PRO A 1 399 ? 0.038 14.440 18.813 1.00 92.81 399 PRO A O 1
ATOM 3202 N N . ALA A 1 400 ? 2.038 13.696 19.522 1.00 93.75 400 ALA A N 1
ATOM 3203 C CA . ALA A 1 400 ? 1.659 13.521 20.923 1.00 93.75 400 ALA A CA 1
ATOM 3204 C C . ALA A 1 400 ? 1.681 14.866 21.677 1.00 93.75 400 ALA A C 1
ATOM 3206 O O . ALA A 1 400 ? 2.534 15.099 22.533 1.00 93.75 400 ALA A O 1
ATOM 3207 N N . ASP A 1 401 ? 0.755 15.755 21.313 1.00 94.50 401 ASP A N 1
ATOM 3208 C CA . ASP A 1 401 ? 0.631 17.117 21.837 1.00 94.50 401 ASP A CA 1
ATOM 3209 C C . ASP A 1 401 ? -0.820 17.390 22.294 1.00 94.50 401 ASP A C 1
ATOM 3211 O O . ASP A 1 401 ? -1.729 17.376 21.456 1.00 94.50 401 ASP A O 1
ATOM 3215 N N . PRO A 1 402 ? -1.062 17.647 23.596 1.00 94.50 402 PRO A N 1
ATOM 3216 C CA . PRO A 1 402 ? -2.402 17.886 24.131 1.00 94.50 402 PRO A CA 1
ATOM 3217 C C . PRO A 1 402 ? -3.166 19.034 23.463 1.00 94.50 402 PRO A C 1
ATOM 3219 O O . PRO A 1 402 ? -4.377 18.921 23.270 1.00 94.50 402 PRO A O 1
ATOM 3222 N N . GLU A 1 403 ? -2.494 20.130 23.102 1.00 95.31 403 GLU A N 1
ATOM 3223 C CA . GLU A 1 403 ? -3.151 21.298 22.504 1.00 95.31 403 GLU A CA 1
ATOM 3224 C C . GLU A 1 403 ? -3.646 20.969 21.095 1.00 95.31 403 GLU A C 1
ATOM 3226 O O . GLU A 1 403 ? -4.776 21.302 20.726 1.00 95.31 403 GLU A O 1
ATOM 3231 N N . ILE A 1 404 ? -2.835 20.230 20.334 1.00 95.06 404 ILE A N 1
ATOM 3232 C CA . ILE A 1 404 ? -3.208 19.759 18.999 1.00 95.06 404 ILE A CA 1
ATOM 3233 C C . ILE A 1 404 ? -4.381 18.783 19.092 1.00 95.06 404 ILE A C 1
ATOM 3235 O O . ILE A 1 404 ? -5.357 18.937 18.359 1.00 95.06 404 ILE A O 1
ATOM 3239 N N . LEU A 1 405 ? -4.326 17.796 19.993 1.00 94.94 405 LEU A N 1
ATOM 3240 C CA . LEU A 1 405 ? -5.416 16.825 20.149 1.00 94.94 405 LEU A CA 1
ATOM 3241 C C . LEU A 1 405 ? -6.730 17.506 20.553 1.00 94.94 405 LEU A C 1
ATOM 3243 O O . LEU A 1 405 ? -7.776 17.182 19.986 1.00 94.94 405 LEU A O 1
ATOM 3247 N N . LYS A 1 406 ? -6.666 18.494 21.453 1.00 95.38 406 LYS A N 1
ATOM 3248 C CA . LYS A 1 406 ? -7.822 19.297 21.860 1.00 95.38 406 LYS A CA 1
ATOM 3249 C C . LYS A 1 406 ? -8.429 20.072 20.689 1.00 95.38 406 LYS A C 1
ATOM 3251 O O . LYS A 1 406 ? -9.646 20.081 20.538 1.00 95.38 406 LYS A O 1
ATOM 3256 N N . ALA A 1 407 ? -7.611 20.653 19.811 1.00 96.69 407 ALA A N 1
ATOM 3257 C CA . ALA A 1 407 ? -8.116 21.342 18.622 1.00 96.69 407 ALA A CA 1
ATOM 3258 C C . ALA A 1 407 ? -8.903 20.401 17.685 1.00 96.69 407 ALA A C 1
ATOM 3260 O O . ALA A 1 407 ? -9.920 20.796 17.113 1.00 96.69 407 ALA A O 1
ATOM 3261 N N . TYR A 1 408 ? -8.480 19.138 17.544 1.00 97.25 408 TYR A N 1
ATOM 3262 C CA . TYR A 1 408 ? -9.239 18.145 16.772 1.00 97.25 408 TYR A CA 1
ATOM 3263 C C . TYR A 1 408 ? -10.519 17.690 17.475 1.00 97.25 408 TYR A C 1
ATOM 3265 O O . TYR A 1 408 ? -11.530 17.476 16.802 1.00 97.25 408 TYR A O 1
ATOM 3273 N N . GLU A 1 409 ? -10.498 17.548 18.800 1.00 95.94 409 GLU A N 1
ATOM 3274 C CA . GLU A 1 409 ? -11.699 17.272 19.596 1.00 95.94 409 GLU A CA 1
ATOM 3275 C C . GLU A 1 409 ? -12.741 18.387 19.412 1.00 95.94 409 GLU A C 1
ATOM 3277 O O . GLU A 1 409 ? -13.882 18.109 19.040 1.00 95.94 409 GLU A O 1
ATOM 3282 N N . GLU A 1 410 ? -12.335 19.653 19.555 1.00 96.88 410 GLU A N 1
ATOM 3283 C CA . GLU A 1 410 ? -13.186 20.835 19.348 1.00 96.88 410 GLU A CA 1
ATOM 3284 C C . GLU A 1 410 ? -13.703 20.952 17.904 1.00 96.88 410 GLU A C 1
ATOM 3286 O O . GLU A 1 410 ? -14.813 21.436 17.664 1.00 96.88 410 GLU A O 1
ATOM 3291 N N . ALA A 1 411 ? -12.929 20.468 16.930 1.00 96.62 411 ALA A N 1
ATOM 3292 C CA . ALA A 1 411 ? -13.350 20.369 15.537 1.00 96.62 411 ALA A CA 1
ATOM 3293 C C . ALA A 1 411 ? -14.348 19.219 15.275 1.00 96.62 411 ALA A C 1
ATOM 3295 O O . ALA A 1 411 ? -14.918 19.132 14.185 1.00 96.62 411 ALA A O 1
ATOM 3296 N N . GLY A 1 412 ? -14.600 18.354 16.263 1.00 95.62 412 GLY A N 1
ATOM 3297 C CA . GLY A 1 412 ? -15.589 17.279 16.199 1.00 95.62 412 GLY A CA 1
ATOM 3298 C C . GLY A 1 412 ? -15.012 15.899 15.879 1.00 95.62 412 GLY A C 1
ATOM 3299 O O . GLY A 1 412 ? -15.744 15.044 15.366 1.00 95.62 412 GLY A O 1
ATOM 3300 N N . ALA A 1 413 ? -13.724 15.660 16.147 1.00 96.62 413 ALA A N 1
ATOM 3301 C CA . ALA A 1 413 ? -13.152 14.318 16.111 1.00 96.62 413 ALA A CA 1
ATOM 3302 C C . ALA A 1 413 ? -13.655 13.480 17.301 1.00 96.62 413 ALA A C 1
ATOM 3304 O O . ALA A 1 413 ? -13.586 13.893 18.451 1.00 96.62 413 ALA A O 1
ATOM 3305 N N . THR A 1 414 ? -14.134 12.268 17.025 1.00 95.62 414 THR A N 1
ATOM 3306 C CA . THR A 1 414 ? -14.524 11.276 18.043 1.00 95.62 414 THR A CA 1
ATOM 3307 C C . THR A 1 414 ? -13.313 10.515 18.584 1.00 95.62 414 THR A C 1
ATOM 3309 O O . THR A 1 414 ? -13.330 10.009 19.703 1.00 95.62 414 THR A O 1
ATOM 3312 N N . ARG A 1 415 ? -12.264 10.378 17.767 1.00 94.88 415 ARG A N 1
ATOM 3313 C CA . ARG A 1 415 ? -11.034 9.663 18.108 1.00 94.88 415 ARG A CA 1
ATOM 3314 C C . ARG A 1 415 ? -9.845 10.383 17.497 1.00 94.88 415 ARG A C 1
ATOM 3316 O O . ARG A 1 415 ? -9.862 10.665 16.301 1.00 94.88 415 ARG A O 1
ATOM 3323 N N . ALA A 1 416 ? -8.805 10.595 18.292 1.00 93.75 416 ALA A N 1
ATOM 3324 C CA . ALA A 1 416 ? -7.528 11.114 17.835 1.00 93.75 416 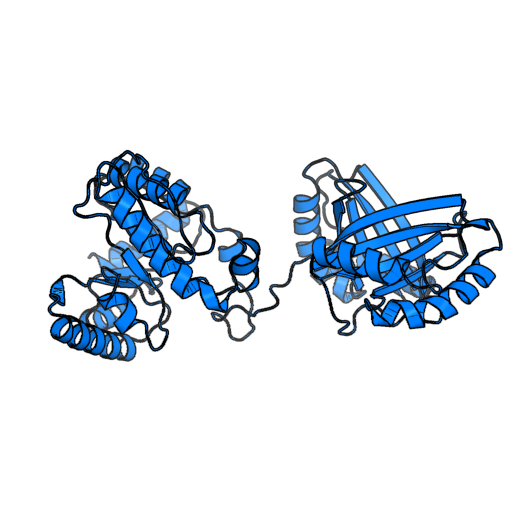ALA A CA 1
ATOM 3325 C C . ALA A 1 416 ? -6.416 10.101 18.133 1.00 93.75 416 ALA A C 1
ATOM 3327 O O . ALA A 1 416 ? -6.299 9.615 19.256 1.00 93.75 416 ALA A O 1
ATOM 3328 N N . MET A 1 417 ? -5.648 9.723 17.110 1.00 93.38 417 MET A N 1
ATOM 3329 C CA . MET A 1 417 ? -4.586 8.720 17.202 1.00 93.38 417 MET A CA 1
ATOM 3330 C C . MET A 1 417 ? -3.236 9.362 16.903 1.00 93.38 417 MET A C 1
ATOM 3332 O O . MET A 1 417 ? -3.033 9.946 15.832 1.00 93.38 417 MET A O 1
ATOM 3336 N N . VAL A 1 418 ? -2.314 9.221 17.851 1.00 93.81 418 VAL A N 1
ATOM 3337 C CA . VAL A 1 418 ? -0.951 9.735 17.731 1.00 93.81 418 VAL A CA 1
ATOM 3338 C C . VAL A 1 418 ? -0.085 8.799 16.891 1.00 93.81 418 VAL A C 1
ATOM 3340 O O . VAL A 1 418 ? -0.295 7.584 16.883 1.00 93.81 418 VAL A O 1
ATOM 3343 N N . PHE A 1 419 ? 0.869 9.361 16.158 1.00 90.44 419 PHE A N 1
ATOM 3344 C CA . PHE A 1 419 ? 1.862 8.596 15.414 1.00 90.44 419 PHE A CA 1
ATOM 3345 C C . PHE A 1 419 ? 2.967 8.117 16.360 1.00 90.44 419 PHE A C 1
ATOM 3347 O O . PHE A 1 419 ? 3.545 8.924 17.082 1.00 90.44 419 PHE A O 1
ATOM 3354 N N . ALA A 1 420 ? 3.261 6.818 16.339 1.00 88.88 420 ALA A N 1
ATOM 3355 C CA . ALA A 1 420 ? 4.419 6.240 17.012 1.00 88.88 420 ALA A CA 1
ATOM 3356 C C . ALA A 1 420 ? 5.442 5.815 15.958 1.00 88.88 420 ALA A C 1
ATOM 3358 O O . ALA A 1 420 ? 5.081 5.202 14.950 1.00 88.88 420 ALA A O 1
ATOM 3359 N N . GLU A 1 421 ? 6.707 6.149 16.184 1.00 85.56 421 GLU A N 1
ATOM 3360 C CA . GLU A 1 421 ? 7.776 5.840 15.240 1.00 85.56 421 GLU A CA 1
ATOM 3361 C C . GLU A 1 421 ? 8.240 4.390 15.403 1.00 85.56 421 GLU A C 1
ATOM 3363 O O . GLU A 1 421 ? 8.305 3.845 16.508 1.00 85.56 421 GLU A O 1
ATOM 3368 N N . SER A 1 422 ? 8.611 3.759 14.291 1.00 85.31 422 SER A N 1
ATOM 3369 C CA . SER A 1 422 ? 9.265 2.454 14.331 1.00 85.31 422 SER A CA 1
ATOM 3370 C C . SER A 1 422 ? 10.643 2.588 14.977 1.00 85.31 422 SER A C 1
ATOM 3372 O O . SER A 1 422 ? 11.529 3.246 14.438 1.00 85.31 422 SER A O 1
ATOM 3374 N N . ALA A 1 423 ? 10.838 1.927 16.116 1.00 88.31 423 ALA A N 1
ATOM 3375 C CA . ALA A 1 423 ? 12.095 1.936 16.854 1.00 88.31 423 ALA A CA 1
ATOM 3376 C C . ALA A 1 423 ? 12.377 0.557 17.480 1.00 88.31 423 ALA A C 1
ATOM 3378 O O . ALA A 1 423 ? 11.454 -0.248 17.657 1.00 88.31 423 ALA A O 1
ATOM 3379 N N . PRO A 1 424 ? 13.636 0.258 17.866 1.00 93.12 424 PRO A N 1
ATOM 3380 C CA . PRO A 1 424 ? 13.938 -0.908 18.689 1.00 93.12 424 PRO A CA 1
ATOM 3381 C C . PRO A 1 424 ? 13.058 -0.943 19.942 1.00 93.12 424 PRO A C 1
ATOM 3383 O O . PRO A 1 424 ? 12.767 0.100 20.529 1.00 93.12 424 PRO A O 1
ATOM 3386 N N . ARG A 1 425 ? 12.676 -2.149 20.381 1.00 92.62 425 ARG A N 1
ATOM 3387 C CA . ARG A 1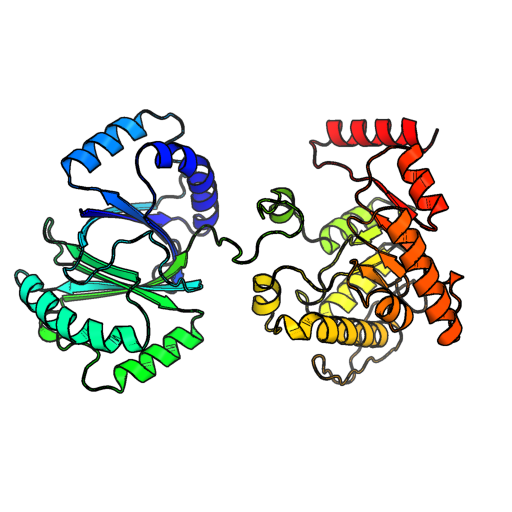 425 ? 11.671 -2.383 21.435 1.00 92.62 425 ARG A CA 1
ATOM 3388 C C . ARG A 1 425 ? 11.769 -1.424 22.625 1.00 92.62 425 ARG A C 1
ATOM 3390 O O . ARG A 1 425 ? 10.776 -0.800 22.973 1.00 92.62 425 ARG A O 1
ATOM 3397 N N . ASP A 1 426 ? 12.942 -1.290 23.238 1.00 96.06 426 ASP A N 1
ATOM 3398 C CA . ASP A 1 426 ? 13.094 -0.484 24.456 1.00 96.06 426 ASP A CA 1
ATOM 3399 C C . ASP A 1 426 ? 12.924 1.022 24.202 1.00 96.06 426 ASP A C 1
ATOM 3401 O O . ASP A 1 426 ? 12.482 1.752 25.085 1.00 96.06 426 ASP A O 1
ATOM 3405 N N . GLN A 1 427 ? 13.269 1.498 23.003 1.00 95.12 427 GLN A N 1
ATOM 3406 C CA . GLN A 1 427 ? 13.036 2.886 22.601 1.00 95.12 427 GLN A CA 1
ATOM 3407 C C . GLN A 1 427 ? 11.551 3.123 22.324 1.00 95.12 427 GLN A C 1
ATOM 3409 O O . GLN A 1 427 ? 11.005 4.110 22.807 1.00 95.12 427 GLN A O 1
ATOM 3414 N N . ALA A 1 428 ? 10.891 2.187 21.634 1.00 93.38 428 ALA A N 1
ATOM 3415 C CA . ALA A 1 428 ? 9.454 2.251 21.385 1.00 93.38 428 ALA A CA 1
ATOM 3416 C C . ALA A 1 428 ? 8.648 2.255 22.698 1.00 93.38 428 ALA A C 1
ATOM 3418 O O . ALA A 1 428 ? 7.732 3.052 22.853 1.00 93.38 428 ALA A O 1
ATOM 3419 N N . LEU A 1 429 ? 9.021 1.425 23.682 1.00 95.12 429 LEU A N 1
ATOM 3420 C CA . LEU A 1 429 ? 8.366 1.419 24.996 1.00 95.12 429 LEU A CA 1
ATOM 3421 C C . LEU A 1 429 ? 8.538 2.755 25.733 1.00 95.12 429 LEU A C 1
ATOM 3423 O O . LEU A 1 429 ? 7.552 3.309 26.203 1.00 95.12 429 LEU A O 1
ATOM 3427 N N . ARG A 1 430 ? 9.752 3.326 25.753 1.00 95.69 430 ARG A N 1
ATOM 3428 C CA . ARG A 1 430 ? 9.984 4.654 26.351 1.00 95.69 430 ARG A CA 1
ATOM 3429 C C . ARG A 1 430 ? 9.205 5.765 25.651 1.00 95.69 430 ARG A C 1
ATOM 3431 O O . ARG A 1 430 ? 8.730 6.677 26.316 1.00 95.69 430 ARG A O 1
ATOM 3438 N N . GLN A 1 431 ? 9.085 5.699 24.326 1.00 94.88 431 GLN A N 1
ATOM 3439 C CA . GLN A 1 431 ? 8.274 6.642 23.558 1.00 94.88 431 GLN A CA 1
ATOM 3440 C C . GLN A 1 431 ? 6.796 6.549 23.965 1.00 94.88 431 GLN A C 1
ATOM 3442 O O . GLN A 1 431 ? 6.163 7.575 24.193 1.00 94.88 431 GLN A O 1
ATOM 3447 N N . LEU A 1 432 ? 6.255 5.335 24.112 1.00 94.50 432 LEU A N 1
ATOM 3448 C CA . LEU A 1 432 ? 4.876 5.138 24.566 1.00 94.50 432 LEU A CA 1
ATOM 3449 C C . LEU A 1 432 ? 4.659 5.619 26.009 1.00 94.50 432 LEU A C 1
ATOM 3451 O O . LEU A 1 432 ? 3.624 6.226 26.278 1.00 94.50 432 LEU A O 1
ATOM 3455 N N . ASP A 1 433 ? 5.621 5.402 26.910 1.00 95.50 433 ASP A N 1
ATOM 3456 C CA . ASP A 1 433 ? 5.564 5.915 28.287 1.00 95.50 433 ASP A CA 1
ATOM 3457 C C . ASP A 1 433 ? 5.569 7.454 28.318 1.00 95.50 433 ASP A C 1
ATOM 3459 O O . ASP A 1 433 ? 4.781 8.066 29.041 1.00 95.50 433 ASP A O 1
ATOM 3463 N N . ASP A 1 434 ? 6.408 8.093 27.494 1.00 94.50 434 ASP A N 1
ATOM 3464 C CA . ASP A 1 434 ? 6.438 9.553 27.340 1.00 94.50 434 ASP A CA 1
ATOM 3465 C C . ASP A 1 434 ? 5.093 10.083 26.820 1.00 94.50 434 ASP A C 1
ATOM 3467 O O . ASP A 1 434 ? 4.523 11.008 27.404 1.00 94.50 434 ASP A O 1
ATOM 3471 N N . TYR A 1 435 ? 4.525 9.451 25.789 1.00 94.81 435 TYR A N 1
ATOM 3472 C CA . TYR A 1 435 ? 3.210 9.823 25.259 1.00 94.81 435 TYR A CA 1
ATOM 3473 C C . TYR A 1 435 ? 2.110 9.661 26.307 1.00 94.81 435 TYR A C 1
ATOM 3475 O O . TYR A 1 435 ? 1.290 10.561 26.478 1.00 94.81 435 TYR A O 1
ATOM 3483 N N . ALA A 1 436 ? 2.105 8.551 27.046 1.00 93.50 436 ALA A N 1
ATOM 3484 C CA . ALA A 1 436 ? 1.145 8.328 28.119 1.00 93.50 436 ALA A CA 1
ATOM 3485 C C . ALA A 1 436 ? 1.261 9.406 29.208 1.00 93.50 436 ALA A C 1
ATOM 3487 O O . ALA A 1 436 ? 0.242 9.938 29.639 1.00 93.50 436 ALA A O 1
ATOM 3488 N N . SER A 1 437 ? 2.482 9.790 29.596 1.00 94.50 437 SER A N 1
ATOM 3489 C CA . SER A 1 437 ? 2.705 10.824 30.616 1.00 94.50 437 SER A CA 1
ATOM 3490 C C . SER A 1 437 ? 2.212 12.214 30.201 1.00 94.50 437 SER A C 1
ATOM 3492 O O . SER A 1 437 ? 1.799 12.996 31.050 1.00 94.50 437 SER A O 1
ATOM 3494 N N . LYS A 1 438 ? 2.230 12.516 28.898 1.00 92.44 438 LYS A N 1
ATOM 3495 C CA . LYS A 1 438 ? 1.765 13.795 28.343 1.00 92.44 438 LYS A CA 1
ATOM 3496 C C . LYS A 1 438 ? 0.257 13.848 28.134 1.00 92.44 438 LYS A C 1
ATOM 3498 O O . LYS A 1 438 ? -0.317 14.929 28.198 1.00 92.44 438 LYS A O 1
ATOM 3503 N N . LEU A 1 439 ? -0.358 12.712 27.801 1.00 92.00 439 LEU A N 1
ATOM 3504 C CA . LEU A 1 439 ? -1.722 12.666 27.262 1.00 92.00 439 LEU A CA 1
ATOM 3505 C C . LEU A 1 439 ? -2.751 12.031 28.202 1.00 92.00 439 LEU A C 1
ATOM 3507 O O . LEU A 1 439 ? -3.943 12.250 28.013 1.00 92.00 439 LEU A O 1
ATOM 3511 N N . LEU A 1 440 ? -2.314 11.198 29.151 1.00 87.12 440 LEU A N 1
ATOM 3512 C CA . LEU A 1 440 ? -3.191 10.409 30.027 1.00 87.12 440 LEU A CA 1
ATOM 3513 C C . LEU A 1 440 ? -3.002 10.714 31.521 1.00 87.12 440 LEU A C 1
ATOM 3515 O O . LEU A 1 440 ? -3.685 10.098 32.342 1.00 87.12 440 LEU A O 1
ATOM 3519 N N . ALA A 1 441 ? -2.069 11.605 31.866 1.00 67.62 441 ALA A N 1
ATOM 3520 C CA . ALA A 1 441 ? -1.916 12.154 33.213 1.00 67.62 441 ALA A CA 1
ATOM 3521 C C . ALA A 1 441 ? -2.923 13.287 33.436 1.00 67.62 441 ALA A C 1
ATOM 3523 O O . ALA A 1 441 ? -3.461 13.361 34.565 1.00 67.62 441 ALA A O 1
#